Protein AF-A0A4P6ZI45-F1 (afdb_monomer)

Foldseek 3Di:
DDDPVNVVVVVPPPPPDPPPPPPPDDDPPPPPDPQLVVLLVVLVVCVVVVVLVSSLVSLVVSCVVPVQPPSSLVSNLVSQVVDPPSLLVNLVSLVSSCVVVVPDPVSLVSNLVSLVVCLQDVVVSVVVDPDPDRSLVVSLVSLVVVCVVPVPPVVSVVVNVVSVVCVVQVNRPDDPVPSPVVVVVVVVVVVCVVCVLPPPALVRLVVVLVVLVPDDDDPVSLVVNVVSLLSNLVRCVVVVVLVVSLVSLVCCCVPRNVPDPVSLVSNLVSCLVVVVLVVQLVSLVVVCVVPVALVSLLSNLVSQLSNCVVVLHQGDPVNVVSLVSLVVRDDDPVSVLSSLLSVLSNCLSVVVLVVNLVSLLVSLVVLQPPAELVSLLSSLLSVLSSCVSVVNNVVSQCSLVCLVPLVVQAPPPPSNSNSNSRNSVNHDPPDVVSSVVSNVSSVVD

Sequence (445 aa):
MITRKRFLLLGSLSIVSTLIPCFLFSNTTLQSNPETLTLLKNARKYRKQGKLKLAQTTYQEVLVIDPTEVRAYNGIRKILLSKKNKEYEVIQLYQQALIHLPNNLRIKRSLYNEYFKAALGNRKVLNKINISGRMLTYVKGKYEEIIETYPEKKNLQKQLEKLEKYIQLNVDNTNPHNNISLKLYRKEQRKKHKRRFDGLSAQKTTLMLTELEAKPVSDDRAQHIREMARVNIKALRSEKRYSEAFNASEIFLTTNNAIDPYFIKQFRDLAKQLNEYERLLTFEIKNHTSKTTFWSAISLFDAYFRKAEVQNQSPSSVMDILLQFMTEKADDPNQQFEIATRKIKIELLKNNLSQAKENIINQCGEMMGISASHYIDRMNIIVAKYYKKTGNNYDKNNVINIAVNPRSFIGNNDEIKNSLALMNMERSYENPIHIQNLQKKIASL

InterPro domains:
  IPR011990 Tetratricopeptide-like helical domain superfamily [G3DSA:1.25.40.10] (27-200)
  IPR011990 Tetratricopeptide-like helical domain superfamily [SSF48452] (40-191)

Organism: NCBI:txid2547600

Nearest PDB structures (foldseek):
  8j8p-assembly1_C  TM=3.130E-01  e=8.630E-04  Saccharomyces eubayanus
  8j8q-assembly1_C  TM=3.110E-01  e=3.877E-03  Saccharomyces eubayanus
  5a7d-assembly4_D  TM=2.412E-01  e=3.723E-03  Drosophila melanogaster
  8jau-assembly1_A  TM=3.023E-01  e=1.814E-02  Homo sapiens
  4jhr-assembly1_A  TM=1.573E-01  e=5.067E-01  Mus musculus

Radius of gyration: 36.33 Å; Cα contacts (8 Å, |Δi|>4): 410; chains: 1; bounding box: 111×76×82 Å

Secondary structure (DSSP, 8-state):
---HHHHTTSSSSSSSS------SSS-------HHHHHHHHHHHHHHHTT-HHHHHHHHHHHHHH-TT-HHHHHHHHHHHTTSTT-HHHHHHHHHHHHHH-TT-HHHHHHHHHHHHHHHHH-HHHHTTS---S-HHHHHHHHHHHHHHH-TT-HHHHHHHHHHHHHHHTTTTTS-TTT-HHHHHHHHHHHHHHHTTTTT--HHHHHHHHHHHHTSPP-HHHHHHHHHHHHHHHHHHHHTT-HHHHHHHHHHHHHHT-TT-HHHHHHHHHHHHHHT-HHHHHHHHHHHHHHH-SHHHHHHHHHHHHHHHHHHTPPPPHHHHHHHHHHHHT--SHHHHHHHHHHHHHHHHHTT-HHHHHHHHHHHHHHTTT---HHHHHHHHHHHHHHHHHTT-HHHHHHHHHHHH-GGGGTT-SSHHHHHHHHHHTT---S-THHHHHHHHHHHT-

Structure (mmCIF, N/CA/C/O backbone):
data_AF-A0A4P6ZI45-F1
#
_entry.id   AF-A0A4P6ZI45-F1
#
loop_
_atom_site.group_PDB
_atom_site.id
_atom_site.type_symbol
_atom_site.label_atom_id
_atom_site.label_alt_id
_atom_site.label_comp_id
_atom_site.label_asym_id
_atom_site.label_entity_id
_atom_site.label_seq_id
_atom_site.pdbx_PDB_ins_code
_atom_site.Cartn_x
_atom_site.Cartn_y
_atom_site.Cartn_z
_atom_site.occupancy
_atom_site.B_iso_or_equiv
_atom_site.auth_seq_id
_atom_site.auth_comp_id
_atom_site.auth_asym_id
_atom_site.auth_atom_id
_atom_site.pdbx_PDB_model_num
ATOM 1 N N . MET A 1 1 ? 68.240 -52.096 -22.845 1.00 47.66 1 MET A N 1
ATOM 2 C CA . MET A 1 1 ? 68.351 -51.303 -21.598 1.00 47.66 1 MET A CA 1
ATOM 3 C C . MET A 1 1 ? 69.220 -50.083 -21.852 1.00 47.66 1 MET A C 1
ATOM 5 O O . MET A 1 1 ? 70.429 -50.212 -21.987 1.00 47.66 1 MET A O 1
ATOM 9 N N . ILE A 1 2 ? 68.597 -48.914 -21.996 1.00 48.12 2 ILE A N 1
ATOM 10 C CA . ILE A 1 2 ? 69.289 -47.641 -22.232 1.00 48.12 2 ILE A CA 1
ATOM 11 C C . ILE A 1 2 ? 69.595 -47.018 -20.869 1.00 48.12 2 ILE A C 1
ATOM 13 O O . ILE A 1 2 ? 68.708 -46.861 -20.035 1.00 48.12 2 ILE A O 1
ATOM 17 N N . THR A 1 3 ? 70.866 -46.714 -20.617 1.00 63.59 3 THR A N 1
ATOM 18 C CA . THR A 1 3 ? 71.329 -46.165 -19.340 1.00 63.59 3 THR A CA 1
ATOM 19 C C . THR A 1 3 ? 70.899 -44.707 -19.172 1.00 63.59 3 THR A C 1
ATOM 21 O O . THR A 1 3 ? 70.827 -43.938 -20.132 1.00 63.59 3 THR A O 1
ATOM 24 N N . ARG A 1 4 ? 70.657 -44.301 -17.919 1.00 50.50 4 ARG A N 1
ATOM 25 C CA . ARG A 1 4 ? 70.137 -42.979 -17.511 1.00 50.50 4 ARG A CA 1
ATOM 26 C C . ARG A 1 4 ? 70.953 -41.784 -18.050 1.00 50.50 4 ARG A C 1
ATOM 28 O O . ARG A 1 4 ? 70.404 -40.702 -18.213 1.00 50.50 4 ARG A O 1
ATOM 35 N N . LYS A 1 5 ? 72.232 -41.989 -18.401 1.00 52.34 5 LYS A N 1
ATOM 36 C CA . LYS A 1 5 ? 73.098 -40.989 -19.059 1.00 52.34 5 LYS A CA 1
ATOM 37 C C . LYS A 1 5 ? 72.870 -40.847 -20.574 1.00 52.34 5 LYS A C 1
ATOM 39 O O . LYS A 1 5 ? 73.065 -39.757 -21.093 1.00 52.34 5 LYS A O 1
ATOM 44 N N . ARG A 1 6 ? 72.420 -41.891 -21.283 1.00 48.28 6 ARG A N 1
ATOM 45 C CA . ARG A 1 6 ? 72.058 -41.806 -22.716 1.00 48.28 6 ARG A CA 1
ATOM 46 C C . ARG A 1 6 ? 70.643 -41.261 -22.943 1.00 48.28 6 ARG A C 1
ATOM 48 O O . ARG A 1 6 ? 70.397 -40.663 -23.980 1.00 48.28 6 ARG A O 1
ATOM 55 N N . PHE A 1 7 ? 69.747 -41.384 -21.961 1.00 53.53 7 PHE A N 1
ATOM 56 C CA . PHE A 1 7 ? 68.408 -40.778 -22.013 1.00 53.53 7 PHE A CA 1
ATOM 57 C C . PHE A 1 7 ? 68.445 -39.241 -21.895 1.00 53.53 7 PHE A C 1
ATOM 59 O O . PHE A 1 7 ? 67.688 -38.552 -22.568 1.00 53.53 7 PHE A O 1
ATOM 66 N N . LEU A 1 8 ? 69.378 -38.687 -21.111 1.00 51.22 8 LEU A N 1
ATOM 67 C CA . LEU A 1 8 ? 69.520 -37.233 -20.932 1.00 51.22 8 LEU A CA 1
ATOM 68 C C . LEU A 1 8 ? 70.236 -36.515 -22.093 1.00 51.22 8 LEU A C 1
ATOM 70 O O . LEU A 1 8 ? 70.138 -35.299 -22.194 1.00 51.22 8 LEU A O 1
ATOM 74 N N . LEU A 1 9 ? 70.912 -37.250 -22.982 1.00 45.84 9 LEU A N 1
ATOM 75 C CA . LEU A 1 9 ? 71.602 -36.699 -24.162 1.00 45.84 9 LEU A CA 1
ATOM 76 C C . LEU A 1 9 ? 70.772 -36.784 -25.455 1.00 45.84 9 LEU A C 1
ATOM 78 O O . LEU A 1 9 ? 71.094 -36.113 -26.427 1.00 45.84 9 LEU A O 1
ATOM 82 N N . LEU A 1 10 ? 69.680 -37.558 -25.459 1.00 43.91 10 LEU A N 1
ATOM 83 C CA . LEU A 1 10 ? 68.714 -37.623 -26.568 1.00 43.91 10 LEU A CA 1
ATOM 84 C C . LEU A 1 10 ? 67.511 -36.679 -26.380 1.00 43.91 10 LEU A C 1
ATOM 86 O O . LEU A 1 10 ? 66.707 -36.532 -27.293 1.00 43.91 10 LEU A O 1
ATOM 90 N N . GLY A 1 11 ? 67.397 -36.014 -25.225 1.00 47.25 11 GLY A N 1
ATOM 91 C CA . GLY A 1 11 ? 66.344 -35.032 -24.935 1.00 47.25 11 GLY A CA 1
ATOM 92 C C . GLY A 1 11 ? 66.728 -33.566 -25.172 1.00 47.25 11 GLY A C 1
ATOM 93 O O . GLY A 1 11 ? 65.888 -32.692 -24.987 1.00 47.25 11 GLY A O 1
ATOM 94 N N . SER A 1 12 ? 67.975 -33.269 -25.554 1.00 47.34 12 SER A N 1
ATOM 95 C CA . SER A 1 12 ? 68.495 -31.893 -25.650 1.00 47.34 12 SER A CA 1
ATOM 96 C C . SER A 1 12 ? 68.857 -31.430 -27.069 1.00 47.34 12 SER A C 1
ATOM 98 O O . SER A 1 12 ? 69.369 -30.326 -27.229 1.00 47.34 12 SER A O 1
ATOM 100 N N . LEU A 1 13 ? 68.550 -32.216 -28.109 1.00 43.25 13 LEU A N 1
ATOM 101 C CA . LEU A 1 13 ? 68.896 -31.906 -29.510 1.00 43.25 13 LEU A CA 1
ATOM 102 C C . LEU A 1 13 ? 67.699 -31.865 -30.479 1.00 43.25 13 LEU A C 1
ATOM 104 O O . LEU A 1 13 ? 67.873 -31.956 -31.689 1.00 43.25 13 LEU A O 1
ATOM 108 N N . SER A 1 14 ? 66.485 -31.646 -29.970 1.00 40.28 14 SER A N 1
ATOM 109 C CA . SER A 1 14 ? 65.280 -31.400 -30.784 1.00 40.28 14 SER A CA 1
ATOM 110 C C . SER A 1 14 ? 64.622 -30.040 -30.506 1.00 40.28 14 SER A C 1
ATOM 112 O O . SER A 1 14 ? 63.415 -29.893 -30.673 1.00 40.28 14 SER A O 1
ATOM 114 N N . ILE A 1 15 ? 65.396 -29.037 -30.064 1.00 47.84 15 ILE A N 1
ATOM 115 C CA . ILE A 1 15 ? 64.886 -27.689 -29.712 1.00 47.84 15 ILE A CA 1
ATOM 116 C C . ILE A 1 15 ? 65.555 -26.558 -30.526 1.00 47.84 15 ILE A C 1
ATOM 118 O O . ILE A 1 15 ? 65.350 -25.381 -30.260 1.00 47.84 15 ILE A O 1
ATOM 122 N N . VAL A 1 16 ? 66.293 -26.858 -31.599 1.00 46.53 16 VAL A N 1
ATOM 123 C CA . VAL A 1 16 ? 66.856 -25.802 -32.464 1.00 46.53 16 VAL A CA 1
ATOM 124 C C . VAL A 1 16 ? 66.530 -26.087 -33.929 1.00 46.53 16 VAL A C 1
ATOM 126 O O . VAL A 1 16 ? 67.306 -26.738 -34.615 1.00 46.53 16 VAL A O 1
ATOM 129 N N . SER A 1 17 ? 65.350 -25.648 -34.392 1.00 43.84 17 SER A N 1
ATOM 130 C CA . SER A 1 17 ? 65.100 -25.231 -35.799 1.00 43.84 17 SER A CA 1
ATOM 131 C C . SER A 1 17 ? 63.644 -24.870 -36.144 1.00 43.84 17 SER A C 1
ATOM 133 O O . SER A 1 17 ? 63.377 -24.518 -37.287 1.00 43.84 17 SER A O 1
ATOM 135 N N . THR A 1 18 ? 62.699 -24.825 -35.202 1.00 44.00 18 THR A N 1
ATOM 136 C CA . THR A 1 18 ? 61.359 -24.249 -35.466 1.00 44.00 18 THR A CA 1
ATOM 137 C C . THR A 1 18 ? 61.009 -23.111 -34.511 1.00 44.00 18 THR A C 1
ATOM 139 O O . THR A 1 18 ? 59.904 -23.012 -33.992 1.00 44.00 18 THR A O 1
ATOM 142 N N . LEU A 1 19 ? 61.950 -22.181 -34.328 1.00 41.34 19 LEU A N 1
ATOM 143 C CA . LEU A 1 19 ? 61.643 -20.815 -33.895 1.00 41.34 19 LEU A CA 1
ATOM 144 C C . LEU A 1 19 ? 61.359 -19.946 -35.128 1.00 41.34 19 LEU A C 1
ATOM 146 O O . LEU A 1 19 ? 62.062 -18.982 -35.407 1.00 41.34 19 LEU A O 1
ATOM 150 N N . ILE A 1 20 ? 60.300 -20.286 -35.862 1.00 44.66 20 ILE A N 1
ATOM 151 C CA . ILE A 1 20 ? 59.492 -19.244 -36.493 1.00 44.66 20 ILE A CA 1
ATOM 152 C C . ILE A 1 20 ? 58.420 -18.940 -35.454 1.00 44.66 20 ILE A C 1
ATOM 154 O O . ILE A 1 20 ? 57.530 -19.773 -35.255 1.00 44.66 20 ILE A O 1
ATOM 158 N N . PRO A 1 21 ? 58.462 -17.798 -34.751 1.00 39.75 21 PRO A N 1
ATOM 159 C CA . PRO A 1 21 ? 57.284 -17.364 -34.038 1.00 39.75 21 PRO A CA 1
ATOM 160 C C . PRO A 1 21 ? 56.200 -17.100 -35.088 1.00 39.75 21 PRO A C 1
ATOM 162 O O . PRO A 1 21 ? 56.170 -16.056 -35.734 1.00 39.75 21 PRO A O 1
ATOM 165 N N . CYS A 1 22 ? 55.266 -18.041 -35.229 1.00 42.66 22 CYS A N 1
ATOM 166 C CA . CYS A 1 22 ? 53.909 -17.754 -35.680 1.00 42.66 22 CYS A CA 1
ATOM 167 C C . CYS A 1 22 ? 53.211 -16.893 -34.610 1.00 42.66 22 CYS A C 1
ATOM 169 O O . CYS A 1 22 ? 52.230 -17.297 -34.003 1.00 42.66 22 CYS A O 1
ATOM 171 N N . PHE A 1 23 ? 53.742 -15.693 -34.371 1.00 42.19 23 PHE A N 1
ATOM 172 C CA . PHE A 1 23 ? 53.093 -14.598 -33.653 1.00 42.19 23 PHE A CA 1
ATOM 173 C C . PHE A 1 23 ? 52.661 -13.511 -34.641 1.00 42.19 23 PHE A C 1
ATOM 175 O O . PHE A 1 23 ? 52.688 -12.327 -34.328 1.00 42.19 23 PHE A O 1
ATOM 182 N N . LEU A 1 24 ? 52.243 -13.905 -35.848 1.00 41.97 24 LEU A N 1
ATOM 183 C CA . LEU A 1 24 ? 51.603 -12.974 -36.777 1.00 41.97 24 LEU A CA 1
ATOM 184 C C . LEU A 1 24 ? 50.078 -12.967 -36.708 1.00 41.97 24 LEU A C 1
ATOM 186 O O . LEU A 1 24 ? 49.488 -12.065 -37.282 1.00 41.97 24 LEU A O 1
ATOM 190 N N . PHE A 1 25 ? 49.424 -13.845 -35.940 1.00 51.47 25 PHE A N 1
ATOM 191 C CA . PHE A 1 25 ? 47.989 -13.701 -35.667 1.00 51.47 25 PHE A CA 1
ATOM 192 C C . PHE A 1 25 ? 47.585 -14.294 -34.315 1.00 51.47 25 PHE A C 1
ATOM 194 O O . PHE A 1 25 ? 47.115 -15.422 -34.239 1.00 51.47 25 PHE A O 1
ATOM 201 N N . SER A 1 26 ? 47.686 -13.508 -33.242 1.00 38.00 26 SER A N 1
ATOM 202 C CA . SER A 1 26 ? 46.765 -13.647 -32.107 1.00 38.00 26 SER A CA 1
ATOM 203 C C . SER A 1 26 ? 46.829 -12.420 -31.205 1.00 38.00 26 SER A C 1
ATOM 205 O O . SER A 1 26 ? 47.885 -12.094 -30.672 1.00 38.00 26 SER A O 1
ATOM 207 N N . ASN A 1 27 ? 45.663 -11.809 -30.997 1.00 34.38 27 ASN A N 1
ATOM 208 C CA . ASN A 1 27 ? 45.383 -10.694 -30.093 1.00 34.38 27 ASN A CA 1
ATOM 209 C C . ASN A 1 27 ? 45.933 -9.334 -30.535 1.00 34.38 27 ASN A C 1
ATOM 211 O O . ASN A 1 27 ? 46.849 -8.785 -29.931 1.00 34.38 27 ASN A O 1
ATOM 215 N N . THR A 1 28 ? 45.230 -8.697 -31.478 1.00 31.67 28 THR A N 1
ATOM 216 C CA . THR A 1 28 ? 45.011 -7.249 -31.380 1.00 31.67 28 THR A CA 1
ATOM 217 C C . THR A 1 28 ? 44.342 -6.978 -30.033 1.00 31.67 28 THR A C 1
ATOM 219 O O . THR A 1 28 ? 43.116 -7.008 -29.896 1.00 31.67 28 THR A O 1
ATOM 222 N N . THR A 1 29 ? 45.145 -6.756 -28.999 1.00 37.34 29 THR A N 1
ATOM 223 C CA . THR A 1 29 ? 44.727 -5.944 -27.869 1.00 37.34 29 THR A CA 1
ATOM 224 C C . THR A 1 29 ? 44.238 -4.634 -28.479 1.00 37.34 29 THR A C 1
ATOM 226 O O . THR A 1 29 ? 45.013 -3.888 -29.067 1.00 37.34 29 THR A O 1
ATOM 229 N N . LEU A 1 30 ? 42.921 -4.395 -28.437 1.00 43.75 30 LEU A N 1
ATOM 230 C CA . LEU A 1 30 ? 42.318 -3.104 -28.770 1.00 43.75 30 LEU A CA 1
ATOM 231 C C . LEU A 1 30 ? 42.896 -2.080 -27.787 1.00 43.75 30 LEU A C 1
ATOM 233 O O . LEU A 1 30 ? 42.345 -1.818 -26.716 1.00 43.75 30 LEU A O 1
ATOM 237 N N . GLN A 1 31 ? 44.069 -1.558 -28.116 1.00 45.44 31 GLN A N 1
ATOM 238 C CA . GLN A 1 31 ? 44.707 -0.469 -27.417 1.00 45.44 31 GLN A CA 1
ATOM 239 C C . GLN A 1 31 ? 43.862 0.752 -27.764 1.00 45.44 31 GLN A C 1
ATOM 241 O O . GLN A 1 31 ? 44.001 1.338 -28.832 1.00 45.44 31 GLN A O 1
ATOM 246 N N . SER A 1 32 ? 42.876 1.060 -26.914 1.00 55.50 32 SER A N 1
ATOM 247 C CA . SER A 1 32 ? 42.022 2.224 -27.136 1.00 55.50 32 SER A CA 1
ATOM 248 C C . SER A 1 32 ? 42.929 3.437 -27.267 1.00 55.50 32 SER A C 1
ATOM 250 O O . SER A 1 32 ? 43.681 3.707 -26.325 1.00 55.50 32 SER A O 1
ATOM 252 N N . ASN A 1 33 ? 42.859 4.139 -28.400 1.00 68.69 33 ASN A N 1
ATOM 253 C CA . ASN A 1 33 ? 43.625 5.359 -28.616 1.00 68.69 33 ASN A CA 1
ATOM 254 C C . ASN A 1 33 ? 43.469 6.256 -27.358 1.00 68.69 33 ASN A C 1
ATOM 256 O O . ASN A 1 33 ? 42.330 6.505 -26.932 1.00 68.69 33 ASN A O 1
ATOM 260 N N . PRO A 1 34 ? 44.568 6.666 -26.687 1.00 74.69 34 PRO A N 1
ATOM 261 C CA . PRO A 1 34 ? 44.506 7.478 -25.466 1.00 74.69 34 PRO A CA 1
ATOM 262 C C . PRO A 1 34 ? 43.678 8.760 -25.654 1.00 74.69 34 PRO A C 1
ATOM 264 O O . PRO A 1 34 ? 43.012 9.221 -24.718 1.00 74.69 34 PRO A O 1
ATOM 267 N N . GLU A 1 35 ? 43.634 9.277 -26.881 1.00 84.75 35 GLU A N 1
ATOM 268 C CA . GLU A 1 35 ? 42.771 10.376 -27.301 1.00 84.75 35 GLU A CA 1
ATOM 269 C C . GLU A 1 35 ? 41.277 10.009 -27.213 1.00 84.75 35 GLU A C 1
ATOM 271 O O . GLU A 1 35 ? 40.511 10.681 -26.515 1.00 84.75 35 GLU A O 1
ATOM 276 N N . THR A 1 36 ? 40.865 8.873 -27.790 1.00 89.62 36 THR A N 1
ATOM 277 C CA . THR A 1 36 ? 39.488 8.345 -27.725 1.00 89.62 36 THR A CA 1
ATOM 278 C C . THR A 1 36 ? 39.003 8.168 -26.286 1.00 89.62 36 THR A C 1
ATOM 280 O O . THR A 1 36 ? 37.875 8.541 -25.940 1.00 89.62 36 THR A O 1
ATOM 283 N N . LEU A 1 37 ? 39.847 7.628 -25.400 1.00 92.62 37 LEU A N 1
ATOM 284 C CA . LEU A 1 37 ? 39.490 7.448 -23.990 1.00 92.62 37 LEU A CA 1
ATOM 285 C C . LEU A 1 37 ? 39.258 8.793 -23.283 1.00 92.62 37 LEU A C 1
ATOM 287 O O . LEU A 1 37 ? 38.339 8.915 -22.463 1.00 92.62 37 LEU A O 1
ATOM 291 N N . THR A 1 38 ? 40.081 9.791 -23.596 1.00 94.00 38 THR A N 1
ATOM 292 C CA . THR A 1 38 ? 39.983 11.143 -23.036 1.00 94.00 38 THR A CA 1
ATOM 293 C C . THR A 1 38 ? 38.712 11.841 -23.516 1.00 94.00 38 THR A C 1
ATOM 295 O O . THR A 1 38 ? 37.928 12.326 -22.692 1.00 94.00 38 THR A O 1
ATOM 298 N N . LEU A 1 39 ? 38.421 11.778 -24.817 1.00 95.94 39 LEU A N 1
ATOM 299 C CA . LEU A 1 39 ? 37.186 12.304 -25.403 1.00 95.94 39 LEU A CA 1
ATOM 300 C C . LEU A 1 39 ? 35.939 11.638 -24.804 1.00 95.94 39 LEU A C 1
ATOM 302 O O . LEU A 1 39 ? 34.999 12.325 -24.402 1.00 95.94 39 LEU A O 1
ATOM 306 N N . LEU A 1 40 ? 35.941 10.314 -24.611 1.00 96.38 40 LEU A N 1
ATOM 307 C CA . LEU A 1 40 ? 34.838 9.603 -23.949 1.00 96.38 40 LEU A CA 1
ATOM 308 C C . LEU A 1 40 ? 34.607 10.060 -22.501 1.00 96.38 40 LEU A C 1
ATOM 310 O O . LEU A 1 40 ? 33.455 10.152 -22.052 1.00 96.38 40 LEU A O 1
ATOM 314 N N . LYS A 1 41 ? 35.680 10.321 -21.740 1.00 96.06 41 LYS A N 1
ATOM 315 C CA . LYS A 1 41 ? 35.584 10.860 -20.372 1.00 96.06 41 LYS A CA 1
ATOM 316 C C . LYS A 1 41 ? 34.980 12.269 -20.393 1.00 96.06 41 LYS A C 1
ATOM 318 O O . LYS A 1 41 ? 34.044 12.526 -19.627 1.00 96.06 41 LYS A O 1
ATOM 323 N N . ASN A 1 42 ? 35.437 13.130 -21.301 1.00 96.38 42 ASN A N 1
ATOM 324 C CA . ASN A 1 42 ? 34.937 14.497 -21.470 1.00 96.38 42 ASN A CA 1
ATOM 325 C C . ASN A 1 42 ? 33.464 14.519 -21.893 1.00 96.38 42 ASN A C 1
ATOM 327 O O . ASN A 1 42 ? 32.636 15.119 -21.205 1.00 96.38 42 ASN A O 1
ATOM 331 N N . ALA A 1 43 ? 33.091 13.757 -22.923 1.00 97.06 43 ALA A N 1
ATOM 332 C CA . ALA A 1 43 ? 31.710 13.620 -23.379 1.00 97.06 43 ALA A CA 1
ATOM 333 C C . ALA A 1 43 ? 30.776 13.140 -22.252 1.00 97.06 43 ALA A C 1
ATOM 335 O O . ALA A 1 43 ? 29.658 13.637 -22.067 1.00 97.06 43 ALA A O 1
ATOM 336 N N . ARG A 1 44 ? 31.234 12.189 -21.425 1.00 96.94 44 ARG A N 1
ATOM 337 C CA . ARG A 1 44 ? 30.485 11.728 -20.246 1.00 96.94 44 ARG A CA 1
ATOM 338 C C . ARG A 1 44 ? 30.325 12.827 -19.198 1.00 96.94 44 ARG A C 1
ATOM 340 O O . ARG A 1 44 ? 29.236 12.920 -18.623 1.00 96.94 44 ARG A O 1
ATOM 347 N N . LYS A 1 45 ? 31.368 13.621 -18.944 1.00 97.31 45 LYS A N 1
ATOM 348 C CA . LYS A 1 45 ? 31.343 14.763 -18.020 1.00 97.31 45 LYS A CA 1
ATOM 349 C C . LYS A 1 45 ? 30.355 15.825 -18.503 1.00 97.31 45 LYS A C 1
ATOM 351 O O . LYS A 1 45 ? 29.446 16.167 -17.753 1.00 97.31 45 LYS A O 1
ATOM 356 N N . TYR A 1 46 ? 30.439 16.243 -19.766 1.00 97.75 46 TYR A N 1
ATOM 357 C CA . TYR A 1 46 ? 29.507 17.204 -20.365 1.00 97.75 46 TYR A CA 1
ATOM 358 C C . TYR A 1 46 ? 28.055 16.737 -20.281 1.00 97.75 46 TYR A C 1
ATOM 360 O O . TYR A 1 46 ? 27.185 17.500 -19.866 1.00 97.75 46 TYR A O 1
ATOM 368 N N . ARG A 1 47 ? 27.789 15.456 -20.566 1.00 96.62 47 ARG A N 1
ATOM 369 C CA . ARG A 1 47 ? 26.438 14.892 -20.433 1.00 96.62 47 ARG A CA 1
ATOM 370 C C . ARG A 1 47 ? 25.925 14.965 -18.992 1.00 96.62 47 ARG A C 1
ATOM 372 O O . ARG A 1 47 ? 24.760 15.284 -18.790 1.00 96.62 47 ARG A O 1
ATOM 379 N N . LYS A 1 48 ? 26.766 14.651 -17.996 1.00 94.44 48 LYS A N 1
ATOM 380 C CA . LYS A 1 48 ? 26.395 14.747 -16.569 1.00 94.44 48 LYS A CA 1
ATOM 381 C C . LYS A 1 48 ? 26.122 16.193 -16.135 1.00 94.44 48 LYS A C 1
ATOM 383 O O . LYS A 1 48 ? 25.280 16.395 -15.276 1.00 94.44 48 LYS A O 1
ATOM 388 N N . GLN A 1 49 ? 26.790 17.166 -16.751 1.00 95.50 49 GLN A N 1
ATOM 389 C CA . GLN A 1 49 ? 26.585 18.601 -16.520 1.00 95.50 49 GLN A CA 1
ATOM 390 C C . GLN A 1 49 ? 25.386 19.187 -17.291 1.00 95.50 49 GLN A C 1
ATOM 392 O O . GLN A 1 49 ? 25.187 20.394 -17.270 1.00 95.50 49 GLN A O 1
ATOM 397 N N . GLY A 1 50 ? 24.627 18.378 -18.041 1.00 94.44 50 GLY A N 1
ATOM 398 C CA . GLY A 1 50 ? 23.515 18.867 -18.866 1.00 94.44 50 GLY A CA 1
ATOM 399 C C . GLY A 1 50 ? 23.934 19.565 -20.168 1.00 94.44 50 GLY A C 1
ATOM 400 O O . GLY A 1 50 ? 23.074 19.967 -20.948 1.00 94.44 50 GLY A O 1
ATOM 401 N N . LYS A 1 51 ? 25.237 19.643 -20.478 1.00 97.00 51 LYS A N 1
ATOM 402 C CA . LYS A 1 51 ? 25.775 20.192 -21.738 1.00 97.00 51 LYS A CA 1
ATOM 403 C C . LYS A 1 51 ? 25.600 19.188 -22.884 1.00 97.00 51 LYS A C 1
ATOM 405 O O . LYS A 1 51 ? 26.566 18.660 -23.429 1.00 97.00 51 LYS A O 1
ATOM 410 N N . LEU A 1 52 ? 24.348 18.871 -23.222 1.00 96.44 52 LEU A N 1
ATOM 411 C CA . LEU A 1 52 ? 23.997 17.749 -24.099 1.00 96.44 52 LEU A CA 1
ATOM 412 C C . LEU A 1 52 ? 24.476 17.921 -25.547 1.00 96.44 52 LEU A C 1
ATOM 414 O O . LEU A 1 52 ? 24.887 16.935 -26.149 1.00 96.44 52 LEU A O 1
ATOM 418 N N . LYS A 1 53 ? 24.447 19.145 -26.096 1.00 96.12 53 LYS A N 1
ATOM 419 C CA . LYS A 1 53 ? 24.923 19.422 -27.465 1.00 96.12 53 LYS A CA 1
ATOM 420 C C . LYS A 1 53 ? 26.427 19.163 -27.580 1.00 96.12 53 LYS A C 1
ATOM 422 O O . LYS A 1 53 ? 26.834 18.389 -28.433 1.00 96.12 53 LYS A O 1
ATOM 427 N N . LEU A 1 54 ? 27.207 19.719 -26.649 1.00 97.06 54 LEU A N 1
ATOM 428 C CA . LEU A 1 54 ? 28.654 19.510 -26.572 1.00 97.06 54 LEU A CA 1
ATOM 429 C C . LEU A 1 54 ? 29.003 18.038 -26.311 1.00 97.06 54 LEU A C 1
ATOM 431 O O . LEU A 1 54 ? 29.886 17.478 -26.939 1.00 97.06 54 LEU A O 1
ATOM 435 N N . ALA A 1 55 ? 28.269 17.367 -25.421 1.00 97.75 55 ALA A N 1
ATOM 436 C CA . ALA A 1 55 ? 28.467 15.938 -25.200 1.00 97.75 55 ALA A CA 1
ATOM 437 C C . ALA A 1 55 ? 28.223 15.116 -26.473 1.00 97.75 55 ALA A C 1
ATOM 439 O O . ALA A 1 55 ? 28.948 14.159 -26.728 1.00 97.75 55 ALA A O 1
ATOM 440 N N . GLN A 1 56 ? 27.193 15.464 -27.249 1.00 97.50 56 GLN A N 1
ATOM 441 C CA . GLN A 1 56 ? 26.866 14.779 -28.494 1.00 97.50 56 GLN A CA 1
ATOM 442 C C . GLN A 1 56 ? 27.961 14.976 -29.544 1.00 97.50 56 GLN A C 1
ATOM 444 O O . GLN A 1 56 ? 28.375 13.978 -30.125 1.00 97.50 56 GLN A O 1
ATOM 449 N N . THR A 1 57 ? 28.461 16.203 -29.732 1.00 97.75 57 THR A N 1
ATOM 450 C CA . THR A 1 57 ? 29.558 16.479 -30.674 1.00 97.75 57 THR A CA 1
ATOM 451 C C . THR A 1 57 ? 30.830 15.741 -30.271 1.00 97.75 57 THR A C 1
ATOM 453 O O . THR A 1 57 ? 31.395 15.035 -31.094 1.00 97.75 57 THR A O 1
ATOM 456 N N . THR A 1 58 ? 31.203 15.745 -28.987 1.00 97.69 58 THR A N 1
ATOM 457 C CA . THR A 1 58 ? 32.382 14.996 -28.517 1.00 97.69 58 THR A CA 1
ATOM 458 C C . THR A 1 58 ? 32.221 13.477 -28.680 1.00 97.69 58 THR A C 1
ATOM 460 O O . THR A 1 58 ? 33.184 12.775 -28.965 1.00 97.69 58 THR A O 1
ATOM 463 N N . TYR A 1 59 ? 31.011 12.919 -28.529 1.00 97.94 59 TYR A N 1
ATOM 464 C CA . TYR A 1 59 ? 30.792 11.505 -28.873 1.00 97.94 59 TYR A CA 1
ATOM 465 C C . TYR A 1 59 ? 30.859 11.245 -30.385 1.00 97.94 59 TYR A C 1
ATOM 467 O O . TYR A 1 59 ? 31.231 10.144 -30.772 1.00 97.94 59 TYR A O 1
ATOM 475 N N . GLN A 1 60 ? 30.482 12.205 -31.232 1.00 97.06 60 GLN A N 1
ATOM 476 C CA . GLN A 1 60 ? 30.623 12.081 -32.686 1.00 97.06 60 GLN A CA 1
ATOM 477 C C . GLN A 1 60 ? 32.095 12.150 -33.106 1.00 97.06 60 GLN A C 1
ATOM 479 O O . GLN A 1 60 ? 32.503 11.329 -33.914 1.00 97.06 60 GLN A O 1
ATOM 484 N N . GLU A 1 61 ? 32.900 13.028 -32.498 1.00 96.44 61 GLU A N 1
ATOM 485 C CA . GLU A 1 61 ? 34.362 13.078 -32.682 1.00 96.44 61 GLU A CA 1
ATOM 486 C C . GLU A 1 61 ? 35.010 11.725 -32.367 1.00 96.44 61 GLU A C 1
ATOM 488 O O . GLU A 1 61 ? 35.807 11.218 -33.150 1.00 96.44 61 GLU A O 1
ATOM 493 N N . VAL A 1 62 ? 34.589 11.076 -31.274 1.00 96.50 62 VAL A N 1
ATOM 494 C CA . VAL A 1 62 ? 35.029 9.707 -30.964 1.00 96.50 62 VAL A CA 1
ATOM 495 C C . VAL A 1 62 ? 34.720 8.739 -32.106 1.00 96.50 62 VAL A C 1
ATOM 497 O O . VAL A 1 62 ? 35.567 7.916 -32.421 1.00 96.50 62 VAL A O 1
ATOM 500 N N . LEU A 1 63 ? 33.540 8.825 -32.725 1.00 95.06 63 LEU A N 1
ATOM 501 C CA . LEU A 1 63 ? 33.149 7.932 -33.822 1.00 95.06 63 LEU A CA 1
ATOM 502 C C . LEU A 1 63 ? 33.838 8.257 -35.153 1.00 95.06 63 LEU A C 1
ATOM 504 O O . LEU A 1 63 ? 33.892 7.387 -36.014 1.00 95.06 63 LEU A O 1
ATOM 508 N N . VAL A 1 64 ? 34.356 9.477 -35.325 1.00 94.62 64 VAL A N 1
ATOM 509 C CA . VAL A 1 64 ? 35.223 9.828 -36.462 1.00 94.62 64 VAL A CA 1
ATOM 510 C C . VAL A 1 64 ? 36.587 9.151 -36.312 1.00 94.62 64 VAL A C 1
ATOM 512 O O . VAL A 1 64 ? 37.112 8.627 -37.289 1.00 94.62 64 VAL A O 1
ATOM 515 N N . ILE A 1 65 ? 37.136 9.126 -35.092 1.00 92.88 65 ILE A N 1
ATOM 516 C CA . ILE A 1 65 ? 38.436 8.505 -34.787 1.00 92.88 65 ILE A CA 1
ATOM 517 C C . ILE A 1 65 ? 38.325 6.975 -34.736 1.00 92.88 65 ILE A C 1
ATOM 519 O O . ILE A 1 65 ? 39.163 6.265 -35.282 1.00 92.88 65 ILE A O 1
ATOM 523 N N . ASP A 1 66 ? 37.299 6.463 -34.059 1.00 92.62 66 ASP A N 1
ATOM 524 C CA . ASP A 1 66 ? 37.028 5.039 -33.889 1.00 92.62 66 ASP A CA 1
ATOM 525 C C . ASP A 1 66 ? 35.534 4.748 -34.131 1.00 92.62 66 ASP A C 1
ATOM 527 O O . ASP A 1 66 ? 34.716 4.780 -33.196 1.00 92.62 66 ASP A O 1
ATOM 531 N N . PRO A 1 67 ? 35.161 4.401 -35.378 1.00 92.19 67 PRO A N 1
ATOM 532 C CA . PRO A 1 67 ? 33.792 4.031 -35.738 1.00 92.19 67 PRO A CA 1
ATOM 533 C C . PRO A 1 67 ? 33.272 2.777 -35.016 1.00 92.19 67 PRO A C 1
ATOM 535 O O . PRO A 1 67 ? 32.082 2.471 -35.085 1.00 92.19 67 PRO A O 1
ATOM 538 N N . THR A 1 68 ? 34.131 2.027 -34.319 1.00 92.69 68 THR A N 1
ATOM 539 C CA . THR A 1 68 ? 33.766 0.793 -33.608 1.00 92.69 68 THR A CA 1
ATOM 540 C C . THR A 1 68 ? 33.505 1.013 -32.111 1.00 92.69 68 THR A C 1
ATOM 542 O O . THR A 1 68 ? 33.090 0.091 -31.397 1.00 92.69 68 THR A O 1
ATOM 545 N N . GLU A 1 69 ? 33.651 2.247 -31.613 1.00 93.75 69 GLU A N 1
ATOM 546 C CA . GLU A 1 69 ? 33.515 2.564 -30.191 1.00 93.75 69 GLU A CA 1
ATOM 547 C C . GLU A 1 69 ? 32.048 2.567 -29.712 1.00 93.75 69 GLU A C 1
ATOM 549 O O . GLU A 1 69 ? 31.329 3.573 -29.659 1.00 93.75 69 GLU A O 1
ATOM 554 N N . VAL A 1 70 ? 31.596 1.401 -29.251 1.00 93.69 70 VAL A N 1
ATOM 555 C CA . VAL A 1 70 ? 30.243 1.154 -28.722 1.00 93.69 70 VAL A CA 1
ATOM 556 C C . VAL A 1 70 ? 29.846 2.122 -27.595 1.00 93.69 70 VAL A C 1
ATOM 558 O O . VAL A 1 70 ? 28.655 2.413 -27.405 1.00 93.69 70 VAL A O 1
ATOM 561 N N . ARG A 1 71 ? 30.792 2.625 -26.791 1.00 94.38 71 ARG A N 1
ATOM 562 C CA . ARG A 1 71 ? 30.501 3.577 -25.705 1.00 94.38 71 ARG A CA 1
ATOM 563 C C . ARG A 1 71 ? 30.000 4.913 -26.249 1.00 94.38 71 ARG A C 1
ATOM 565 O O . ARG A 1 71 ? 29.106 5.484 -25.616 1.00 94.38 71 ARG A O 1
ATOM 572 N N . ALA A 1 72 ? 30.494 5.368 -27.400 1.00 95.81 72 ALA A N 1
ATOM 573 C CA . ALA A 1 72 ? 30.063 6.614 -28.023 1.00 95.81 72 ALA A CA 1
ATOM 574 C C . ALA A 1 72 ? 28.635 6.517 -28.570 1.00 95.81 72 ALA A C 1
ATOM 576 O O . ALA A 1 72 ? 27.787 7.328 -28.188 1.00 95.81 72 ALA A O 1
ATOM 577 N N . TYR A 1 73 ? 28.302 5.445 -29.298 1.00 96.81 73 TYR A N 1
ATOM 578 C CA . TYR A 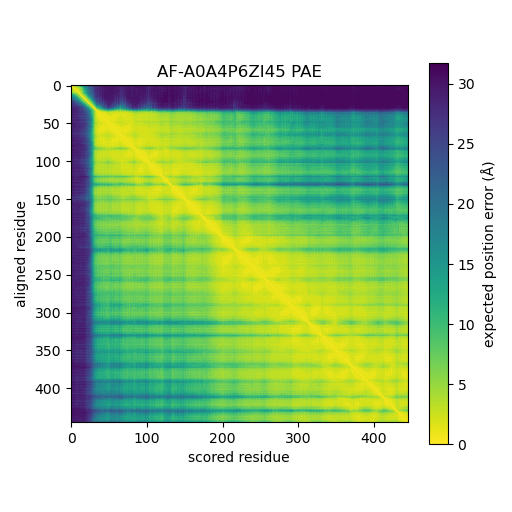1 73 ? 26.919 5.166 -29.714 1.00 96.81 73 TYR A CA 1
ATOM 579 C C . TYR A 1 73 ? 25.948 5.129 -28.524 1.00 96.81 73 TYR A C 1
ATOM 581 O O . TYR A 1 73 ? 24.871 5.725 -28.554 1.00 96.81 73 TYR A O 1
ATOM 589 N N . ASN A 1 74 ? 26.330 4.480 -27.417 1.00 94.31 74 ASN A N 1
ATOM 590 C CA . ASN A 1 74 ? 25.512 4.475 -26.199 1.00 94.31 74 ASN A CA 1
ATOM 591 C C . ASN A 1 74 ? 25.370 5.871 -25.567 1.00 94.31 74 ASN A C 1
ATOM 593 O O . ASN A 1 74 ? 24.333 6.165 -24.965 1.00 94.31 74 ASN A O 1
ATOM 597 N N . GLY A 1 75 ? 26.406 6.705 -25.660 1.00 95.81 75 GLY A N 1
ATOM 598 C CA . GLY A 1 75 ? 26.408 8.094 -25.212 1.00 95.81 75 GLY A CA 1
ATOM 599 C C . GLY A 1 75 ? 25.408 8.947 -25.989 1.00 95.81 75 GLY A C 1
ATOM 600 O O . GLY A 1 75 ? 24.515 9.534 -25.375 1.00 95.81 75 GLY A O 1
ATOM 601 N N . ILE A 1 76 ? 25.499 8.930 -27.322 1.00 97.56 76 ILE A N 1
ATOM 602 C CA . ILE A 1 76 ? 24.585 9.643 -28.230 1.00 97.56 76 ILE A CA 1
ATOM 603 C C . ILE A 1 76 ? 23.151 9.158 -28.018 1.00 97.56 76 ILE A C 1
ATOM 605 O O . ILE A 1 76 ? 22.250 9.964 -27.801 1.00 97.56 76 ILE A O 1
ATOM 609 N N . ARG A 1 77 ? 22.933 7.841 -27.946 1.00 96.19 77 ARG A N 1
ATOM 610 C CA . ARG A 1 77 ? 21.611 7.255 -27.684 1.00 96.19 77 ARG A CA 1
ATOM 611 C C . ARG A 1 77 ? 20.980 7.755 -26.380 1.00 96.19 77 ARG A C 1
ATOM 613 O O . ARG A 1 77 ? 19.785 8.028 -26.349 1.00 96.19 77 ARG A O 1
ATOM 620 N N . LYS A 1 78 ? 21.754 7.903 -25.297 1.00 95.19 78 LYS A N 1
ATOM 621 C CA . LYS A 1 78 ? 21.252 8.482 -24.032 1.00 95.19 78 LYS A CA 1
ATOM 622 C C . LYS A 1 78 ? 20.832 9.946 -24.184 1.00 95.19 78 LYS A C 1
ATOM 624 O O . LYS A 1 78 ? 19.883 10.354 -23.528 1.00 95.19 78 LYS A O 1
ATOM 629 N N . ILE A 1 79 ? 21.539 10.714 -25.011 1.00 96.69 79 ILE A N 1
ATOM 630 C CA . ILE A 1 79 ? 21.229 12.123 -25.290 1.00 96.69 79 ILE A CA 1
ATOM 631 C C . ILE A 1 79 ? 19.981 12.242 -26.173 1.00 96.69 79 ILE A C 1
ATOM 633 O O . ILE A 1 79 ? 19.141 13.107 -25.946 1.00 96.69 79 ILE A O 1
ATOM 637 N N . LEU A 1 80 ? 19.826 11.362 -27.162 1.00 96.00 80 LEU A N 1
ATOM 638 C CA . LEU A 1 80 ? 18.625 11.318 -27.993 1.00 96.00 80 LEU A CA 1
ATOM 639 C C . LEU A 1 80 ? 17.394 10.977 -27.148 1.00 96.00 80 LEU A C 1
ATOM 641 O O . LEU A 1 80 ? 16.414 11.709 -27.185 1.00 96.00 80 LEU A O 1
ATOM 645 N N . LEU A 1 81 ? 17.472 9.937 -26.311 1.00 92.06 81 LEU A N 1
A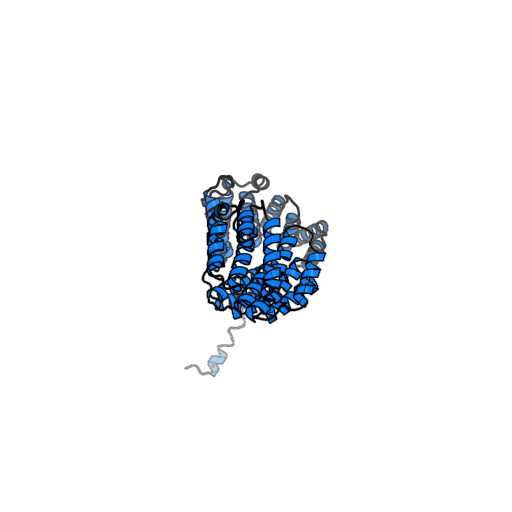TOM 646 C CA . LEU A 1 81 ? 16.353 9.512 -25.460 1.00 92.06 81 LEU A CA 1
ATOM 647 C C . LEU A 1 81 ? 16.029 10.464 -24.300 1.00 92.06 81 LEU A C 1
ATOM 649 O O . LEU A 1 81 ? 14.994 10.294 -23.662 1.00 92.06 81 LEU A O 1
ATOM 653 N N . SER A 1 82 ? 16.871 11.463 -24.009 1.00 92.44 82 SER A N 1
ATOM 654 C CA . SER A 1 82 ? 16.493 12.535 -23.079 1.00 92.44 82 SER A CA 1
ATOM 655 C C . SER A 1 82 ? 15.605 13.599 -23.734 1.00 92.44 82 SER A C 1
ATOM 657 O O . SER A 1 82 ? 15.095 14.476 -23.044 1.00 92.44 82 SER A O 1
ATOM 659 N N . LYS A 1 83 ? 15.430 13.551 -25.060 1.00 91.38 83 LYS A N 1
ATOM 660 C CA . LYS A 1 83 ? 14.553 14.434 -25.835 1.00 91.38 83 LYS A CA 1
ATOM 661 C C . LYS A 1 83 ? 13.311 13.654 -26.284 1.00 91.38 83 LYS A C 1
ATOM 663 O O . LYS A 1 83 ? 13.376 12.456 -26.548 1.00 91.38 83 LYS A O 1
ATOM 668 N N . LYS A 1 84 ? 12.168 14.336 -26.396 1.00 89.56 84 LYS A N 1
ATOM 669 C CA . LYS A 1 84 ? 10.913 13.724 -26.868 1.00 89.56 84 LYS A CA 1
ATOM 670 C C . LYS A 1 84 ? 10.996 13.378 -28.362 1.00 89.56 84 LYS A C 1
ATOM 672 O O . LYS A 1 84 ? 11.549 14.159 -29.133 1.00 89.56 84 LYS A O 1
ATOM 677 N N . ASN A 1 85 ? 10.373 12.268 -28.768 1.00 88.38 85 ASN A N 1
ATOM 678 C CA . ASN A 1 85 ? 10.162 11.867 -30.169 1.00 88.38 85 ASN A CA 1
ATOM 679 C C . ASN A 1 85 ? 11.447 11.599 -30.984 1.00 88.38 85 ASN A C 1
ATOM 681 O O . ASN A 1 85 ? 11.461 11.779 -32.203 1.00 88.38 85 ASN A O 1
ATOM 685 N N . LYS A 1 86 ? 12.542 11.203 -30.325 1.00 94.69 86 LYS A N 1
ATOM 686 C CA . LYS A 1 86 ? 13.848 10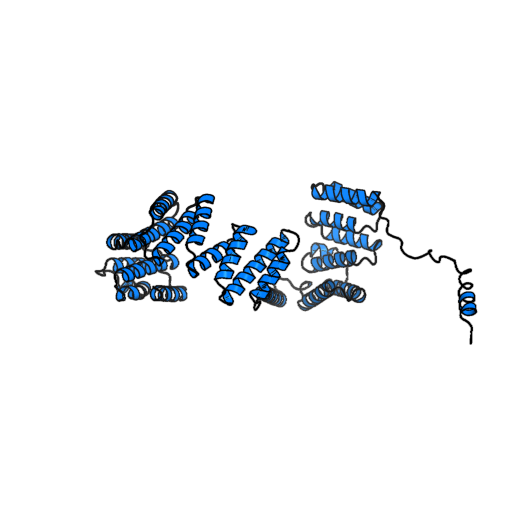.930 -30.956 1.00 94.69 86 LYS A CA 1
ATOM 687 C C . LYS A 1 86 ? 14.147 9.441 -31.144 1.00 94.69 86 LYS A C 1
ATOM 689 O O . LYS A 1 86 ? 15.274 9.064 -31.446 1.00 94.69 86 LYS A O 1
ATOM 694 N N . GLU A 1 87 ? 13.152 8.574 -30.990 1.00 93.25 87 GLU A N 1
ATOM 695 C CA . GLU A 1 87 ? 13.319 7.120 -31.064 1.00 93.25 87 GLU A CA 1
ATOM 696 C C . GLU A 1 87 ? 13.718 6.645 -32.472 1.00 93.25 87 GLU A C 1
ATOM 698 O O . GLU A 1 87 ? 14.502 5.708 -32.597 1.00 93.25 87 GLU A O 1
ATOM 703 N N . TYR A 1 88 ? 13.250 7.317 -33.532 1.00 95.56 88 TYR A N 1
ATOM 704 C CA . TYR A 1 88 ? 13.677 7.003 -34.902 1.00 95.56 88 TYR A CA 1
ATOM 705 C C . TYR A 1 88 ? 15.157 7.344 -35.146 1.00 95.56 88 TYR A C 1
ATOM 707 O O . TYR A 1 88 ? 15.878 6.545 -35.732 1.00 95.56 88 TYR A O 1
ATOM 715 N N . GLU A 1 89 ? 15.645 8.471 -34.619 1.00 96.19 89 GLU A N 1
ATOM 716 C CA . GLU A 1 89 ? 17.072 8.833 -34.702 1.00 96.19 89 GLU A CA 1
ATOM 717 C C . GLU A 1 89 ? 17.952 7.818 -33.960 1.00 96.19 89 GLU A C 1
ATOM 719 O O . GLU A 1 89 ? 19.066 7.527 -34.385 1.00 96.19 89 GLU A O 1
ATOM 724 N N . VAL A 1 90 ? 17.446 7.216 -32.877 1.00 96.69 90 VAL A N 1
ATOM 725 C CA . VAL A 1 90 ? 18.141 6.120 -32.184 1.00 96.69 90 VAL A CA 1
ATOM 726 C C . VAL A 1 90 ? 18.225 4.862 -33.052 1.00 96.69 90 VAL A C 1
ATOM 728 O O . VAL A 1 90 ? 19.255 4.189 -33.045 1.00 96.69 90 VAL A O 1
ATOM 731 N N . ILE A 1 91 ? 17.169 4.541 -33.802 1.00 96.50 91 ILE A N 1
ATOM 732 C CA . ILE A 1 91 ? 17.185 3.430 -34.762 1.00 96.50 91 ILE A CA 1
ATOM 733 C C . ILE A 1 91 ? 18.233 3.688 -35.848 1.00 96.50 91 ILE A C 1
ATOM 735 O O . ILE A 1 91 ? 19.070 2.819 -36.081 1.00 96.50 91 ILE A O 1
ATOM 739 N N . GLN A 1 92 ? 18.239 4.884 -36.444 1.00 96.50 92 GLN A N 1
ATOM 740 C CA . GLN A 1 92 ? 19.218 5.267 -37.468 1.00 96.50 92 GLN A CA 1
ATOM 741 C C . GLN A 1 92 ? 20.653 5.188 -36.933 1.00 96.50 92 GLN A C 1
ATOM 743 O O . GLN A 1 92 ? 21.521 4.615 -37.584 1.00 96.50 92 GLN A O 1
ATOM 748 N N . LEU A 1 93 ? 20.887 5.677 -35.711 1.00 97.00 93 LEU A N 1
ATOM 749 C CA . LEU A 1 93 ? 22.184 5.587 -35.040 1.00 97.00 93 LEU A CA 1
ATOM 750 C C . LEU A 1 93 ? 22.664 4.133 -34.901 1.00 97.00 93 LEU A C 1
ATOM 752 O O . LEU A 1 93 ? 23.841 3.847 -35.101 1.00 97.00 93 LEU A O 1
ATOM 756 N N . TYR A 1 94 ? 21.771 3.204 -34.547 1.00 97.00 94 TYR A N 1
ATOM 757 C CA . TYR A 1 94 ? 22.135 1.792 -34.427 1.00 97.00 94 TYR A CA 1
ATOM 758 C C . TYR A 1 94 ? 22.283 1.082 -35.771 1.00 97.00 94 TYR A C 1
ATOM 760 O O . TYR A 1 94 ? 23.140 0.210 -35.881 1.00 97.00 94 TYR A O 1
ATOM 768 N N . GLN A 1 95 ? 21.502 1.453 -36.785 1.00 95.31 95 GLN A N 1
ATOM 769 C CA . GLN A 1 95 ? 21.703 0.968 -38.152 1.00 95.31 95 GLN A CA 1
ATOM 770 C C . GLN A 1 95 ? 23.079 1.395 -38.678 1.00 95.31 95 GLN A C 1
ATOM 772 O O . GLN A 1 95 ? 23.821 0.548 -39.161 1.00 95.31 95 GLN A O 1
ATOM 777 N N . GLN A 1 96 ? 23.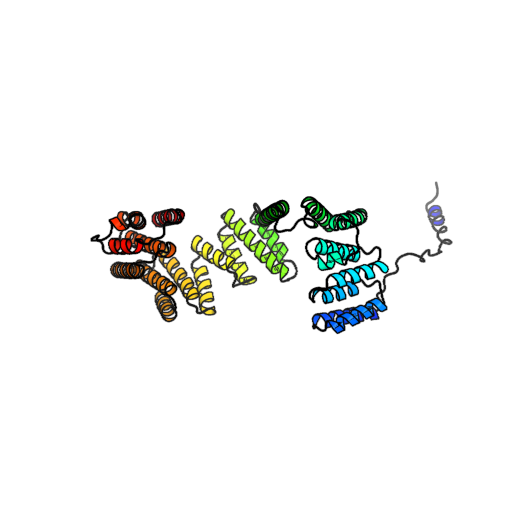460 2.663 -38.481 1.00 94.56 96 GLN A N 1
ATOM 778 C CA . GLN A 1 96 ? 24.800 3.168 -38.802 1.00 94.56 96 GLN A CA 1
ATOM 779 C C . GLN A 1 96 ? 25.892 2.410 -38.041 1.00 94.56 96 GLN A C 1
ATOM 781 O O . GLN A 1 96 ? 26.878 1.989 -38.634 1.00 94.56 96 GLN A O 1
ATOM 786 N N . ALA A 1 97 ? 25.699 2.169 -36.740 1.00 95.81 97 ALA A N 1
ATOM 787 C CA . ALA A 1 97 ? 26.654 1.401 -35.946 1.00 95.81 97 ALA A CA 1
ATOM 788 C C . ALA A 1 97 ? 26.876 -0.018 -36.497 1.00 95.81 97 ALA A C 1
ATOM 790 O O . ALA A 1 97 ? 28.002 -0.502 -36.484 1.00 95.81 97 ALA A O 1
ATOM 791 N N . LEU A 1 98 ? 25.831 -0.690 -36.997 1.00 95.56 98 LEU A N 1
ATOM 792 C CA . LEU A 1 98 ? 25.949 -2.045 -37.552 1.00 95.56 98 LEU A CA 1
ATOM 793 C C . LEU A 1 98 ? 26.720 -2.110 -38.876 1.00 95.56 98 LEU A C 1
ATOM 795 O O . LEU A 1 98 ? 27.194 -3.192 -39.206 1.00 95.56 98 LEU A O 1
ATOM 799 N N . ILE A 1 99 ? 26.896 -0.992 -39.589 1.00 95.56 99 ILE A N 1
ATOM 800 C CA . ILE A 1 99 ? 27.761 -0.935 -40.780 1.00 95.56 99 ILE A CA 1
ATOM 801 C C . ILE A 1 99 ? 29.219 -1.205 -40.378 1.00 95.56 99 ILE A C 1
ATOM 803 O O . ILE A 1 99 ? 29.909 -1.975 -41.036 1.00 95.56 99 ILE A O 1
ATOM 807 N N . HIS A 1 100 ? 29.666 -0.629 -39.258 1.00 93.62 100 HIS A N 1
ATOM 808 C CA . HIS A 1 100 ? 31.025 -0.815 -38.733 1.00 93.62 100 HIS A CA 1
ATOM 809 C C . HIS A 1 100 ? 31.147 -2.020 -37.786 1.00 93.62 100 HIS A C 1
ATOM 811 O O . HIS A 1 100 ? 32.227 -2.577 -37.611 1.00 93.62 100 HIS A O 1
ATOM 817 N N . LEU A 1 101 ? 30.043 -2.430 -37.154 1.00 94.50 101 LEU A N 1
ATOM 818 C CA . LEU A 1 101 ? 29.993 -3.471 -36.123 1.00 94.50 101 LEU A CA 1
ATOM 819 C C . LEU A 1 101 ? 28.951 -4.562 -36.454 1.00 94.50 101 LEU A C 1
ATOM 821 O O . LEU A 1 101 ? 28.038 -4.801 -35.649 1.00 94.50 101 LEU A O 1
ATOM 825 N N . PRO A 1 102 ? 29.071 -5.272 -37.592 1.00 91.94 102 PRO A N 1
ATOM 826 C CA . PRO A 1 102 ? 28.014 -6.149 -38.103 1.00 91.94 102 PRO A CA 1
ATOM 827 C C . PRO A 1 102 ? 27.689 -7.328 -37.185 1.00 91.94 102 PRO A C 1
ATOM 829 O O . PRO A 1 102 ? 26.572 -7.829 -37.230 1.00 91.94 102 PRO A O 1
ATOM 832 N N . ASN A 1 103 ? 28.611 -7.746 -36.309 1.00 90.31 103 ASN A N 1
ATOM 833 C CA . ASN A 1 103 ? 28.433 -8.873 -35.381 1.00 90.31 103 ASN A CA 1
ATOM 834 C C . ASN A 1 103 ? 28.336 -8.463 -33.905 1.00 90.31 103 ASN A C 1
ATOM 836 O O . ASN A 1 103 ? 28.310 -9.315 -33.018 1.00 90.31 103 ASN A O 1
ATOM 840 N N . ASN A 1 104 ? 28.238 -7.166 -33.598 1.00 93.94 104 ASN A N 1
ATOM 841 C CA . ASN A 1 104 ? 28.184 -6.731 -32.207 1.00 93.94 104 ASN A CA 1
ATOM 842 C C . ASN A 1 104 ? 26.814 -7.022 -31.568 1.00 93.94 104 ASN A C 1
ATOM 844 O O . ASN A 1 104 ? 25.829 -6.314 -31.800 1.00 93.94 104 ASN A O 1
ATOM 848 N N . LEU A 1 105 ? 26.774 -8.026 -30.685 1.00 93.38 105 LEU A N 1
ATOM 849 C CA . LEU A 1 105 ? 25.571 -8.454 -29.962 1.00 93.38 105 LEU A CA 1
ATOM 850 C C . LEU A 1 105 ? 24.847 -7.297 -29.260 1.00 93.38 105 LEU A C 1
ATOM 852 O O . LEU A 1 105 ? 23.617 -7.231 -29.255 1.00 93.38 105 LEU A O 1
ATOM 856 N N . ARG A 1 106 ? 25.592 -6.372 -28.642 1.00 92.19 106 ARG A N 1
ATOM 857 C CA . ARG A 1 106 ? 24.991 -5.272 -27.879 1.00 92.19 106 ARG A CA 1
ATOM 858 C C . ARG A 1 106 ? 24.248 -4.307 -28.797 1.00 92.19 106 ARG A C 1
ATOM 860 O O . ARG A 1 106 ? 23.152 -3.890 -28.426 1.00 92.19 106 ARG A O 1
ATOM 867 N N . ILE A 1 107 ? 24.820 -3.967 -29.951 1.00 94.94 107 ILE A N 1
ATOM 868 C CA . ILE A 1 107 ? 24.182 -3.087 -30.937 1.00 94.94 107 ILE A CA 1
ATOM 869 C C . ILE A 1 107 ? 22.981 -3.786 -31.581 1.00 94.94 107 ILE A C 1
ATOM 871 O O . ILE A 1 107 ? 21.891 -3.215 -31.538 1.00 94.94 107 ILE A O 1
ATOM 875 N N . LYS A 1 108 ? 23.127 -5.034 -32.061 1.00 95.56 108 LYS A N 1
ATOM 876 C CA . LYS A 1 108 ? 22.009 -5.820 -32.625 1.00 95.56 108 LYS A CA 1
ATOM 877 C C . LYS A 1 108 ? 20.826 -5.885 -31.658 1.00 95.56 108 LYS A C 1
ATOM 879 O O . LYS A 1 108 ? 19.716 -5.469 -31.981 1.00 95.56 108 LYS A O 1
ATOM 884 N N . ARG A 1 109 ? 21.083 -6.303 -30.413 1.00 94.62 109 ARG A N 1
ATOM 885 C CA . ARG A 1 109 ? 20.061 -6.388 -29.360 1.00 94.62 109 ARG A CA 1
ATOM 886 C C . ARG A 1 109 ? 19.415 -5.035 -29.067 1.00 94.62 109 ARG A C 1
ATOM 888 O O . ARG A 1 109 ? 18.227 -4.977 -28.765 1.00 94.62 109 ARG A O 1
ATOM 895 N N . SER A 1 110 ? 20.182 -3.948 -29.077 1.00 94.50 110 SER A N 1
ATOM 896 C CA . SER A 1 110 ? 19.626 -2.609 -28.869 1.00 94.50 110 SER A CA 1
ATOM 897 C C . SER A 1 110 ? 18.710 -2.193 -30.019 1.00 94.50 110 SER A C 1
ATOM 899 O O . SER A 1 110 ? 17.601 -1.745 -29.745 1.00 94.50 110 SER A O 1
ATOM 901 N N . LEU A 1 111 ? 19.120 -2.400 -31.274 1.00 96.00 111 LEU A N 1
ATOM 902 C CA . LEU A 1 111 ? 18.308 -2.096 -32.454 1.00 96.00 111 LEU A CA 1
ATOM 903 C C . LEU A 1 111 ? 16.983 -2.866 -32.440 1.00 96.00 111 LEU A C 1
ATOM 905 O O . LEU A 1 111 ? 15.915 -2.264 -32.530 1.00 96.00 111 LEU A O 1
ATOM 909 N N . TYR A 1 112 ? 17.039 -4.185 -32.250 1.00 95.81 112 TYR A N 1
ATOM 910 C CA . TYR A 1 112 ? 15.844 -5.032 -32.262 1.00 95.81 112 TYR A CA 1
ATOM 911 C C . TYR A 1 112 ? 14.905 -4.741 -31.085 1.00 95.81 112 TYR A C 1
ATOM 913 O O . TYR A 1 112 ? 13.689 -4.847 -31.221 1.00 95.81 112 TYR A O 1
ATOM 921 N N . ASN A 1 113 ? 15.436 -4.282 -29.948 1.00 94.31 113 ASN A N 1
ATOM 922 C CA . ASN A 1 113 ? 14.611 -3.760 -28.860 1.00 94.31 113 ASN A CA 1
ATOM 923 C C . ASN A 1 113 ? 13.889 -2.456 -29.230 1.00 94.31 113 ASN A C 1
ATOM 925 O O . ASN A 1 113 ? 12.759 -2.254 -28.786 1.00 94.31 113 ASN A O 1
ATOM 929 N N . GLU A 1 114 ? 14.510 -1.556 -29.997 1.00 94.44 114 GLU A N 1
ATOM 930 C CA . GLU A 1 114 ? 13.823 -0.344 -30.460 1.00 94.44 114 GLU A CA 1
ATOM 931 C C . GLU A 1 114 ? 12.750 -0.685 -31.513 1.00 94.44 114 GLU A C 1
ATOM 933 O O . GLU A 1 114 ? 11.644 -0.153 -31.430 1.00 94.44 114 GLU A O 1
ATOM 938 N N . TYR A 1 115 ? 12.997 -1.655 -32.404 1.00 95.69 115 TYR A N 1
ATOM 939 C CA . TYR A 1 115 ? 11.963 -2.205 -33.299 1.00 95.69 115 TYR A CA 1
ATOM 940 C C . TYR A 1 115 ? 10.798 -2.834 -32.531 1.00 95.69 115 TYR A C 1
ATOM 942 O O . TYR A 1 115 ? 9.636 -2.542 -32.813 1.00 95.69 115 TYR A O 1
ATOM 950 N N . PHE A 1 116 ? 11.098 -3.636 -31.506 1.00 95.06 116 PHE A N 1
ATOM 951 C CA . PHE A 1 116 ? 10.087 -4.208 -30.621 1.00 95.06 116 PHE A CA 1
ATOM 952 C C . PHE A 1 116 ? 9.214 -3.116 -29.997 1.00 95.06 116 PHE A C 1
ATOM 954 O O . PHE A 1 116 ? 7.993 -3.178 -30.086 1.00 95.06 116 PHE A O 1
ATOM 961 N N . LYS A 1 117 ? 9.812 -2.075 -29.404 1.00 92.44 117 LYS A N 1
ATOM 962 C CA . LYS A 1 117 ? 9.047 -0.959 -28.820 1.00 92.44 117 LYS A CA 1
ATOM 963 C C . LYS A 1 117 ? 8.223 -0.207 -29.861 1.00 92.44 117 LYS A C 1
ATOM 965 O O . LYS A 1 117 ? 7.098 0.184 -29.551 1.00 92.44 117 LYS A O 1
ATOM 970 N N . ALA A 1 118 ? 8.763 -0.006 -31.065 1.00 92.81 118 ALA A N 1
ATOM 971 C CA . ALA A 1 118 ? 8.037 0.638 -32.153 1.00 92.81 118 ALA A CA 1
ATOM 972 C C . ALA A 1 118 ? 6.761 -0.142 -32.497 1.00 92.81 118 ALA A C 1
ATOM 974 O O . ALA A 1 118 ? 5.682 0.451 -32.534 1.00 92.81 118 ALA A O 1
ATOM 975 N N . ALA A 1 119 ? 6.863 -1.471 -32.603 1.00 93.00 119 ALA A N 1
ATOM 976 C CA . ALA A 1 119 ? 5.731 -2.361 -32.858 1.00 93.00 119 ALA A CA 1
ATOM 977 C C . ALA A 1 119 ? 4.638 -2.301 -31.774 1.00 93.00 119 ALA A C 1
ATOM 979 O O . ALA A 1 119 ? 3.460 -2.439 -32.081 1.00 93.00 119 ALA A O 1
ATOM 980 N N . LEU A 1 120 ? 4.998 -2.073 -30.504 1.00 90.75 120 LEU A N 1
ATOM 981 C CA . LEU A 1 120 ? 4.031 -2.081 -29.397 1.00 90.75 120 LEU A CA 1
ATOM 982 C C . LEU A 1 120 ? 3.206 -0.797 -29.243 1.00 90.75 120 LEU A C 1
ATOM 984 O O . LEU A 1 120 ? 2.261 -0.791 -28.452 1.00 90.75 120 LEU A O 1
ATOM 988 N N . GLY A 1 121 ? 3.558 0.297 -29.921 1.00 85.19 121 GLY A N 1
ATOM 989 C CA . GLY A 1 121 ? 2.791 1.534 -29.755 1.00 85.19 121 GLY A CA 1
ATOM 990 C C . GLY A 1 121 ? 3.326 2.791 -30.427 1.00 85.19 121 GLY A C 1
ATOM 991 O O . GLY A 1 121 ? 2.592 3.775 -30.495 1.00 85.19 121 GLY A O 1
ATOM 992 N N . ASN A 1 122 ? 4.550 2.798 -30.962 1.00 88.50 122 ASN A N 1
ATOM 993 C CA . ASN A 1 122 ? 5.068 3.974 -31.664 1.00 88.50 122 ASN A CA 1
ATOM 994 C C . ASN A 1 122 ? 4.841 3.857 -33.177 1.00 88.50 122 ASN A C 1
ATOM 996 O O . ASN A 1 122 ? 5.782 3.666 -33.944 1.00 88.50 122 ASN A O 1
ATOM 1000 N N . ARG A 1 123 ? 3.578 4.003 -33.607 1.00 86.88 123 ARG A N 1
ATOM 1001 C CA . ARG A 1 123 ? 3.183 3.911 -35.027 1.00 86.88 123 ARG A CA 1
ATOM 1002 C C . ARG A 1 123 ? 3.934 4.899 -35.923 1.00 86.88 123 ARG A C 1
ATOM 1004 O O . ARG A 1 123 ? 4.308 4.552 -37.033 1.00 86.88 123 ARG A O 1
ATOM 1011 N N . LYS A 1 124 ? 4.210 6.113 -35.429 1.00 90.12 124 LYS A N 1
ATOM 1012 C CA . LYS A 1 124 ? 4.959 7.133 -36.185 1.00 90.12 124 LYS A CA 1
ATOM 1013 C C . LYS A 1 124 ? 6.374 6.671 -36.518 1.00 90.12 124 LYS A C 1
ATOM 1015 O O . LYS A 1 124 ? 6.849 6.916 -37.619 1.00 90.12 124 LYS A O 1
ATOM 1020 N N . VAL A 1 125 ? 7.045 6.029 -35.564 1.00 92.00 125 VAL A N 1
ATOM 1021 C CA . VAL A 1 125 ? 8.373 5.448 -35.785 1.00 92.00 125 VAL A CA 1
ATOM 1022 C C . VAL A 1 125 ? 8.264 4.193 -36.635 1.00 92.00 125 VAL A C 1
ATOM 1024 O O . VAL A 1 125 ? 9.035 4.053 -37.573 1.00 92.00 125 VAL A O 1
ATOM 1027 N N . LEU A 1 126 ? 7.281 3.333 -36.357 1.00 91.12 126 LEU A N 1
ATOM 1028 C CA . LEU A 1 126 ? 7.046 2.099 -37.102 1.00 91.12 126 LEU A CA 1
ATOM 1029 C C . LEU A 1 126 ? 6.880 2.354 -38.605 1.00 91.12 126 LEU A C 1
ATOM 1031 O O . LEU A 1 126 ? 7.550 1.704 -39.393 1.00 91.12 126 LEU A O 1
ATOM 1035 N N . ASN A 1 127 ? 6.086 3.358 -38.987 1.00 90.50 127 ASN A N 1
ATOM 1036 C CA . ASN A 1 127 ? 5.852 3.726 -40.387 1.00 90.50 127 ASN A CA 1
ATOM 1037 C C . ASN A 1 127 ? 7.112 4.222 -41.114 1.00 90.50 127 ASN A C 1
ATOM 1039 O O . ASN A 1 127 ? 7.143 4.229 -42.338 1.00 90.50 127 ASN A O 1
ATOM 1043 N N . LYS A 1 128 ? 8.139 4.670 -40.381 1.00 93.38 128 LYS A N 1
ATOM 1044 C CA . LYS A 1 128 ? 9.427 5.072 -40.964 1.00 93.38 128 LYS A CA 1
ATOM 1045 C C . LYS A 1 128 ? 10.397 3.899 -41.119 1.00 93.38 128 LYS A C 1
ATOM 1047 O O . LYS A 1 128 ? 11.419 4.045 -41.781 1.00 93.38 128 LYS A O 1
ATOM 1052 N N . ILE A 1 129 ? 10.130 2.762 -40.476 1.00 91.44 129 ILE A N 1
ATOM 1053 C CA . ILE A 1 129 ? 10.980 1.576 -40.565 1.00 91.44 129 ILE A CA 1
ATOM 1054 C C . ILE A 1 129 ? 10.574 0.795 -41.818 1.00 91.44 129 ILE A C 1
ATOM 1056 O O . ILE A 1 129 ? 9.466 0.273 -41.892 1.00 91.44 129 ILE A O 1
ATOM 1060 N N . ASN A 1 130 ? 11.483 0.687 -42.788 1.00 86.62 130 ASN A N 1
ATOM 1061 C CA . ASN A 1 130 ? 11.247 -0.050 -44.028 1.00 86.62 130 ASN A CA 1
ATOM 1062 C C . ASN A 1 130 ? 11.490 -1.560 -43.838 1.00 86.62 130 ASN A C 1
ATOM 1064 O O . ASN A 1 130 ? 12.542 -2.078 -44.205 1.00 86.62 130 ASN A O 1
ATOM 1068 N N . ILE A 1 131 ? 10.552 -2.253 -43.189 1.00 88.06 131 ILE A N 1
ATOM 1069 C CA . ILE A 1 131 ? 10.571 -3.713 -43.023 1.00 88.06 131 ILE A CA 1
ATOM 1070 C C . ILE A 1 131 ? 9.241 -4.265 -43.525 1.00 88.06 131 ILE A C 1
ATOM 1072 O O . ILE A 1 131 ? 8.178 -3.814 -43.098 1.00 88.06 131 ILE A O 1
ATOM 1076 N N . SER A 1 132 ? 9.305 -5.250 -44.418 1.00 84.00 132 SER A N 1
ATOM 1077 C CA . SER A 1 132 ? 8.129 -5.939 -44.936 1.00 84.00 132 SER A CA 1
ATOM 1078 C C . SER A 1 132 ? 7.562 -6.930 -43.913 1.00 84.00 132 SER A C 1
ATOM 1080 O O . SER A 1 132 ? 8.286 -7.594 -43.168 1.00 84.00 132 SER A O 1
ATOM 1082 N N . GLY A 1 133 ? 6.234 -7.041 -43.883 1.00 87.94 133 GLY A N 1
ATOM 1083 C CA . GLY A 1 133 ? 5.522 -7.985 -43.025 1.00 87.94 133 GLY A CA 1
ATOM 1084 C C . GLY A 1 133 ? 5.349 -7.527 -41.573 1.00 87.94 133 GLY A C 1
ATOM 1085 O O . GLY A 1 133 ? 5.403 -6.345 -41.234 1.00 87.94 133 GLY A O 1
ATOM 1086 N N . ARG A 1 134 ? 5.063 -8.491 -40.694 1.00 91.56 134 ARG A N 1
ATOM 1087 C CA . ARG A 1 134 ? 4.747 -8.229 -39.286 1.00 91.56 134 ARG A CA 1
ATOM 1088 C C . ARG A 1 134 ? 6.021 -7.964 -38.483 1.00 91.56 134 ARG A C 1
ATOM 1090 O O . ARG A 1 134 ? 6.842 -8.862 -38.300 1.00 91.56 134 ARG A O 1
ATOM 1097 N N . MET A 1 135 ? 6.139 -6.759 -37.924 1.00 93.12 135 MET A N 1
ATOM 1098 C CA . MET A 1 135 ? 7.340 -6.315 -37.204 1.00 93.12 135 MET A CA 1
ATOM 1099 C C . MET A 1 135 ? 7.737 -7.242 -36.049 1.00 93.12 135 MET A C 1
ATOM 1101 O O . MET A 1 135 ? 8.917 -7.541 -35.888 1.00 93.12 135 MET A O 1
ATOM 1105 N N . LEU A 1 136 ? 6.784 -7.730 -35.243 1.00 95.31 136 LEU A N 1
ATOM 1106 C CA . LEU A 1 136 ? 7.132 -8.645 -34.152 1.00 95.31 136 LEU A CA 1
ATOM 1107 C C . LEU A 1 136 ? 7.688 -9.980 -34.660 1.00 95.31 136 LEU A C 1
ATOM 1109 O O . LEU A 1 136 ? 8.609 -10.503 -34.039 1.00 95.31 136 LEU A O 1
ATOM 1113 N N . THR A 1 137 ? 7.192 -10.497 -35.789 1.00 95.31 137 THR A N 1
ATOM 1114 C CA . THR A 1 137 ? 7.724 -11.717 -36.420 1.00 95.31 137 THR A CA 1
ATOM 1115 C C . THR A 1 137 ? 9.142 -11.494 -36.938 1.00 95.31 137 THR A C 1
ATOM 1117 O O . THR A 1 137 ? 10.014 -12.318 -36.685 1.00 95.31 137 THR A O 1
ATOM 1120 N N . TYR A 1 138 ? 9.402 -10.348 -37.576 1.00 95.62 138 TYR A N 1
ATOM 1121 C CA . TYR A 1 138 ? 10.757 -9.975 -37.991 1.00 95.62 138 TYR A CA 1
ATOM 1122 C C . TYR A 1 138 ? 11.713 -9.912 -36.791 1.00 95.62 138 TYR A C 1
ATOM 1124 O O . TYR A 1 138 ? 12.788 -10.509 -36.803 1.00 95.62 138 TYR A O 1
ATOM 1132 N N . VAL A 1 139 ? 11.309 -9.219 -35.721 1.00 96.69 139 VAL A N 1
ATOM 1133 C CA . VAL A 1 139 ? 12.122 -9.109 -34.504 1.00 96.69 139 VAL A CA 1
ATOM 1134 C C . VAL A 1 139 ? 12.346 -10.483 -33.871 1.00 96.69 139 VAL A C 1
ATOM 1136 O O . VAL A 1 139 ? 13.459 -10.746 -33.426 1.00 96.69 139 VAL A O 1
ATOM 1139 N N . LYS A 1 140 ? 11.336 -11.363 -33.856 1.00 97.25 140 LYS A N 1
ATOM 1140 C CA . LYS A 1 140 ? 11.469 -12.743 -33.371 1.00 97.25 140 LYS A CA 1
ATOM 1141 C C . LYS A 1 140 ? 12.592 -13.479 -34.110 1.00 97.25 140 LYS A C 1
ATOM 1143 O O . LYS A 1 140 ? 13.529 -13.904 -33.439 1.00 97.25 140 LYS A O 1
ATOM 1148 N N . GLY A 1 141 ? 12.560 -13.516 -35.445 1.00 96.62 141 GLY A N 1
ATOM 1149 C CA . GLY A 1 141 ? 13.598 -14.179 -36.249 1.00 96.62 141 GLY A CA 1
ATOM 1150 C C . GLY A 1 141 ? 15.003 -13.650 -35.955 1.00 96.62 141 GLY A C 1
ATOM 1151 O O . GLY A 1 141 ? 15.948 -14.409 -35.767 1.00 96.62 141 GLY A O 1
ATOM 1152 N N . LYS A 1 142 ? 15.139 -12.332 -35.766 1.00 96.19 142 LYS A N 1
ATOM 1153 C CA . LYS A 1 142 ? 16.422 -11.725 -35.381 1.00 96.19 142 LYS A CA 1
ATOM 1154 C C . LYS A 1 142 ? 16.906 -12.089 -33.980 1.00 96.19 142 LYS A C 1
ATOM 1156 O O . LYS A 1 142 ? 18.113 -12.101 -33.739 1.00 96.19 142 LYS A O 1
ATOM 1161 N N . TYR A 1 143 ? 16.004 -12.369 -33.044 1.00 96.44 143 TYR A N 1
ATOM 1162 C CA . TYR A 1 143 ? 16.383 -12.902 -31.736 1.00 96.44 143 TYR A CA 1
ATOM 1163 C C . TYR A 1 143 ? 16.716 -14.397 -31.788 1.00 96.44 143 TYR A C 1
ATOM 1165 O O . TYR A 1 143 ? 17.594 -14.808 -31.035 1.00 96.44 143 TYR A O 1
ATOM 1173 N N . GLU A 1 144 ? 16.080 -15.175 -32.667 1.00 96.62 144 GLU A N 1
ATOM 1174 C CA . GLU A 1 144 ? 16.413 -16.588 -32.912 1.00 96.62 144 GLU A CA 1
ATOM 1175 C C . GLU A 1 144 ? 17.843 -16.720 -33.461 1.00 96.62 144 GLU A C 1
ATOM 1177 O O . GLU A 1 144 ? 18.661 -17.378 -32.823 1.00 96.62 144 GLU A O 1
ATOM 1182 N N . GLU A 1 145 ? 18.200 -15.954 -34.502 1.00 95.31 145 GLU A N 1
ATOM 1183 C CA . GLU A 1 145 ? 19.575 -15.880 -35.047 1.00 95.31 145 GLU A CA 1
ATOM 1184 C C . GLU A 1 145 ? 20.617 -15.545 -33.954 1.00 95.31 145 GLU A C 1
ATOM 1186 O O . GLU A 1 145 ? 21.707 -16.117 -33.869 1.00 95.31 145 GLU A O 1
ATOM 1191 N N . ILE A 1 146 ? 20.285 -14.593 -33.070 1.00 94.56 146 ILE A N 1
ATOM 1192 C CA . ILE A 1 146 ? 21.151 -14.224 -31.945 1.00 94.56 146 ILE A CA 1
ATOM 1193 C C . ILE A 1 146 ? 21.293 -15.383 -30.946 1.00 94.56 146 ILE A C 1
ATOM 1195 O O . ILE A 1 146 ? 22.374 -15.573 -30.392 1.00 94.56 146 ILE A O 1
ATOM 1199 N N . ILE A 1 147 ? 20.215 -16.107 -30.651 1.00 94.94 147 ILE A N 1
ATOM 1200 C CA . ILE A 1 147 ? 20.216 -17.183 -29.653 1.00 94.94 147 ILE A CA 1
ATOM 1201 C C . ILE A 1 147 ? 20.979 -18.404 -30.160 1.00 94.94 147 ILE A C 1
ATOM 1203 O O . ILE A 1 147 ? 21.684 -19.011 -29.361 1.00 94.94 147 ILE A O 1
ATOM 1207 N N . GLU A 1 148 ? 20.921 -18.711 -31.455 1.00 94.69 148 GLU A N 1
ATOM 1208 C CA . GLU A 1 148 ? 21.763 -19.747 -32.072 1.00 94.69 148 GLU A CA 1
ATOM 1209 C C . GLU A 1 148 ? 23.254 -19.467 -31.847 1.00 94.69 148 GLU A C 1
ATOM 1211 O O . GLU A 1 148 ? 24.025 -20.371 -31.535 1.00 94.69 148 GLU A O 1
ATOM 1216 N N . THR A 1 149 ? 23.650 -18.192 -31.917 1.00 93.38 149 THR A N 1
ATOM 1217 C CA . THR A 1 149 ? 25.039 -17.770 -31.672 1.00 93.38 149 THR A CA 1
ATOM 1218 C C . THR A 1 149 ? 25.389 -17.704 -30.175 1.00 93.38 149 THR A C 1
ATOM 1220 O O . THR A 1 149 ? 26.546 -17.882 -29.800 1.00 93.38 149 THR A O 1
ATOM 1223 N N . TYR A 1 150 ? 24.410 -17.416 -29.306 1.00 91.81 150 TYR A N 1
ATOM 1224 C CA . TYR A 1 150 ? 24.604 -17.178 -27.865 1.00 91.81 150 TYR A CA 1
ATOM 1225 C C . TYR A 1 150 ? 23.585 -17.937 -26.986 1.00 91.81 150 TYR A C 1
ATOM 1227 O O . TYR A 1 150 ? 22.805 -17.306 -26.247 1.00 91.81 150 TYR A O 1
ATOM 1235 N N . PRO A 1 151 ? 23.568 -19.282 -27.027 1.00 91.38 151 PRO A N 1
ATOM 1236 C CA . PRO A 1 151 ? 22.539 -20.093 -26.377 1.00 91.38 151 PRO A CA 1
ATOM 1237 C C . PRO A 1 151 ? 22.603 -20.045 -24.844 1.00 91.38 151 PRO A C 1
ATOM 1239 O O . PRO A 1 151 ? 21.624 -20.336 -24.164 1.00 91.38 151 PRO A O 1
ATOM 1242 N N . GLU A 1 152 ? 23.710 -19.609 -24.249 1.00 94.38 152 GLU A N 1
ATOM 1243 C CA . GLU A 1 152 ? 23.873 -19.541 -22.796 1.00 94.38 152 GLU A CA 1
ATOM 1244 C C . GLU A 1 152 ? 23.231 -18.285 -22.165 1.00 94.38 152 GLU A C 1
ATOM 1246 O O . GLU A 1 152 ? 23.043 -18.191 -20.944 1.00 94.38 152 GLU A O 1
ATOM 1251 N N . LYS A 1 153 ? 22.878 -17.276 -22.974 1.00 92.81 153 LYS A N 1
ATOM 1252 C CA . LYS A 1 153 ? 22.457 -15.951 -22.489 1.00 92.81 153 LYS A CA 1
ATOM 1253 C C . LYS A 1 153 ? 20.983 -15.881 -22.070 1.00 92.81 153 LYS A C 1
ATOM 1255 O O . LYS A 1 153 ? 20.220 -15.189 -22.735 1.00 92.81 153 LYS A O 1
ATOM 1260 N N . LYS A 1 154 ? 20.623 -16.399 -20.882 1.00 94.19 154 LYS A N 1
ATOM 1261 C CA . LYS A 1 154 ? 19.245 -16.436 -20.291 1.00 94.19 154 LYS A CA 1
ATOM 1262 C C . LYS A 1 154 ? 18.326 -15.227 -20.557 1.00 94.19 154 LYS A C 1
ATOM 1264 O O . LYS A 1 154 ? 17.109 -15.363 -20.649 1.00 94.19 154 LYS A O 1
ATOM 1269 N N . ASN A 1 155 ? 18.878 -14.015 -20.619 1.00 92.81 155 ASN A N 1
ATOM 1270 C CA . ASN A 1 155 ? 18.105 -12.797 -20.888 1.00 92.81 155 ASN A CA 1
ATOM 1271 C C . ASN A 1 155 ? 17.565 -12.721 -22.328 1.00 92.81 155 ASN A C 1
ATOM 1273 O O . ASN A 1 155 ? 16.536 -12.088 -22.550 1.00 92.81 155 ASN A O 1
ATOM 1277 N N . LEU A 1 156 ? 18.263 -13.324 -23.291 1.00 94.12 156 LEU A N 1
ATOM 1278 C CA . LEU A 1 156 ? 17.856 -13.403 -24.691 1.00 94.12 156 LEU A CA 1
ATOM 1279 C C . LEU A 1 156 ? 16.719 -14.411 -24.848 1.00 94.12 156 LEU A C 1
ATOM 1281 O O . LEU A 1 156 ? 15.706 -14.040 -25.431 1.00 94.12 156 LEU A O 1
ATOM 1285 N N . GLN A 1 157 ? 16.808 -15.594 -24.222 1.00 94.56 157 GLN A N 1
ATOM 1286 C CA . GLN A 1 157 ? 15.696 -16.558 -24.219 1.00 94.56 157 GLN A CA 1
ATOM 1287 C C . GLN A 1 157 ? 14.427 -15.946 -23.620 1.00 94.56 157 GLN A C 1
ATOM 1289 O O . GLN A 1 157 ? 13.382 -15.964 -24.256 1.00 94.56 157 GLN A O 1
ATOM 1294 N N . LYS A 1 158 ? 14.523 -15.271 -22.465 1.00 94.88 158 LYS A N 1
ATOM 1295 C CA . LYS A 1 158 ? 13.369 -14.570 -21.866 1.00 94.88 158 LYS A CA 1
ATOM 1296 C C . LYS A 1 158 ? 12.758 -13.506 -22.781 1.00 94.88 158 LYS A C 1
ATOM 1298 O O . LYS A 1 158 ? 11.554 -13.255 -22.734 1.00 94.88 158 LYS A O 1
ATOM 1303 N N . GLN A 1 159 ? 13.585 -12.820 -23.571 1.00 95.50 159 GLN A N 1
ATOM 1304 C CA . GLN A 1 159 ? 13.100 -11.827 -24.526 1.00 95.50 159 GLN A CA 1
ATOM 1305 C C . GLN A 1 159 ? 12.408 -12.499 -25.720 1.00 95.50 159 GLN A C 1
ATOM 1307 O O . GLN A 1 159 ? 11.383 -11.983 -26.165 1.00 95.50 159 GLN A O 1
ATOM 1312 N N . LEU A 1 160 ? 12.919 -13.641 -26.189 1.00 96.31 160 LEU A N 1
ATOM 1313 C CA . LEU A 1 160 ? 12.284 -14.454 -27.225 1.00 96.31 160 LEU A CA 1
ATOM 1314 C C . LEU A 1 160 ? 10.934 -15.010 -26.749 1.00 96.31 160 LEU A C 1
ATOM 1316 O O . LEU A 1 160 ? 9.924 -14.741 -27.389 1.00 96.31 160 LEU A O 1
ATOM 1320 N N . GLU A 1 161 ? 10.872 -15.639 -25.574 1.00 96.00 161 GLU A N 1
ATOM 1321 C CA . GLU A 1 161 ? 9.618 -16.120 -24.964 1.00 96.00 161 GLU A CA 1
ATOM 1322 C C . GLU A 1 161 ? 8.568 -14.998 -24.868 1.00 96.00 161 GLU A C 1
ATOM 1324 O O . GLU A 1 161 ? 7.379 -15.175 -25.151 1.00 96.00 161 GLU A O 1
ATOM 1329 N N . LYS A 1 162 ? 9.007 -13.789 -24.488 1.00 95.81 162 LYS A N 1
ATOM 1330 C CA . LYS A 1 162 ? 8.138 -12.610 -24.437 1.00 95.81 162 LYS A CA 1
ATOM 1331 C C . LYS A 1 162 ? 7.643 -12.201 -25.825 1.00 95.81 162 LYS A C 1
ATOM 1333 O O . LYS A 1 162 ? 6.468 -11.853 -25.950 1.00 95.81 162 LYS A O 1
ATOM 1338 N N . LEU A 1 163 ? 8.512 -12.202 -26.837 1.00 96.62 163 LEU A N 1
ATOM 1339 C CA . LEU A 1 163 ? 8.148 -11.913 -28.227 1.00 96.62 163 LEU A CA 1
ATOM 1340 C C . LEU A 1 163 ? 7.105 -12.910 -28.727 1.00 96.62 163 LEU A C 1
ATOM 1342 O O . LEU A 1 163 ? 6.051 -12.486 -29.189 1.00 96.62 163 LEU A O 1
ATOM 1346 N N . GLU A 1 164 ? 7.341 -14.206 -28.547 1.00 96.88 164 GLU A N 1
ATOM 1347 C CA . GLU A 1 164 ? 6.412 -15.272 -28.931 1.00 96.88 164 GLU A CA 1
ATOM 1348 C C . GLU A 1 164 ? 5.053 -15.105 -28.267 1.00 96.88 164 GLU A C 1
ATOM 1350 O O . GLU A 1 164 ? 4.015 -15.135 -28.933 1.00 96.88 164 GLU A O 1
ATOM 1355 N N . LYS A 1 165 ? 5.046 -14.818 -26.960 1.00 97.00 165 LYS A N 1
ATOM 1356 C CA . LYS A 1 165 ? 3.795 -14.578 -26.250 1.00 97.00 165 LYS A CA 1
ATOM 1357 C C . LYS A 1 165 ? 3.058 -13.358 -26.793 1.00 97.00 165 LYS A C 1
ATOM 1359 O O . LYS A 1 165 ? 1.837 -13.375 -26.908 1.00 97.00 165 LYS A O 1
ATOM 1364 N N . TYR A 1 166 ? 3.772 -12.289 -27.131 1.00 96.19 166 TYR A N 1
ATOM 1365 C CA . TYR A 1 166 ? 3.166 -11.065 -27.658 1.00 96.19 166 TYR A CA 1
ATOM 1366 C C . TYR A 1 166 ? 2.669 -11.242 -29.098 1.00 96.19 166 TYR A C 1
ATOM 1368 O O . TYR A 1 166 ? 1.645 -10.661 -29.464 1.00 96.19 166 TYR A O 1
ATOM 1376 N N . ILE A 1 167 ? 3.340 -12.083 -29.885 1.00 96.00 167 ILE A N 1
ATOM 1377 C CA . ILE A 1 167 ? 2.898 -12.491 -31.219 1.00 96.00 167 ILE A CA 1
ATOM 1378 C C . ILE A 1 167 ? 1.592 -13.281 -31.112 1.00 96.00 167 ILE A C 1
ATOM 1380 O O . ILE A 1 167 ? 0.616 -12.903 -31.761 1.00 96.00 167 ILE A O 1
ATOM 1384 N N . GLN A 1 168 ? 1.542 -14.296 -30.238 1.00 96.38 168 GLN A N 1
ATOM 1385 C CA . GLN A 1 168 ? 0.345 -15.105 -29.970 1.00 96.38 168 GLN A CA 1
ATOM 1386 C C . GLN A 1 168 ? -0.841 -14.242 -29.518 1.00 96.38 168 GLN A C 1
ATOM 1388 O O . GLN A 1 168 ? -1.982 -14.477 -29.902 1.00 96.38 168 GLN A O 1
ATOM 1393 N N . LEU A 1 169 ? -0.575 -13.225 -28.696 1.00 96.12 169 LEU A N 1
ATOM 1394 C CA . LEU A 1 169 ? -1.591 -12.308 -28.180 1.00 96.12 169 LEU A CA 1
ATOM 1395 C C . LEU A 1 169 ? -1.943 -11.173 -29.158 1.00 96.12 169 LEU A C 1
ATOM 1397 O O . LEU A 1 169 ? -2.709 -10.291 -28.780 1.00 96.12 169 LEU A O 1
ATOM 1401 N N . ASN A 1 170 ? -1.390 -11.152 -30.376 1.00 93.94 170 ASN A N 1
ATOM 1402 C CA . ASN A 1 170 ? -1.638 -10.127 -31.399 1.00 93.94 170 ASN A CA 1
ATOM 1403 C C . ASN A 1 170 ? -1.453 -8.680 -30.906 1.00 93.94 170 ASN A C 1
ATOM 1405 O O . ASN A 1 170 ? -2.243 -7.797 -31.241 1.00 93.94 170 ASN A O 1
ATOM 1409 N N . VAL A 1 171 ? -0.425 -8.430 -30.088 1.00 93.50 171 VAL A N 1
ATOM 1410 C CA . VAL A 1 171 ? -0.235 -7.139 -29.396 1.00 93.50 171 VAL A CA 1
ATOM 1411 C C . VAL A 1 171 ? 0.023 -5.964 -30.348 1.00 93.50 171 VAL A C 1
ATOM 1413 O O . VAL A 1 171 ? -0.371 -4.844 -30.044 1.00 93.50 171 VAL A O 1
ATOM 1416 N N . ASP A 1 172 ? 0.685 -6.213 -31.472 1.00 89.88 172 ASP A N 1
ATOM 1417 C CA . ASP A 1 172 ? 1.030 -5.237 -32.515 1.00 89.88 172 ASP A CA 1
ATOM 1418 C C . ASP A 1 172 ? -0.104 -4.995 -33.526 1.00 89.88 172 ASP A C 1
ATOM 1420 O O . ASP A 1 172 ? -0.263 -3.878 -34.014 1.00 89.88 172 ASP A O 1
ATOM 1424 N N . ASN A 1 173 ? -0.922 -6.014 -33.804 1.00 88.50 173 ASN A N 1
ATOM 1425 C CA . ASN A 1 173 ? -1.980 -5.938 -34.819 1.00 88.50 173 ASN A CA 1
ATOM 1426 C C . ASN A 1 173 ? -3.341 -5.497 -34.264 1.00 88.50 173 ASN A C 1
ATOM 1428 O O . ASN A 1 173 ? -4.170 -4.967 -34.999 1.00 88.50 173 ASN A O 1
ATOM 1432 N N . THR A 1 174 ? -3.600 -5.714 -32.973 1.00 89.50 174 THR A N 1
ATOM 1433 C CA . THR A 1 174 ? -4.888 -5.372 -32.351 1.00 89.50 174 THR A CA 1
ATOM 1434 C C . THR A 1 174 ? -4.768 -4.132 -31.476 1.00 89.50 174 THR A C 1
ATOM 1436 O O . THR A 1 174 ? -3.769 -3.922 -30.789 1.00 89.50 174 THR A O 1
ATOM 1439 N N . ASN A 1 175 ? -5.811 -3.299 -31.461 1.00 88.31 175 ASN A N 1
ATOM 1440 C CA . ASN A 1 175 ? -5.849 -2.149 -30.562 1.00 88.31 175 ASN A CA 1
ATOM 1441 C C . ASN A 1 175 ? -5.770 -2.629 -29.091 1.00 88.31 175 ASN A C 1
ATOM 1443 O O . ASN A 1 175 ? -6.597 -3.456 -28.690 1.00 88.31 175 ASN A O 1
ATOM 1447 N N . PRO A 1 176 ? -4.848 -2.101 -28.257 1.00 87.62 176 PRO A N 1
ATOM 1448 C CA . PRO A 1 176 ? -4.717 -2.498 -26.853 1.00 87.62 176 PRO A CA 1
ATOM 1449 C C . PRO A 1 176 ? -6.009 -2.377 -26.030 1.00 87.62 176 PRO A C 1
ATOM 1451 O O . PRO A 1 176 ? -6.202 -3.137 -25.078 1.00 87.62 176 PRO A O 1
ATOM 1454 N N . HIS A 1 177 ? -6.905 -1.449 -26.386 1.00 87.69 177 HIS A N 1
ATOM 1455 C CA . HIS A 1 177 ? -8.201 -1.287 -25.724 1.00 87.69 177 HIS A CA 1
ATOM 1456 C C . HIS A 1 177 ? -9.173 -2.431 -26.030 1.00 87.69 177 HIS A C 1
ATOM 1458 O O . HIS A 1 177 ? -9.985 -2.757 -25.167 1.00 87.69 177 HIS A O 1
ATOM 1464 N N . ASN A 1 178 ? -9.039 -3.097 -27.176 1.00 93.06 178 ASN A N 1
ATOM 1465 C CA . ASN A 1 178 ? -9.938 -4.172 -27.608 1.00 93.06 178 ASN A CA 1
ATOM 1466 C C . ASN A 1 178 ? -9.311 -5.567 -27.435 1.00 93.06 178 ASN A C 1
ATOM 1468 O O . ASN A 1 178 ? -10.002 -6.576 -27.509 1.00 93.06 178 ASN A O 1
ATOM 1472 N N . ASN A 1 179 ? -8.008 -5.645 -27.149 1.00 95.25 179 ASN A N 1
ATOM 1473 C CA . ASN A 1 179 ? -7.296 -6.908 -26.979 1.00 95.25 179 ASN A CA 1
ATOM 1474 C C . ASN A 1 179 ? -7.559 -7.547 -25.598 1.00 95.25 179 ASN A C 1
ATOM 1476 O O . ASN A 1 179 ? -6.824 -7.326 -24.627 1.00 95.25 179 ASN A O 1
ATOM 1480 N N . ILE A 1 180 ? -8.622 -8.352 -25.508 1.00 94.94 180 ILE A N 1
ATOM 1481 C CA . ILE A 1 180 ? -9.030 -9.064 -24.284 1.00 94.94 180 ILE A CA 1
ATOM 1482 C C . ILE A 1 180 ? -7.929 -10.025 -23.811 1.00 94.94 180 ILE A C 1
ATOM 1484 O O . ILE A 1 180 ? -7.576 -10.017 -22.629 1.00 94.94 180 ILE A O 1
ATOM 1488 N N . SER A 1 181 ? -7.325 -10.790 -24.722 1.00 95.31 181 SER A N 1
ATOM 1489 C CA . SER A 1 181 ? -6.277 -11.771 -24.409 1.00 95.31 181 SER A CA 1
ATOM 1490 C C . SER A 1 181 ? -5.060 -11.125 -23.737 1.00 95.31 181 SER A C 1
ATOM 1492 O O . SER A 1 181 ? -4.573 -11.610 -22.713 1.00 95.31 181 SER A O 1
ATOM 1494 N N . LEU A 1 182 ? -4.604 -9.974 -24.241 1.00 94.81 182 LEU A N 1
ATOM 1495 C CA . LEU A 1 182 ? -3.518 -9.200 -23.638 1.00 94.81 182 LEU A CA 1
ATOM 1496 C C . LEU A 1 182 ? -3.895 -8.661 -22.255 1.00 94.81 182 LEU A C 1
ATOM 1498 O O . LEU A 1 182 ? -3.068 -8.687 -21.338 1.00 94.81 182 LEU A O 1
ATOM 1502 N N . LYS A 1 183 ? -5.128 -8.166 -22.084 1.00 95.75 183 LYS A N 1
ATOM 1503 C CA . LYS A 1 183 ? -5.613 -7.679 -20.783 1.00 95.75 183 LYS A CA 1
ATOM 1504 C C . LYS A 1 183 ? -5.635 -8.802 -19.745 1.00 95.75 183 LYS A C 1
ATOM 1506 O O . LYS A 1 183 ? -5.146 -8.597 -18.631 1.00 95.75 183 LYS A O 1
ATOM 1511 N N . LEU A 1 184 ? -6.143 -9.983 -20.107 1.00 95.75 184 LEU A N 1
ATOM 1512 C CA . LEU A 1 184 ? -6.165 -11.165 -19.240 1.00 95.75 184 LEU A CA 1
ATOM 1513 C C . LEU A 1 184 ? -4.750 -11.603 -18.862 1.00 95.75 184 LEU A C 1
ATOM 1515 O O . LEU A 1 184 ? -4.448 -11.721 -17.673 1.00 95.75 184 LEU A O 1
ATOM 1519 N N . TYR A 1 185 ? -3.857 -11.720 -19.847 1.00 95.25 185 TYR A N 1
ATOM 1520 C CA . TYR A 1 185 ? -2.453 -12.047 -19.615 1.00 95.25 185 TYR A CA 1
ATOM 1521 C C . TYR A 1 185 ? -1.782 -11.051 -18.656 1.00 95.25 185 TYR A C 1
ATOM 1523 O O . TYR A 1 185 ? -1.180 -11.448 -17.661 1.00 95.25 185 TYR A O 1
ATOM 1531 N N . ARG A 1 186 ? -1.931 -9.737 -18.877 1.00 94.31 186 ARG A N 1
ATOM 1532 C CA . ARG A 1 186 ? -1.369 -8.704 -17.984 1.00 94.31 186 ARG A CA 1
ATOM 1533 C C . ARG A 1 186 ? -1.941 -8.785 -16.568 1.00 94.31 186 ARG A C 1
ATOM 1535 O O . ARG A 1 186 ? -1.197 -8.622 -15.598 1.00 94.31 186 ARG A O 1
ATOM 1542 N N . LYS A 1 187 ? -3.246 -9.048 -16.429 1.00 96.19 187 LYS A N 1
ATOM 1543 C CA . LYS A 1 187 ? -3.904 -9.245 -15.128 1.00 96.19 187 LYS A CA 1
ATOM 1544 C C . LYS A 1 187 ? -3.311 -10.451 -14.397 1.00 96.19 187 LYS A C 1
ATOM 1546 O O . LYS A 1 187 ? -3.019 -10.350 -13.206 1.00 96.19 187 LYS A O 1
ATOM 1551 N N . GLU A 1 188 ? -3.094 -11.557 -15.099 1.00 96.25 188 GLU A N 1
ATOM 1552 C CA . GLU A 1 188 ? -2.478 -12.766 -14.555 1.00 96.25 188 GLU A CA 1
ATOM 1553 C C . GLU A 1 188 ? -1.018 -12.533 -14.142 1.00 96.25 188 GLU A C 1
ATOM 1555 O O . GLU A 1 188 ? -0.649 -12.842 -13.010 1.00 96.25 188 GLU A O 1
ATOM 1560 N N . GLN A 1 189 ? -0.207 -11.892 -14.988 1.00 94.50 189 GLN A N 1
ATOM 1561 C CA . GLN A 1 189 ? 1.183 -11.557 -14.658 1.00 94.50 189 GLN A CA 1
ATOM 1562 C C . GLN A 1 189 ? 1.275 -10.630 -13.443 1.00 94.50 189 GLN A C 1
ATOM 1564 O O . GLN A 1 189 ? 2.117 -10.825 -12.568 1.00 94.50 189 GLN A O 1
ATOM 1569 N N . ARG A 1 190 ? 0.355 -9.663 -13.316 1.00 95.38 190 ARG A N 1
ATOM 1570 C CA . ARG A 1 190 ? 0.267 -8.816 -12.119 1.00 95.38 190 ARG A CA 1
ATOM 1571 C C . ARG A 1 190 ? -0.071 -9.632 -10.869 1.00 95.38 190 ARG A C 1
ATOM 1573 O O . ARG A 1 190 ? 0.483 -9.351 -9.808 1.00 95.38 190 ARG A O 1
ATOM 1580 N N . LYS A 1 191 ? -0.957 -10.631 -10.971 1.00 95.69 191 LYS A N 1
ATOM 1581 C CA . LYS A 1 191 ? -1.258 -11.551 -9.860 1.00 95.69 191 LYS A CA 1
ATOM 1582 C C . LYS A 1 191 ? -0.029 -12.386 -9.492 1.00 95.69 191 LYS A C 1
ATOM 1584 O O . LYS A 1 191 ? 0.339 -12.395 -8.323 1.00 95.69 191 LYS A O 1
ATOM 1589 N N . LYS A 1 192 ? 0.637 -13.001 -10.474 1.00 95.06 192 LYS A N 1
ATOM 1590 C CA . LYS A 1 192 ? 1.877 -13.774 -10.281 1.00 95.06 192 LYS A CA 1
ATOM 1591 C C . LYS A 1 192 ? 2.957 -12.937 -9.596 1.00 95.06 192 LYS A C 1
ATOM 1593 O O . LYS A 1 192 ? 3.496 -13.350 -8.580 1.00 95.06 192 LYS A O 1
ATOM 1598 N N . HIS A 1 193 ? 3.194 -11.716 -10.071 1.00 93.06 193 HIS A N 1
ATOM 1599 C CA . HIS A 1 193 ? 4.170 -10.809 -9.467 1.00 93.06 193 HIS A CA 1
ATOM 1600 C C . HIS A 1 193 ? 3.822 -10.426 -8.018 1.00 93.06 193 HIS A C 1
ATOM 1602 O O . HIS A 1 193 ? 4.703 -10.411 -7.160 1.00 93.06 193 HIS A O 1
ATOM 1608 N N . LYS A 1 194 ? 2.546 -10.150 -7.714 1.00 91.56 194 LYS A N 1
ATOM 1609 C CA . LYS A 1 194 ? 2.105 -9.870 -6.335 1.00 91.56 194 LYS A CA 1
ATOM 1610 C C . LYS A 1 194 ? 2.294 -11.068 -5.398 1.00 91.56 194 LYS A C 1
ATOM 1612 O O . LYS A 1 194 ? 2.554 -10.858 -4.221 1.00 91.56 194 LYS A O 1
ATOM 1617 N N . ARG A 1 195 ? 2.163 -12.287 -5.925 1.00 92.56 195 ARG A N 1
ATOM 1618 C CA . ARG A 1 195 ? 2.261 -13.555 -5.186 1.00 92.56 195 ARG A CA 1
ATOM 1619 C C . ARG A 1 195 ? 3.645 -14.205 -5.239 1.00 92.56 195 ARG A C 1
ATOM 1621 O O . ARG A 1 195 ? 3.827 -15.300 -4.729 1.00 92.56 195 ARG A O 1
ATOM 1628 N N . ARG A 1 196 ? 4.643 -13.555 -5.845 1.00 94.75 196 ARG A N 1
ATOM 1629 C CA . ARG A 1 196 ? 5.965 -14.164 -6.101 1.00 94.75 196 ARG A CA 1
ATOM 1630 C C . ARG A 1 196 ? 6.769 -14.514 -4.847 1.00 94.75 196 ARG A C 1
ATOM 1632 O O . ARG A 1 196 ? 7.771 -15.208 -4.948 1.00 94.75 196 ARG A O 1
ATOM 1639 N N . PHE A 1 197 ? 6.350 -13.992 -3.701 1.00 95.19 197 PHE A N 1
ATOM 1640 C CA . PHE A 1 197 ? 6.947 -14.251 -2.396 1.00 95.19 197 PHE A CA 1
ATOM 1641 C C . PHE A 1 197 ? 5.997 -15.006 -1.457 1.00 95.19 197 PHE A C 1
ATOM 1643 O O . PHE A 1 197 ? 6.295 -15.151 -0.273 1.00 95.19 197 PHE A O 1
ATOM 1650 N N . ASP A 1 198 ? 4.838 -15.450 -1.951 1.00 92.06 198 ASP A N 1
ATOM 1651 C CA . ASP A 1 198 ? 3.917 -16.236 -1.138 1.00 92.06 198 ASP A CA 1
ATOM 1652 C C . ASP A 1 198 ? 4.574 -17.577 -0.773 1.00 92.06 198 ASP A C 1
ATOM 1654 O O . ASP A 1 198 ? 5.231 -18.209 -1.600 1.00 92.06 198 ASP A O 1
ATOM 1658 N N . GLY A 1 199 ? 4.420 -17.987 0.487 1.00 91.44 199 GLY A N 1
ATOM 1659 C CA . GLY A 1 199 ? 4.995 -19.229 1.010 1.00 91.44 199 GLY A CA 1
ATOM 1660 C C . GLY A 1 199 ? 6.478 -19.161 1.386 1.00 91.44 199 GLY A C 1
ATOM 1661 O O . GLY A 1 199 ? 7.028 -20.169 1.818 1.00 91.44 199 GLY A O 1
ATOM 1662 N N . LEU A 1 200 ? 7.148 -18.009 1.255 1.00 96.56 200 LEU A N 1
ATOM 1663 C CA . LEU A 1 200 ? 8.501 -17.862 1.796 1.00 96.56 200 LEU A CA 1
ATOM 1664 C C . LEU A 1 200 ? 8.475 -17.812 3.329 1.00 96.56 200 LEU A C 1
ATOM 1666 O O . LEU A 1 200 ? 7.707 -17.045 3.908 1.00 96.56 200 LEU A O 1
ATOM 1670 N N . SER A 1 201 ? 9.360 -18.586 3.963 1.00 97.75 201 SER A N 1
ATOM 1671 C CA . SER A 1 201 ? 9.537 -18.573 5.417 1.00 97.75 201 SER A CA 1
ATOM 1672 C C . SER A 1 201 ? 10.244 -17.307 5.902 1.00 97.75 201 SER A C 1
ATOM 1674 O O . SER A 1 201 ? 10.973 -16.637 5.157 1.00 97.75 201 SER A O 1
ATOM 1676 N N . ALA A 1 202 ? 10.085 -16.994 7.184 1.00 97.44 202 ALA A N 1
ATOM 1677 C CA . ALA A 1 202 ? 10.782 -15.893 7.829 1.00 97.44 202 ALA A CA 1
ATOM 1678 C C . ALA A 1 202 ? 12.304 -16.055 7.720 1.00 97.44 202 ALA A C 1
ATOM 1680 O O . ALA A 1 202 ? 12.985 -15.117 7.322 1.00 97.44 202 ALA A O 1
ATOM 1681 N N . GLN A 1 203 ? 12.837 -17.262 7.943 1.00 97.50 203 GLN A N 1
ATOM 1682 C CA . GLN A 1 203 ? 14.274 -17.533 7.801 1.00 97.50 203 GLN A CA 1
ATOM 1683 C C . GLN A 1 203 ? 14.786 -17.192 6.394 1.00 97.50 203 GLN A C 1
ATOM 1685 O O . GLN A 1 203 ? 15.793 -16.499 6.242 1.00 97.50 203 GLN A O 1
ATOM 1690 N N . LYS A 1 204 ? 14.072 -17.637 5.353 1.00 97.81 204 LYS A N 1
ATOM 1691 C CA . LYS A 1 204 ? 14.471 -17.393 3.964 1.00 97.81 204 LYS A CA 1
ATOM 1692 C C . LYS A 1 204 ? 14.381 -15.915 3.599 1.00 97.81 204 LYS A C 1
ATOM 1694 O O . LYS A 1 204 ? 15.267 -15.395 2.931 1.00 97.81 204 LYS A O 1
ATOM 1699 N N . THR A 1 205 ? 13.327 -15.233 4.037 1.00 97.81 205 THR A N 1
ATOM 1700 C CA . THR A 1 205 ? 13.158 -13.797 3.767 1.00 97.81 205 THR A CA 1
ATOM 1701 C C . THR A 1 205 ? 14.186 -12.941 4.505 1.00 97.81 205 THR A C 1
ATOM 1703 O O . THR A 1 205 ? 14.656 -11.969 3.923 1.00 97.81 205 THR A O 1
ATOM 1706 N N . THR A 1 206 ? 14.594 -13.323 5.721 1.00 97.44 206 THR A N 1
ATOM 1707 C CA . THR A 1 206 ? 15.692 -12.668 6.449 1.00 97.44 206 THR A CA 1
ATOM 1708 C C . THR A 1 206 ? 17.004 -12.810 5.684 1.00 97.44 206 THR A C 1
ATOM 1710 O O . THR A 1 206 ? 17.650 -11.807 5.405 1.00 97.44 206 THR A O 1
ATOM 1713 N N . LEU A 1 207 ? 17.355 -14.025 5.247 1.00 97.81 207 LEU A N 1
ATOM 1714 C CA . LEU A 1 207 ? 18.574 -14.259 4.467 1.00 97.81 207 LEU A CA 1
ATOM 1715 C C . LEU A 1 207 ? 18.582 -13.456 3.157 1.00 97.81 207 LEU A C 1
ATOM 1717 O O . LEU A 1 207 ? 19.561 -12.782 2.846 1.00 97.81 207 LEU A O 1
ATOM 1721 N N . MET A 1 208 ? 17.463 -13.446 2.425 1.00 97.56 208 MET A N 1
ATOM 1722 C CA . MET A 1 208 ? 17.325 -12.639 1.207 1.00 97.56 208 MET A CA 1
ATOM 1723 C C . MET A 1 208 ? 17.461 -11.133 1.472 1.00 97.56 208 MET A C 1
ATOM 1725 O O . MET A 1 208 ? 17.984 -10.414 0.621 1.00 97.56 208 MET A O 1
ATOM 1729 N N . LEU A 1 209 ? 16.972 -10.641 2.613 1.00 97.00 209 LEU A N 1
ATOM 1730 C CA . LEU A 1 209 ? 17.114 -9.239 3.001 1.00 97.00 209 LEU A CA 1
ATOM 1731 C C . LEU A 1 209 ? 18.581 -8.899 3.287 1.00 97.00 209 LEU A C 1
ATOM 1733 O O . LEU A 1 209 ? 19.097 -7.949 2.702 1.00 97.00 209 LEU A O 1
ATOM 1737 N N . THR A 1 210 ? 19.275 -9.726 4.071 1.00 96.31 210 THR A N 1
ATOM 1738 C CA . THR A 1 210 ? 20.703 -9.553 4.376 1.00 96.31 210 THR A CA 1
ATOM 1739 C C . THR A 1 210 ? 21.563 -9.568 3.108 1.00 96.31 210 THR A C 1
ATOM 1741 O O . THR A 1 210 ? 22.418 -8.705 2.918 1.00 96.31 210 THR A O 1
ATOM 1744 N N . GLU A 1 211 ? 21.298 -10.487 2.174 1.00 96.50 211 GLU A N 1
ATOM 1745 C CA . GLU A 1 211 ? 21.981 -10.520 0.872 1.00 96.50 211 GLU A CA 1
ATOM 1746 C C . GLU A 1 211 ? 21.728 -9.264 0.020 1.00 96.50 211 GLU A C 1
ATOM 1748 O O . GLU A 1 211 ? 22.564 -8.882 -0.806 1.00 96.50 211 GLU A O 1
ATOM 1753 N N . LEU A 1 212 ? 20.552 -8.641 0.148 1.00 95.00 212 LEU A N 1
ATOM 1754 C CA . LEU A 1 212 ? 20.231 -7.400 -0.556 1.00 95.00 212 LEU A CA 1
ATOM 1755 C C . LEU A 1 212 ? 20.941 -6.197 0.065 1.00 95.00 212 LEU A C 1
ATOM 1757 O O . LEU A 1 212 ? 21.407 -5.338 -0.686 1.00 95.00 212 LEU A O 1
ATOM 1761 N N . GLU A 1 213 ? 21.033 -6.150 1.391 1.00 93.88 213 GLU A N 1
ATOM 1762 C CA . GLU A 1 213 ? 21.694 -5.085 2.153 1.00 93.88 213 GLU A CA 1
ATOM 1763 C C . GLU A 1 213 ? 23.219 -5.116 2.007 1.00 93.88 213 GLU A C 1
ATOM 1765 O O . GLU A 1 213 ? 23.845 -4.062 1.953 1.00 93.88 213 GLU A O 1
ATOM 1770 N N . ALA A 1 214 ? 23.815 -6.298 1.824 1.00 95.62 214 ALA A N 1
ATOM 1771 C CA . ALA A 1 214 ? 25.251 -6.450 1.576 1.00 95.62 214 ALA A CA 1
ATOM 1772 C C . ALA A 1 214 ? 25.719 -5.887 0.215 1.00 95.62 214 ALA A C 1
ATOM 1774 O O . ALA A 1 214 ? 26.917 -5.744 -0.037 1.00 95.62 214 ALA A O 1
ATOM 1775 N N . LYS A 1 215 ? 24.795 -5.592 -0.707 1.00 94.44 215 LYS A N 1
ATOM 1776 C CA . LYS A 1 215 ? 25.127 -5.065 -2.040 1.00 94.44 215 LYS A CA 1
ATOM 1777 C C . LYS A 1 215 ? 25.343 -3.547 -1.990 1.00 94.44 215 LYS A C 1
ATOM 1779 O O . LYS A 1 215 ? 24.725 -2.873 -1.174 1.00 94.44 215 LYS A O 1
ATOM 1784 N N . PRO A 1 216 ? 26.107 -2.962 -2.939 1.00 93.75 216 PRO A N 1
ATOM 1785 C CA . PRO A 1 216 ? 26.375 -1.522 -2.959 1.00 93.75 216 PRO A CA 1
ATOM 1786 C C . PRO A 1 216 ? 25.099 -0.678 -2.896 1.00 93.75 216 PRO A C 1
ATOM 1788 O O . PRO A 1 216 ? 24.095 -1.043 -3.511 1.00 93.75 216 PRO A O 1
ATOM 1791 N N . VAL A 1 217 ? 25.132 0.462 -2.218 1.00 90.94 217 VAL A N 1
ATOM 1792 C CA . VAL A 1 217 ? 23.951 1.321 -2.059 1.00 90.94 217 VAL A CA 1
ATOM 1793 C C . VAL A 1 217 ? 23.526 1.926 -3.406 1.00 90.94 217 VAL A C 1
ATOM 1795 O O . VAL A 1 217 ? 24.354 2.418 -4.172 1.00 90.94 217 VAL A O 1
ATOM 1798 N N . SER A 1 218 ? 22.227 1.871 -3.716 1.00 91.88 218 SER A N 1
ATOM 1799 C CA . SER A 1 218 ? 21.610 2.587 -4.842 1.00 91.88 218 SER A CA 1
ATOM 1800 C C . SER A 1 218 ? 20.109 2.783 -4.614 1.00 91.88 218 SER A C 1
ATOM 1802 O O . SER A 1 218 ? 19.485 1.969 -3.933 1.00 91.88 218 SER A O 1
ATOM 1804 N N . ASP A 1 219 ? 19.497 3.784 -5.249 1.00 88.31 219 ASP A N 1
ATOM 1805 C CA . ASP A 1 219 ? 18.058 4.070 -5.092 1.00 88.31 219 ASP A CA 1
ATOM 1806 C C . ASP A 1 219 ? 17.173 2.874 -5.482 1.00 88.31 219 ASP A C 1
ATOM 1808 O O . ASP A 1 219 ? 16.269 2.481 -4.743 1.00 88.31 219 ASP A O 1
ATOM 1812 N N . ASP A 1 220 ? 17.504 2.204 -6.591 1.00 88.62 220 ASP A N 1
ATOM 1813 C CA . ASP A 1 220 ? 16.829 0.966 -7.009 1.00 88.62 220 ASP A CA 1
ATOM 1814 C C . ASP A 1 220 ? 16.961 -0.150 -5.955 1.00 88.62 220 ASP A C 1
ATOM 1816 O O . ASP A 1 220 ? 16.065 -0.977 -5.782 1.00 88.62 220 ASP A O 1
ATOM 1820 N N . ARG A 1 221 ? 18.088 -0.196 -5.229 1.00 93.94 221 ARG A N 1
ATOM 1821 C CA . ARG A 1 221 ? 18.331 -1.183 -4.169 1.00 93.94 221 ARG A CA 1
ATOM 1822 C C . ARG A 1 221 ? 17.478 -0.869 -2.950 1.00 93.94 221 ARG A C 1
ATOM 1824 O O . ARG A 1 221 ? 16.883 -1.790 -2.405 1.00 93.94 221 ARG A O 1
ATOM 1831 N N . ALA A 1 222 ? 17.367 0.404 -2.571 1.00 93.38 222 ALA A N 1
ATOM 1832 C CA . ALA A 1 222 ? 16.538 0.833 -1.449 1.00 93.38 222 ALA A CA 1
ATOM 1833 C C . ALA A 1 222 ? 15.072 0.403 -1.631 1.00 93.38 222 ALA A C 1
ATOM 1835 O O . ALA A 1 222 ? 14.444 -0.074 -0.686 1.00 93.38 222 ALA A O 1
ATOM 1836 N N . GLN A 1 223 ? 14.542 0.468 -2.859 1.00 94.56 223 GLN A N 1
ATOM 1837 C CA . GLN A 1 223 ? 13.196 -0.033 -3.165 1.00 94.56 223 GLN A CA 1
ATOM 1838 C C . GLN A 1 223 ? 13.072 -1.554 -2.981 1.00 94.56 223 GLN A C 1
ATOM 1840 O O . GLN A 1 223 ? 12.091 -2.020 -2.397 1.00 94.56 223 GLN A O 1
ATOM 1845 N N . HIS A 1 224 ? 14.063 -2.328 -3.436 1.00 95.06 224 HIS A N 1
ATOM 1846 C CA . HIS A 1 224 ? 14.077 -3.783 -3.253 1.00 95.06 224 HIS A CA 1
ATOM 1847 C C . HIS A 1 224 ? 14.236 -4.192 -1.783 1.00 95.06 224 HIS A C 1
ATOM 1849 O O . HIS A 1 224 ? 13.547 -5.107 -1.340 1.00 95.06 224 HIS A O 1
ATOM 1855 N N . ILE A 1 225 ? 15.090 -3.498 -1.023 1.00 96.56 225 ILE A N 1
ATOM 1856 C CA . ILE A 1 225 ? 15.267 -3.700 0.424 1.00 96.56 225 ILE A CA 1
ATOM 1857 C C . ILE A 1 225 ? 13.945 -3.431 1.138 1.00 96.56 225 ILE A C 1
ATOM 1859 O O . ILE A 1 225 ? 13.457 -4.284 1.873 1.00 96.56 225 ILE A O 1
ATOM 1863 N N . ARG A 1 226 ? 13.296 -2.298 0.841 1.00 96.75 226 ARG A N 1
ATOM 1864 C CA . ARG A 1 226 ? 11.976 -1.974 1.387 1.00 96.75 226 ARG A CA 1
ATOM 1865 C C . ARG A 1 226 ? 10.958 -3.070 1.095 1.00 96.75 226 ARG A C 1
ATOM 1867 O O . ARG A 1 226 ? 10.214 -3.468 1.983 1.00 96.75 226 ARG A O 1
ATOM 1874 N N . GLU A 1 227 ? 10.873 -3.542 -0.145 1.00 96.12 227 GLU A N 1
ATOM 1875 C CA . GLU A 1 227 ? 9.925 -4.597 -0.496 1.00 96.12 227 GLU A CA 1
ATOM 1876 C C . GLU A 1 227 ? 10.224 -5.907 0.239 1.00 96.12 227 GLU A C 1
ATOM 1878 O O . GLU A 1 227 ? 9.305 -6.500 0.805 1.00 96.12 227 GLU A O 1
ATOM 1883 N N . MET A 1 228 ? 11.489 -6.327 0.279 1.00 97.25 228 MET A N 1
ATOM 1884 C CA . MET A 1 228 ? 11.885 -7.556 0.961 1.00 97.25 228 MET A CA 1
ATOM 1885 C C . MET A 1 228 ? 11.664 -7.465 2.475 1.00 97.25 228 MET A C 1
ATOM 1887 O O . MET A 1 228 ? 11.126 -8.399 3.058 1.00 97.25 228 MET A O 1
ATOM 1891 N N . ALA A 1 229 ? 11.944 -6.324 3.106 1.00 98.00 229 ALA A N 1
ATOM 1892 C CA . ALA A 1 229 ? 11.652 -6.095 4.520 1.00 98.00 229 ALA A CA 1
ATOM 1893 C C . ALA A 1 229 ? 10.140 -6.172 4.816 1.00 98.00 229 ALA A C 1
ATOM 1895 O O . ALA A 1 229 ? 9.717 -6.759 5.812 1.00 98.00 229 ALA A O 1
ATOM 1896 N N . ARG A 1 230 ? 9.282 -5.676 3.910 1.00 97.62 230 ARG A N 1
ATOM 1897 C CA . ARG A 1 230 ? 7.820 -5.843 4.039 1.00 97.62 230 ARG A CA 1
ATOM 1898 C C . ARG A 1 230 ? 7.397 -7.308 3.956 1.00 97.62 230 ARG A C 1
ATOM 1900 O O . ARG A 1 230 ? 6.513 -7.727 4.705 1.00 97.62 230 ARG A O 1
ATOM 1907 N N . VAL A 1 231 ? 7.995 -8.061 3.034 1.00 97.50 231 VAL A N 1
ATOM 1908 C CA . VAL A 1 231 ? 7.762 -9.503 2.864 1.00 97.50 231 VAL A CA 1
ATOM 1909 C C . VAL A 1 231 ? 8.221 -10.263 4.109 1.00 97.50 231 VAL A C 1
ATOM 1911 O O . VAL A 1 231 ? 7.469 -11.096 4.608 1.00 97.50 231 VAL A O 1
ATOM 1914 N N . ASN A 1 232 ? 9.388 -9.921 4.653 1.00 98.25 232 ASN A N 1
ATOM 1915 C CA . ASN A 1 232 ? 9.934 -10.513 5.868 1.00 98.25 232 ASN A CA 1
ATOM 1916 C C . ASN A 1 232 ? 9.021 -10.294 7.081 1.00 98.25 232 ASN A C 1
ATOM 1918 O O . ASN A 1 232 ? 8.632 -11.267 7.722 1.00 98.25 232 ASN A O 1
ATOM 1922 N N . ILE A 1 233 ? 8.557 -9.062 7.326 1.00 98.00 233 ILE A N 1
ATOM 1923 C CA . ILE A 1 233 ? 7.582 -8.795 8.399 1.00 98.00 233 ILE A CA 1
ATOM 1924 C C . ILE A 1 233 ? 6.309 -9.628 8.210 1.00 98.00 233 ILE A C 1
ATOM 1926 O O . ILE A 1 233 ? 5.778 -10.179 9.174 1.00 98.00 233 ILE A O 1
ATOM 1930 N N . LYS A 1 234 ? 5.800 -9.746 6.975 1.00 97.00 234 LYS A N 1
ATOM 1931 C CA . LYS A 1 234 ? 4.609 -10.563 6.698 1.00 97.00 234 LYS A CA 1
ATOM 1932 C C . LYS A 1 234 ? 4.856 -12.041 7.030 1.00 97.00 234 LYS A C 1
ATOM 1934 O O . LYS A 1 234 ? 3.987 -12.654 7.648 1.00 97.00 234 LYS A O 1
ATOM 1939 N N . ALA A 1 235 ? 6.015 -12.584 6.655 1.00 97.88 235 ALA A N 1
ATOM 1940 C CA . ALA A 1 235 ? 6.398 -13.963 6.948 1.00 97.88 235 ALA A CA 1
ATOM 1941 C C . ALA A 1 235 ? 6.534 -14.203 8.462 1.00 97.88 235 ALA A C 1
ATOM 1943 O O . ALA A 1 235 ? 5.869 -15.090 8.998 1.00 97.88 235 ALA A O 1
ATOM 1944 N N . LEU A 1 236 ? 7.271 -13.340 9.172 1.00 98.25 236 LEU A N 1
ATOM 1945 C CA . LEU A 1 236 ? 7.429 -13.394 10.632 1.00 98.25 236 LEU A CA 1
ATOM 1946 C C . LEU A 1 236 ? 6.075 -13.399 11.352 1.00 98.25 236 LEU A C 1
ATOM 1948 O O . LEU A 1 236 ? 5.818 -14.240 12.210 1.00 98.25 236 LEU A O 1
ATOM 1952 N N . ARG A 1 237 ? 5.158 -12.509 10.954 1.00 97.56 237 ARG A N 1
ATOM 1953 C CA . ARG A 1 237 ? 3.802 -12.468 11.521 1.00 97.56 237 ARG A CA 1
ATOM 1954 C C . ARG A 1 237 ? 2.996 -13.730 11.217 1.00 97.56 237 ARG A C 1
ATOM 1956 O O . ARG A 1 237 ? 2.255 -14.178 12.086 1.00 97.56 237 ARG A O 1
ATOM 1963 N N . SER A 1 238 ? 3.113 -14.292 10.011 1.00 96.19 238 SER A N 1
ATOM 1964 C CA . SER A 1 238 ? 2.403 -15.529 9.652 1.00 96.19 238 SER A CA 1
ATOM 1965 C C . SER A 1 238 ? 2.884 -16.741 10.453 1.00 96.19 238 SER A C 1
ATOM 1967 O O . SER A 1 238 ? 2.078 -17.595 10.805 1.00 96.19 238 SER A O 1
ATOM 1969 N N . GLU A 1 239 ? 4.162 -16.753 10.831 1.00 97.62 239 GLU A N 1
ATOM 1970 C CA . GLU A 1 239 ? 4.774 -17.758 11.707 1.00 97.62 239 GLU A CA 1
ATOM 1971 C C . GLU A 1 239 ? 4.590 -17.441 13.203 1.00 97.62 239 GLU A C 1
ATOM 1973 O O . GLU A 1 239 ? 5.170 -18.108 14.052 1.00 97.62 239 GLU A O 1
ATOM 1978 N N . LYS A 1 240 ? 3.792 -16.419 13.551 1.00 97.88 240 LYS A N 1
ATOM 1979 C CA . LYS A 1 240 ? 3.565 -15.941 14.930 1.00 97.88 240 LYS A CA 1
ATOM 1980 C C . LYS A 1 240 ? 4.836 -15.459 15.660 1.00 97.88 240 LYS A C 1
ATOM 1982 O O . LYS A 1 240 ? 4.819 -15.291 16.877 1.00 97.88 240 LYS A O 1
ATOM 1987 N N . ARG A 1 241 ? 5.911 -15.143 14.931 1.00 98.19 241 ARG A N 1
ATOM 1988 C CA . ARG A 1 241 ? 7.174 -14.572 15.441 1.00 98.19 241 ARG A CA 1
ATOM 1989 C C . ARG A 1 241 ? 7.052 -13.054 15.618 1.00 98.19 241 ARG A C 1
ATOM 1991 O O . ARG A 1 241 ? 7.710 -12.262 14.942 1.00 98.19 241 ARG A O 1
ATOM 1998 N N . TYR A 1 242 ? 6.131 -12.632 16.483 1.00 98.38 242 TYR A N 1
ATOM 1999 C CA . TYR A 1 242 ? 5.731 -11.226 16.601 1.00 98.38 242 TYR A CA 1
ATOM 2000 C C . TYR A 1 242 ? 6.835 -10.318 17.156 1.00 98.38 242 TYR A C 1
ATOM 2002 O O . TYR A 1 242 ? 7.001 -9.215 16.638 1.00 98.38 242 TYR A O 1
ATOM 2010 N N . SER A 1 243 ? 7.613 -10.771 18.143 1.00 98.25 243 SER A N 1
ATOM 2011 C CA . SER A 1 243 ? 8.716 -9.984 18.723 1.00 98.25 243 SER A CA 1
ATOM 2012 C C . SER A 1 243 ? 9.814 -9.698 17.700 1.00 98.25 243 SER A C 1
ATOM 2014 O O . SER A 1 243 ? 10.318 -8.583 17.603 1.00 98.25 243 SER A O 1
ATOM 2016 N N . GLU A 1 244 ? 10.127 -10.676 16.854 1.00 98.31 244 GLU A N 1
ATOM 2017 C CA . GLU A 1 244 ? 11.084 -10.501 15.762 1.00 98.31 244 GLU A CA 1
ATOM 2018 C C . GLU A 1 244 ? 10.548 -9.569 14.676 1.00 98.31 244 GLU A C 1
ATOM 2020 O O . GLU A 1 244 ? 11.275 -8.703 14.198 1.00 98.31 244 GLU A O 1
ATOM 2025 N N . ALA A 1 245 ? 9.261 -9.682 14.324 1.00 98.50 245 ALA A N 1
ATOM 2026 C CA . ALA A 1 245 ? 8.622 -8.733 13.414 1.00 98.50 245 ALA A CA 1
ATOM 2027 C C . ALA A 1 245 ? 8.668 -7.299 13.964 1.00 98.50 245 ALA A C 1
ATOM 2029 O O . ALA A 1 245 ? 8.826 -6.348 13.196 1.00 98.50 245 ALA A O 1
ATOM 2030 N N . PHE A 1 246 ? 8.526 -7.146 15.284 1.00 98.56 246 PHE A N 1
ATOM 2031 C CA . PHE A 1 246 ? 8.564 -5.849 15.947 1.00 98.56 246 PHE A CA 1
ATOM 2032 C C . PHE A 1 246 ? 9.963 -5.243 15.854 1.00 98.56 246 PHE A C 1
ATOM 2034 O O . PHE A 1 246 ? 10.113 -4.138 15.331 1.00 98.56 246 PHE A O 1
ATOM 2041 N N . ASN A 1 247 ? 10.986 -6.014 16.222 1.00 98.25 247 ASN A N 1
ATOM 2042 C CA . ASN A 1 247 ? 12.383 -5.601 16.109 1.00 98.25 247 ASN A CA 1
ATOM 2043 C C . ASN A 1 247 ? 12.770 -5.291 14.656 1.00 98.25 247 ASN A C 1
ATOM 2045 O O . ASN A 1 247 ? 13.364 -4.253 14.394 1.00 98.25 247 ASN A O 1
ATOM 2049 N N . ALA A 1 248 ? 12.359 -6.116 13.689 1.00 98.06 248 ALA A N 1
ATOM 2050 C CA . ALA A 1 248 ? 12.605 -5.853 12.271 1.00 98.06 248 ALA A CA 1
ATOM 2051 C C . ALA A 1 248 ? 11.953 -4.539 11.801 1.00 98.06 248 ALA A C 1
ATOM 2053 O O . ALA A 1 248 ? 12.538 -3.798 11.010 1.00 98.06 248 ALA A O 1
ATOM 2054 N N . SER A 1 249 ? 10.749 -4.222 12.298 1.00 98.12 249 SER A N 1
ATOM 2055 C CA . SER A 1 249 ? 10.088 -2.953 11.983 1.00 98.12 249 SER A CA 1
ATOM 2056 C C . SER A 1 249 ? 10.814 -1.745 12.578 1.00 98.12 249 SER A C 1
ATOM 2058 O O . SER A 1 249 ? 10.947 -0.731 11.897 1.00 98.12 249 SER A O 1
ATOM 2060 N N . GLU A 1 250 ? 11.326 -1.863 13.804 1.00 97.56 250 GLU A N 1
ATOM 2061 C CA . GLU A 1 250 ? 12.100 -0.813 14.469 1.00 97.56 250 GLU A CA 1
ATOM 2062 C C . GLU A 1 250 ? 13.457 -0.590 13.796 1.00 97.56 250 GLU A C 1
ATOM 2064 O O . GLU A 1 250 ? 13.822 0.551 13.509 1.00 97.56 250 GLU A O 1
ATOM 2069 N N . ILE A 1 251 ? 14.169 -1.672 13.466 1.00 96.88 251 ILE A N 1
ATOM 2070 C CA . ILE A 1 251 ? 15.435 -1.614 12.728 1.00 96.88 251 ILE A CA 1
ATOM 2071 C C . ILE A 1 251 ? 15.211 -0.864 11.418 1.00 96.88 251 ILE A C 1
ATOM 2073 O O . ILE A 1 251 ? 15.842 0.160 11.196 1.00 96.88 251 ILE A O 1
ATOM 2077 N N . PHE A 1 252 ? 14.225 -1.257 10.607 1.00 97.56 252 PHE A N 1
ATOM 2078 C CA . PHE A 1 252 ? 13.965 -0.577 9.336 1.00 97.56 252 PHE A CA 1
ATOM 2079 C C . PHE A 1 252 ? 13.689 0.931 9.498 1.00 97.56 252 PHE A C 1
ATOM 2081 O O . PHE A 1 252 ? 14.154 1.747 8.694 1.00 97.56 252 PHE A O 1
ATOM 2088 N N . LEU A 1 253 ? 12.933 1.322 10.531 1.00 96.94 253 LEU A N 1
ATOM 2089 C CA . LEU A 1 253 ? 12.636 2.731 10.813 1.00 96.94 253 LEU A CA 1
ATOM 2090 C C . LEU A 1 253 ? 13.871 3.507 11.287 1.00 96.94 253 LEU A C 1
ATOM 2092 O O . LEU A 1 253 ? 13.977 4.701 11.021 1.00 96.94 253 LEU A O 1
ATOM 2096 N N . THR A 1 254 ? 14.807 2.859 11.970 1.00 95.00 254 THR A N 1
ATOM 2097 C CA . THR A 1 254 ? 16.023 3.513 12.469 1.00 95.00 254 THR A CA 1
ATOM 2098 C C . THR A 1 254 ? 17.137 3.566 11.423 1.00 95.00 254 THR A C 1
ATOM 2100 O O . THR A 1 254 ? 17.821 4.583 11.338 1.00 95.00 254 THR A O 1
ATOM 2103 N N . THR A 1 255 ? 17.295 2.532 10.592 1.00 93.31 255 THR A N 1
ATOM 2104 C CA . THR A 1 255 ? 18.420 2.403 9.650 1.00 93.31 255 THR A CA 1
ATOM 2105 C C . THR A 1 255 ? 18.097 2.822 8.220 1.00 93.31 255 THR A C 1
ATOM 2107 O O . THR A 1 255 ? 18.977 3.321 7.523 1.00 93.31 255 THR A O 1
ATOM 2110 N N . ASN A 1 256 ? 16.860 2.622 7.747 1.00 93.00 256 ASN A N 1
ATOM 2111 C CA . ASN A 1 256 ? 16.520 2.806 6.331 1.00 93.00 256 ASN A CA 1
ATOM 2112 C C . ASN A 1 256 ? 15.632 4.024 6.091 1.00 93.00 256 ASN A C 1
ATOM 2114 O O . ASN A 1 256 ? 15.958 4.869 5.258 1.00 93.00 256 ASN A O 1
ATOM 2118 N N . ASN A 1 257 ? 14.471 4.086 6.748 1.00 93.56 257 ASN A N 1
ATOM 2119 C CA . ASN A 1 257 ? 13.509 5.161 6.520 1.00 93.56 257 ASN A CA 1
ATOM 2120 C C . ASN A 1 257 ? 12.583 5.376 7.725 1.00 93.56 257 ASN A C 1
ATOM 2122 O O . ASN A 1 257 ? 11.568 4.693 7.868 1.00 93.56 257 ASN A O 1
ATOM 2126 N N . ALA A 1 258 ? 12.884 6.403 8.520 1.00 92.75 258 ALA A N 1
ATOM 2127 C CA . ALA A 1 258 ? 12.132 6.771 9.722 1.00 92.75 258 ALA A CA 1
ATOM 2128 C C . ALA A 1 258 ? 10.686 7.220 9.471 1.00 92.75 258 ALA A C 1
ATOM 2130 O O . ALA A 1 258 ? 9.875 7.215 10.395 1.00 92.75 258 ALA A O 1
ATOM 2131 N N . ILE A 1 259 ? 10.344 7.607 8.239 1.00 93.31 259 ILE A N 1
ATOM 2132 C CA . ILE A 1 259 ? 9.013 8.119 7.890 1.00 93.31 259 ILE A CA 1
ATOM 2133 C C . ILE A 1 259 ? 8.183 7.123 7.074 1.00 93.31 259 ILE A C 1
ATOM 2135 O O . ILE A 1 259 ? 7.144 7.497 6.530 1.00 93.31 259 ILE A O 1
ATOM 2139 N N . ASP A 1 260 ? 8.607 5.858 6.966 1.00 96.69 260 ASP A N 1
ATOM 2140 C CA . ASP A 1 260 ? 7.896 4.884 6.143 1.00 96.69 260 ASP A CA 1
ATOM 2141 C C . ASP A 1 260 ? 6.514 4.510 6.718 1.00 96.69 260 ASP A C 1
ATOM 2143 O O . ASP A 1 260 ? 6.438 3.852 7.762 1.00 96.69 260 ASP A O 1
ATOM 2147 N N . PRO A 1 261 ? 5.397 4.810 6.022 1.00 96.00 261 PRO A N 1
ATOM 2148 C CA . PRO A 1 261 ? 4.061 4.613 6.586 1.00 96.00 261 PRO A CA 1
ATOM 2149 C C . PRO A 1 261 ? 3.728 3.153 6.906 1.00 96.00 261 PRO A C 1
ATOM 2151 O O . PRO A 1 261 ? 2.984 2.875 7.847 1.00 96.00 261 PRO A O 1
ATOM 2154 N N . TYR A 1 262 ? 4.256 2.203 6.124 1.00 97.44 262 TYR A N 1
ATOM 2155 C CA . TYR A 1 262 ? 3.980 0.788 6.360 1.00 97.44 262 TYR A CA 1
ATOM 2156 C C . TYR A 1 262 ? 4.669 0.315 7.637 1.00 97.44 262 TYR A C 1
ATOM 2158 O O . TYR A 1 262 ? 4.028 -0.336 8.460 1.00 97.44 262 TYR A O 1
ATOM 2166 N N . PHE A 1 263 ? 5.950 0.648 7.806 1.00 98.25 263 PHE A N 1
ATOM 2167 C CA . PHE A 1 263 ? 6.729 0.187 8.953 1.00 98.25 263 PHE A CA 1
ATOM 2168 C C . PHE A 1 263 ? 6.318 0.903 10.236 1.00 98.25 263 PHE A C 1
ATOM 2170 O O . PHE A 1 263 ? 6.182 0.230 11.249 1.00 98.25 263 PHE A O 1
ATOM 2177 N N . ILE A 1 264 ? 5.968 2.196 10.182 1.00 97.19 264 ILE A N 1
ATOM 2178 C CA . ILE A 1 264 ? 5.362 2.909 11.322 1.00 97.19 264 ILE A CA 1
ATOM 2179 C C . ILE A 1 264 ? 4.091 2.191 11.780 1.00 97.19 264 ILE A C 1
ATOM 2181 O O . ILE A 1 264 ? 3.897 1.941 12.969 1.00 97.19 264 ILE A O 1
ATOM 2185 N N . LYS A 1 265 ? 3.218 1.818 10.835 1.00 97.50 265 LYS A N 1
ATOM 2186 C CA . LYS A 1 265 ? 2.002 1.075 11.165 1.00 97.50 265 LYS A CA 1
ATOM 2187 C C . LYS A 1 265 ? 2.327 -0.283 11.796 1.00 97.50 265 LYS A C 1
ATOM 2189 O O . LYS A 1 265 ? 1.729 -0.626 12.810 1.00 97.50 265 LYS A O 1
ATOM 2194 N N . GLN A 1 266 ? 3.253 -1.050 11.211 1.00 98.19 266 GLN A N 1
ATOM 2195 C CA . GLN A 1 266 ? 3.641 -2.357 11.755 1.00 98.19 266 GLN A CA 1
ATOM 2196 C C . GLN A 1 266 ? 4.236 -2.239 13.158 1.00 98.19 266 GLN A C 1
ATOM 2198 O O . GLN A 1 266 ? 3.822 -2.997 14.030 1.00 98.19 266 GLN A O 1
ATOM 2203 N N . PHE A 1 267 ? 5.120 -1.267 13.381 1.00 98.31 267 PHE A N 1
ATOM 2204 C CA . PHE A 1 267 ? 5.717 -0.976 14.680 1.00 98.31 267 PHE A CA 1
ATOM 2205 C C . PHE A 1 267 ? 4.635 -0.692 15.725 1.00 98.31 267 PHE A C 1
ATOM 2207 O O . PHE A 1 267 ? 4.557 -1.383 16.735 1.00 98.31 267 PHE A O 1
ATOM 2214 N N . ARG A 1 268 ? 3.718 0.243 15.440 1.00 97.75 268 ARG A N 1
ATOM 2215 C CA . ARG A 1 268 ? 2.603 0.584 16.340 1.00 97.75 268 ARG A CA 1
ATOM 2216 C C . ARG A 1 268 ? 1.715 -0.619 16.643 1.00 97.75 268 ARG A C 1
ATOM 2218 O O . ARG A 1 268 ? 1.347 -0.843 17.793 1.00 97.75 268 ARG A O 1
ATOM 2225 N N . ASP A 1 269 ? 1.325 -1.372 15.616 1.00 96.75 269 ASP A N 1
ATOM 2226 C CA . ASP A 1 269 ? 0.430 -2.521 15.769 1.00 96.75 269 ASP A CA 1
ATOM 2227 C C . ASP A 1 269 ? 1.081 -3.653 16.571 1.00 96.75 269 ASP A C 1
ATOM 2229 O O . ASP A 1 269 ? 0.424 -4.228 17.437 1.00 96.75 269 ASP A O 1
ATOM 2233 N N . LEU A 1 270 ? 2.361 -3.943 16.326 1.00 98.19 270 LEU A N 1
ATOM 2234 C CA . LEU A 1 270 ? 3.109 -4.966 17.058 1.00 98.19 270 LEU A CA 1
ATOM 2235 C C . LEU A 1 270 ? 3.411 -4.540 18.492 1.00 98.19 270 LEU A C 1
ATOM 2237 O O . LEU A 1 270 ? 3.234 -5.357 19.389 1.00 98.19 270 LEU A O 1
ATOM 2241 N N . ALA A 1 271 ? 3.757 -3.272 18.725 1.00 97.88 271 ALA A N 1
ATOM 2242 C CA . ALA A 1 271 ? 3.986 -2.764 20.072 1.00 97.88 271 ALA A CA 1
ATOM 2243 C C . ALA A 1 271 ? 2.743 -2.941 20.956 1.00 97.88 271 ALA A C 1
ATOM 2245 O O . ALA A 1 271 ? 2.825 -3.484 22.052 1.00 97.88 271 ALA A O 1
ATOM 2246 N N . LYS A 1 272 ? 1.559 -2.575 20.438 1.00 95.06 272 LYS A N 1
ATOM 2247 C CA . LYS A 1 272 ? 0.283 -2.794 21.140 1.00 95.06 272 LYS A CA 1
ATOM 2248 C C . LYS A 1 272 ? -0.019 -4.277 21.359 1.00 95.06 272 LYS A C 1
ATOM 2250 O O . LYS A 1 272 ? -0.578 -4.615 22.391 1.00 95.06 272 LYS A O 1
ATOM 2255 N N . GLN A 1 273 ? 0.293 -5.135 20.386 1.00 94.88 273 GLN A N 1
ATOM 2256 C CA . GLN A 1 273 ? 0.027 -6.575 20.461 1.00 94.88 273 GLN A CA 1
ATOM 2257 C C . GLN A 1 273 ? 0.927 -7.283 21.488 1.00 94.88 273 GLN A C 1
ATOM 2259 O O . GLN A 1 273 ? 0.496 -8.255 22.099 1.00 94.88 273 GLN A O 1
ATOM 2264 N N . LEU A 1 274 ? 2.163 -6.810 21.652 1.00 96.50 274 LEU A N 1
ATOM 2265 C CA . LEU A 1 274 ? 3.167 -7.367 22.562 1.00 96.50 274 LEU A CA 1
ATOM 2266 C C . LEU A 1 274 ? 3.204 -6.667 23.928 1.00 96.50 274 LEU A C 1
ATOM 2268 O O . LEU A 1 274 ? 4.018 -7.032 24.766 1.00 96.50 274 LEU A O 1
ATOM 2272 N N . ASN A 1 275 ? 2.336 -5.675 24.154 1.00 95.25 275 ASN A N 1
ATOM 2273 C CA . ASN A 1 275 ? 2.344 -4.806 25.337 1.00 95.25 275 ASN A CA 1
ATOM 2274 C C . ASN A 1 275 ? 3.666 -4.031 25.540 1.00 95.25 275 ASN A C 1
ATOM 2276 O O . ASN A 1 275 ? 4.005 -3.637 26.653 1.00 95.25 275 ASN A O 1
ATOM 2280 N N . GLU A 1 276 ? 4.391 -3.752 24.456 1.00 97.12 276 GLU A N 1
ATOM 2281 C CA . GLU A 1 276 ? 5.663 -3.011 24.427 1.00 97.12 276 GLU A CA 1
ATOM 2282 C C . GLU A 1 276 ? 5.418 -1.491 24.451 1.00 97.12 276 GLU A C 1
ATOM 2284 O O . GLU A 1 276 ? 5.808 -0.738 23.550 1.00 97.12 276 GLU A O 1
ATOM 2289 N N . TYR A 1 277 ? 4.688 -1.025 25.468 1.00 95.75 277 TYR A N 1
ATOM 2290 C CA . TYR A 1 277 ? 4.204 0.355 25.534 1.00 95.75 277 TYR A CA 1
ATOM 2291 C C . TYR A 1 277 ? 5.306 1.381 25.798 1.00 95.75 277 TYR A C 1
ATOM 2293 O O . TYR A 1 277 ? 5.183 2.507 25.325 1.00 95.75 277 TYR A O 1
ATOM 2301 N N . GLU A 1 278 ? 6.393 1.014 26.483 1.00 95.50 278 GLU A N 1
ATOM 2302 C CA . GLU A 1 278 ? 7.520 1.936 26.690 1.00 95.50 278 GLU A CA 1
ATOM 2303 C C . GLU A 1 278 ? 8.206 2.275 25.366 1.00 95.50 278 GLU A C 1
ATOM 2305 O O . GLU A 1 278 ? 8.373 3.447 25.036 1.00 95.50 278 GLU A O 1
ATOM 2310 N N . ARG A 1 279 ? 8.503 1.261 24.543 1.00 96.94 279 ARG A N 1
ATOM 2311 C CA . ARG A 1 279 ? 9.080 1.461 23.204 1.00 96.94 279 ARG A CA 1
ATOM 2312 C C . ARG A 1 279 ? 8.143 2.267 22.307 1.00 96.94 279 ARG A C 1
ATOM 2314 O O . ARG A 1 279 ? 8.596 3.150 21.577 1.00 96.94 279 ARG A O 1
ATOM 2321 N N . LEU A 1 280 ? 6.833 2.012 22.389 1.00 97.81 280 LEU A N 1
ATOM 2322 C CA . LEU A 1 280 ? 5.832 2.808 21.677 1.00 97.81 280 LEU A CA 1
ATOM 2323 C C . LEU A 1 280 ? 5.838 4.275 22.124 1.00 97.81 280 LEU A C 1
ATOM 2325 O O . LEU A 1 280 ? 5.797 5.162 21.274 1.00 97.81 280 LEU A O 1
ATOM 2329 N N . LEU A 1 281 ? 5.906 4.537 23.430 1.00 97.38 281 LEU A N 1
ATOM 2330 C CA . LEU A 1 281 ? 5.957 5.894 23.965 1.00 97.38 281 LEU A CA 1
ATOM 2331 C C . LEU A 1 281 ? 7.226 6.618 23.531 1.00 97.38 281 LEU A C 1
ATOM 2333 O O . LEU A 1 281 ? 7.125 7.721 23.006 1.00 97.38 281 LEU A O 1
ATOM 2337 N N . THR A 1 282 ? 8.402 6.001 23.662 1.00 97.12 282 THR A N 1
ATOM 2338 C CA . THR A 1 282 ? 9.660 6.600 23.191 1.00 97.12 282 THR A CA 1
ATOM 2339 C C . THR A 1 282 ? 9.575 6.976 21.710 1.00 97.12 282 THR A C 1
ATOM 2341 O O . THR A 1 282 ? 9.971 8.077 21.317 1.00 97.12 282 THR A O 1
ATOM 2344 N N . PHE A 1 283 ? 9.005 6.091 20.889 1.00 97.12 283 PHE A N 1
ATOM 2345 C CA . PHE A 1 283 ? 8.789 6.347 19.470 1.00 97.12 283 PHE A CA 1
ATOM 2346 C C . PHE A 1 283 ? 7.833 7.527 19.222 1.00 97.12 283 PHE A C 1
ATOM 2348 O O . PHE A 1 283 ? 8.149 8.421 18.432 1.00 97.12 283 PHE A O 1
ATOM 2355 N N . GLU A 1 284 ? 6.678 7.566 19.893 1.00 97.56 284 GLU A N 1
ATOM 2356 C CA . GLU A 1 284 ? 5.685 8.626 19.683 1.00 97.56 284 GLU A CA 1
ATOM 2357 C C . GLU A 1 284 ? 6.098 9.975 20.271 1.00 97.56 284 GLU A C 1
ATOM 2359 O O . GLU A 1 284 ? 5.779 11.001 19.675 1.00 97.56 284 GLU A O 1
ATOM 2364 N N . ILE A 1 285 ? 6.856 9.996 21.371 1.00 97.56 285 ILE A N 1
ATOM 2365 C CA . ILE A 1 285 ? 7.451 11.220 21.920 1.00 97.56 285 ILE A CA 1
ATOM 2366 C C . ILE A 1 285 ? 8.362 11.833 20.861 1.00 97.56 285 ILE A C 1
ATOM 2368 O O . ILE A 1 285 ? 8.148 12.972 20.457 1.00 97.56 285 ILE A O 1
ATOM 2372 N N . LYS A 1 286 ? 9.301 11.053 20.308 1.00 95.81 286 LYS A N 1
ATOM 2373 C CA . LYS A 1 286 ? 10.196 11.523 19.241 1.00 95.81 286 LYS A CA 1
ATOM 2374 C C . LYS A 1 286 ? 9.420 12.008 18.010 1.00 95.81 286 LYS A C 1
ATOM 2376 O O . LYS A 1 286 ? 9.741 13.053 17.442 1.00 95.81 286 LYS A O 1
ATOM 2381 N N . ASN A 1 287 ? 8.391 11.268 17.598 1.00 94.81 287 ASN A N 1
ATOM 2382 C CA . ASN A 1 287 ? 7.530 11.639 16.473 1.00 94.81 287 ASN A CA 1
ATOM 2383 C C . ASN A 1 287 ? 6.768 12.951 16.740 1.00 94.81 287 ASN A C 1
ATOM 2385 O O . ASN A 1 287 ? 6.668 13.792 15.845 1.00 94.81 287 ASN A O 1
ATOM 2389 N N . HIS A 1 288 ? 6.248 13.151 17.952 1.00 96.75 288 HIS A N 1
ATOM 2390 C CA . HIS A 1 288 ? 5.541 14.371 18.322 1.00 96.75 288 HIS A CA 1
ATOM 2391 C C . HIS A 1 288 ? 6.485 15.565 18.465 1.00 96.75 288 HIS A C 1
ATOM 2393 O O . HIS A 1 288 ? 6.197 16.593 17.861 1.00 96.75 288 HIS A O 1
ATOM 2399 N N . THR A 1 289 ? 7.639 15.410 19.119 1.00 96.25 289 THR A N 1
ATOM 2400 C CA . THR A 1 289 ? 8.681 16.447 19.203 1.00 96.25 289 THR A CA 1
ATOM 2401 C C . THR A 1 289 ? 9.139 16.906 17.820 1.00 96.25 289 THR A C 1
ATOM 2403 O O . THR A 1 289 ? 9.344 18.094 17.605 1.00 96.25 289 THR A O 1
ATOM 2406 N N . SER A 1 290 ? 9.261 15.989 16.856 1.00 94.19 290 SER A N 1
ATOM 2407 C CA . SER A 1 290 ? 9.686 16.343 15.499 1.00 94.19 290 SER A CA 1
ATOM 2408 C C . SER A 1 290 ? 8.597 17.016 14.663 1.00 94.19 290 SER A C 1
ATOM 2410 O O . SER A 1 290 ? 8.930 17.831 13.807 1.00 94.19 290 SER A O 1
ATOM 2412 N N . LYS A 1 291 ? 7.328 16.622 14.821 1.00 94.50 291 LYS A N 1
ATOM 2413 C CA . LYS A 1 291 ? 6.244 17.060 13.923 1.00 94.50 291 LYS A CA 1
ATOM 2414 C C . LYS A 1 291 ? 5.368 18.163 14.496 1.00 94.50 291 LYS A C 1
ATOM 2416 O O . LYS A 1 291 ? 4.821 18.926 13.714 1.00 94.50 291 LYS A O 1
ATOM 2421 N N . THR A 1 292 ? 5.144 18.156 15.812 1.00 96.12 292 THR A N 1
ATOM 2422 C CA . THR A 1 292 ? 4.298 19.127 16.535 1.00 96.12 292 THR A CA 1
ATOM 2423 C C . THR A 1 292 ? 2.951 19.405 15.843 1.00 96.12 292 THR A C 1
ATOM 2425 O O . THR A 1 292 ? 2.464 20.533 15.744 1.00 96.12 292 THR A O 1
ATOM 2428 N N . THR A 1 293 ? 2.316 18.327 15.367 1.00 96.38 293 THR A N 1
ATOM 2429 C CA . THR A 1 293 ? 1.020 18.347 14.668 1.00 96.38 293 THR A CA 1
ATOM 2430 C C . THR A 1 293 ? -0.093 17.761 15.529 1.00 96.38 293 THR A C 1
ATOM 2432 O O . THR A 1 293 ? 0.168 16.946 16.415 1.00 96.38 293 THR A O 1
ATOM 2435 N N . PHE A 1 294 ? -1.342 18.078 15.180 1.00 97.44 294 PHE A N 1
ATOM 2436 C CA . PHE A 1 294 ? -2.538 17.449 15.744 1.00 97.44 294 PHE A CA 1
ATOM 2437 C C . PHE A 1 294 ? -2.466 15.906 15.709 1.00 97.44 294 PHE A C 1
ATOM 2439 O O . PHE A 1 294 ? -2.626 15.233 16.724 1.00 97.44 294 PHE A O 1
ATOM 2446 N N . TRP A 1 295 ? -2.107 15.317 14.562 1.00 96.19 295 TRP A N 1
ATOM 2447 C CA . TRP A 1 295 ? -2.049 13.857 14.396 1.00 96.19 295 TRP A CA 1
ATOM 2448 C C . TRP A 1 295 ? -0.905 13.179 15.160 1.00 96.19 295 TRP A C 1
ATOM 2450 O O . TRP A 1 295 ? -1.037 12.022 15.582 1.00 96.19 295 TRP A O 1
ATOM 2460 N N . SER A 1 296 ? 0.228 13.867 15.346 1.00 96.38 296 SER A N 1
ATOM 2461 C CA . SER A 1 296 ? 1.298 13.345 16.200 1.00 96.38 296 SER A CA 1
ATOM 2462 C C . SER A 1 296 ? 0.916 13.416 17.681 1.00 96.38 296 SER A C 1
ATOM 2464 O O . SER A 1 296 ? 1.213 12.467 18.401 1.00 96.38 296 SER A O 1
ATOM 2466 N N . ALA A 1 297 ? 0.180 14.451 18.108 1.00 98.00 297 ALA A N 1
ATOM 2467 C CA . ALA A 1 297 ? -0.384 14.528 19.458 1.00 98.00 297 ALA A CA 1
ATOM 2468 C C . ALA A 1 297 ? -1.404 13.410 19.716 1.00 98.00 297 ALA A C 1
ATOM 2470 O O . ALA A 1 297 ? -1.306 12.728 20.731 1.00 98.00 297 ALA A O 1
ATOM 2471 N N . ILE A 1 298 ? -2.303 13.132 18.759 1.00 97.50 298 ILE A N 1
ATOM 2472 C CA . ILE A 1 298 ? -3.227 11.986 18.833 1.00 97.50 298 ILE A CA 1
ATOM 2473 C C . ILE A 1 298 ? -2.473 10.672 19.024 1.00 97.50 298 ILE A C 1
ATOM 2475 O O . ILE A 1 298 ? -2.851 9.857 19.863 1.00 97.50 298 ILE A O 1
ATOM 2479 N N . SER A 1 299 ? -1.420 10.450 18.232 1.00 96.50 299 SER A N 1
ATOM 2480 C CA . SER A 1 299 ? -0.666 9.194 18.279 1.00 96.50 299 SER A CA 1
ATOM 2481 C C . SER A 1 299 ? -0.001 9.000 19.647 1.00 96.50 299 SER A C 1
ATOM 2483 O O . SER A 1 299 ? -0.061 7.905 20.205 1.00 96.50 299 SER A O 1
ATOM 2485 N N . LEU A 1 300 ? 0.577 10.070 20.203 1.00 98.06 300 LEU A N 1
ATOM 2486 C CA . LEU A 1 300 ? 1.192 10.065 21.528 1.00 98.06 300 LEU A CA 1
ATOM 2487 C C . LEU A 1 300 ? 0.155 9.896 22.648 1.00 98.06 300 LEU A C 1
ATOM 2489 O O . LEU A 1 300 ? 0.350 9.082 23.549 1.00 98.06 300 LEU A O 1
ATOM 2493 N N . PHE A 1 301 ? -0.976 10.597 22.557 1.00 98.25 301 PHE A N 1
ATOM 2494 C CA . PHE A 1 301 ? -2.096 10.441 23.481 1.00 98.25 301 PHE A CA 1
ATOM 2495 C C . PHE A 1 301 ? -2.578 8.991 23.520 1.00 98.25 301 PHE A C 1
ATOM 2497 O O . PHE A 1 301 ? -2.709 8.405 24.592 1.00 98.25 301 PHE A O 1
ATOM 2504 N N . ASP A 1 302 ? -2.829 8.392 22.351 1.00 96.88 302 ASP A N 1
ATOM 2505 C CA . ASP A 1 302 ? -3.341 7.027 22.259 1.00 96.88 302 ASP A CA 1
ATOM 2506 C C . ASP A 1 302 ? -2.316 6.009 22.801 1.00 96.88 302 ASP A C 1
ATOM 2508 O O . ASP A 1 302 ? -2.718 4.982 23.350 1.00 96.88 302 ASP A O 1
ATOM 2512 N N . ALA A 1 303 ? -1.009 6.290 22.718 1.00 97.25 303 ALA A N 1
ATOM 2513 C CA . ALA A 1 303 ? 0.030 5.471 23.344 1.00 97.25 303 ALA A CA 1
ATOM 2514 C C . ALA A 1 303 ? -0.027 5.531 24.883 1.00 97.25 303 ALA A C 1
ATOM 2516 O O . ALA A 1 303 ? -0.073 4.477 25.524 1.00 97.25 303 ALA A O 1
ATOM 2517 N N . TYR A 1 304 ? -0.107 6.731 25.475 1.00 97.44 304 TYR A N 1
ATOM 2518 C CA . TYR A 1 304 ? -0.285 6.896 26.926 1.00 97.44 304 TYR A CA 1
ATOM 2519 C C . TYR A 1 304 ? -1.587 6.263 27.416 1.00 97.44 304 TYR A C 1
ATOM 2521 O O . TYR A 1 304 ? -1.581 5.506 28.386 1.00 97.44 304 TYR A O 1
ATOM 2529 N N . PHE A 1 305 ? -2.688 6.513 26.702 1.00 96.44 305 PHE A N 1
ATOM 2530 C CA . PHE A 1 305 ? -3.998 5.955 27.017 1.00 96.44 305 PHE A CA 1
ATOM 2531 C C . PHE A 1 305 ? -3.955 4.426 27.075 1.00 96.44 305 PHE A C 1
ATOM 2533 O O . PHE A 1 305 ? -4.459 3.831 28.021 1.00 96.44 305 PHE A O 1
ATOM 2540 N N . ARG A 1 306 ? -3.345 3.770 26.077 1.00 93.88 306 ARG A N 1
ATOM 2541 C CA . ARG A 1 306 ? -3.280 2.301 26.038 1.00 93.88 306 ARG A CA 1
ATOM 2542 C C . ARG A 1 306 ? -2.411 1.718 27.142 1.00 93.88 306 ARG A C 1
ATOM 2544 O O . ARG A 1 306 ? -2.802 0.704 27.711 1.00 93.88 306 ARG A O 1
ATOM 2551 N N . LYS A 1 307 ? -1.287 2.360 27.468 1.00 95.31 307 LYS A N 1
ATOM 2552 C CA . LYS A 1 307 ? -0.453 1.960 28.608 1.00 95.31 307 LYS A CA 1
ATOM 2553 C C . LYS A 1 307 ? -1.254 2.010 29.912 1.00 95.31 307 LYS A C 1
ATOM 2555 O O . LYS A 1 307 ? -1.302 1.014 30.627 1.00 95.31 307 LYS A O 1
ATOM 2560 N N . ALA A 1 308 ? -1.936 3.129 30.166 1.00 95.12 308 ALA A N 1
ATOM 2561 C CA . ALA A 1 308 ? -2.758 3.314 31.359 1.00 95.12 308 ALA A CA 1
ATOM 2562 C C . ALA A 1 308 ? -3.931 2.317 31.424 1.00 95.12 308 ALA A C 1
ATOM 2564 O O . ALA A 1 308 ? -4.159 1.711 32.468 1.00 95.12 308 ALA A O 1
ATOM 2565 N N . GLU A 1 309 ? -4.629 2.089 30.302 1.00 92.44 309 GLU A N 1
ATOM 2566 C CA . GLU A 1 309 ? -5.753 1.142 30.206 1.00 92.44 309 GLU A CA 1
ATOM 2567 C C . GLU A 1 309 ? -5.320 -0.293 30.547 1.00 92.44 309 GLU A C 1
ATOM 2569 O O . GLU A 1 309 ? -6.024 -0.980 31.279 1.00 92.44 309 GLU A O 1
ATOM 2574 N N . VAL A 1 310 ? -4.159 -0.746 30.058 1.00 91.44 310 VAL A N 1
ATOM 2575 C CA . VAL A 1 310 ? -3.665 -2.112 30.319 1.00 91.44 310 VAL A CA 1
ATOM 2576 C C . VAL A 1 310 ? -3.091 -2.266 31.725 1.00 91.44 310 VAL A C 1
ATOM 2578 O O . VAL A 1 310 ? -3.258 -3.316 32.340 1.00 91.44 310 VAL A O 1
ATOM 2581 N N . GLN A 1 311 ? -2.437 -1.230 32.250 1.00 92.50 311 GLN A N 1
ATOM 2582 C CA . GLN A 1 311 ? -1.856 -1.247 33.595 1.00 92.50 311 GLN A CA 1
ATOM 2583 C C . GLN A 1 311 ? -2.877 -0.914 34.698 1.00 92.50 311 GLN A C 1
ATOM 2585 O O . GLN A 1 311 ? -2.509 -0.914 35.869 1.00 92.50 311 GLN A O 1
ATOM 2590 N N . ASN A 1 312 ? -4.143 -0.642 34.347 1.00 90.56 312 ASN A N 1
ATOM 2591 C CA . ASN A 1 312 ? -5.184 -0.149 35.258 1.00 90.56 312 ASN A CA 1
ATOM 2592 C C . ASN A 1 312 ? -4.733 1.077 36.074 1.00 90.56 312 ASN A C 1
ATOM 2594 O O . ASN A 1 312 ? -5.007 1.183 37.267 1.00 90.56 312 ASN A O 1
ATOM 2598 N N . GLN A 1 313 ? -4.023 1.998 35.424 1.00 92.25 313 GLN A N 1
ATOM 2599 C CA . GLN A 1 313 ? -3.507 3.214 36.046 1.00 92.25 313 GLN A CA 1
ATOM 2600 C C . GLN A 1 313 ? -4.380 4.424 35.714 1.00 92.25 313 GLN A C 1
ATOM 2602 O O . GLN A 1 313 ? -5.008 4.495 34.653 1.00 92.25 313 GLN A O 1
ATOM 2607 N N . SER A 1 314 ? -4.366 5.407 36.611 1.00 90.88 314 SER A N 1
ATOM 2608 C CA . SER A 1 314 ? -4.919 6.734 36.343 1.00 90.88 314 SER A CA 1
ATOM 2609 C C . SER A 1 314 ? -4.214 7.392 35.148 1.00 90.88 314 SER A C 1
ATOM 2611 O O . SER A 1 314 ? -3.026 7.141 34.917 1.00 90.88 314 SER A O 1
ATOM 2613 N N . PRO A 1 315 ? -4.909 8.245 34.374 1.00 91.94 315 PRO A N 1
ATOM 2614 C CA . PRO A 1 315 ? -4.291 8.929 33.244 1.00 91.94 315 PRO A CA 1
ATOM 2615 C C . PRO A 1 315 ? -3.175 9.870 33.711 1.00 91.94 315 PRO A C 1
ATOM 2617 O O . PRO A 1 315 ? -3.290 10.539 34.735 1.00 91.94 315 PRO A O 1
ATOM 2620 N N . SER A 1 316 ? -2.094 9.932 32.934 1.00 92.06 316 SER A N 1
ATOM 2621 C CA . SER A 1 316 ? -0.988 10.863 33.173 1.00 92.06 316 SER A CA 1
ATOM 2622 C C . SER A 1 316 ? -1.416 12.303 32.878 1.00 92.06 316 SER A C 1
ATOM 2624 O O . SER A 1 316 ? -2.142 12.536 31.912 1.00 92.06 316 SER A O 1
ATOM 2626 N N . SER A 1 317 ? -0.878 13.275 33.621 1.00 93.88 317 SER A N 1
ATOM 2627 C CA . SER A 1 317 ? -1.061 14.712 33.353 1.00 93.88 317 SER A CA 1
ATOM 2628 C C . SER A 1 317 ? -0.643 15.123 31.935 1.00 93.88 317 SER A C 1
ATOM 2630 O O . SER A 1 317 ? -1.201 16.058 31.366 1.00 93.88 317 SER A O 1
ATOM 2632 N N . VAL A 1 318 ? 0.281 14.381 31.311 1.00 95.75 318 VAL A N 1
ATOM 2633 C CA . VAL A 1 318 ? 0.680 14.586 29.909 1.00 95.75 318 VAL A CA 1
ATOM 2634 C C . VAL A 1 318 ? -0.509 14.435 28.957 1.00 95.75 318 VAL A C 1
ATOM 2636 O O 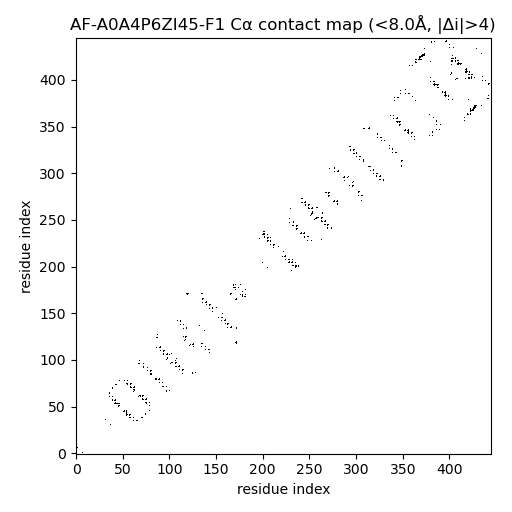. VAL A 1 318 ? -0.574 15.123 27.942 1.00 95.75 318 VAL A O 1
ATOM 2639 N N . MET A 1 319 ? -1.476 13.569 29.270 1.00 97.31 319 MET A N 1
ATOM 2640 C CA . MET A 1 319 ? -2.657 13.376 28.426 1.00 97.31 319 MET A CA 1
ATOM 2641 C C . MET A 1 319 ? -3.563 14.610 28.414 1.00 97.31 319 MET A C 1
ATOM 2643 O O . MET A 1 319 ? -4.087 14.944 27.353 1.00 97.31 319 MET A O 1
ATOM 2647 N N . ASP A 1 320 ? -3.703 15.300 29.549 1.00 95.50 320 ASP A N 1
ATOM 2648 C CA . ASP A 1 320 ? -4.472 16.545 29.644 1.00 95.50 320 ASP A CA 1
ATOM 2649 C C . ASP A 1 320 ? -3.759 17.681 28.880 1.00 95.50 320 ASP A C 1
ATOM 2651 O O . ASP A 1 320 ? -4.394 18.402 28.111 1.00 95.50 320 ASP A O 1
ATOM 2655 N N . ILE A 1 321 ? -2.422 17.768 28.973 1.00 97.12 321 ILE A N 1
ATOM 2656 C CA . ILE A 1 321 ? -1.608 18.716 28.184 1.00 97.12 321 ILE A CA 1
ATOM 2657 C C . ILE A 1 321 ? -1.779 18.468 26.678 1.00 97.12 321 ILE A C 1
ATOM 2659 O O . ILE A 1 321 ? -1.981 19.402 25.903 1.00 97.12 321 ILE A O 1
ATOM 2663 N N . LEU A 1 322 ? -1.729 17.204 26.246 1.00 98.19 322 LEU A N 1
ATOM 2664 C CA . LEU A 1 322 ? -1.932 16.845 24.841 1.00 98.19 322 LEU A CA 1
ATOM 2665 C C . LEU A 1 322 ? -3.351 17.165 24.372 1.00 98.19 322 LEU A C 1
ATOM 2667 O O . LEU A 1 322 ? -3.535 17.568 23.226 1.00 98.19 322 LEU A O 1
ATOM 2671 N N . LEU A 1 323 ? -4.352 16.987 25.233 1.00 97.44 323 LEU A N 1
ATOM 2672 C CA . LEU A 1 323 ? -5.736 17.327 24.927 1.00 97.44 323 LEU A CA 1
ATOM 2673 C C . LEU A 1 323 ? -5.914 18.838 24.727 1.00 97.44 323 LEU A C 1
ATOM 2675 O O . LEU A 1 323 ? -6.564 19.246 23.762 1.00 97.44 323 LEU A O 1
ATOM 2679 N N . GLN A 1 324 ? -5.302 19.650 25.589 1.00 97.50 324 GLN A N 1
ATOM 2680 C CA . GLN A 1 324 ? -5.286 21.105 25.448 1.00 97.50 324 GLN A CA 1
ATOM 2681 C C . GLN A 1 324 ? -4.613 21.515 24.133 1.00 97.50 324 GLN A C 1
ATOM 2683 O O . GLN A 1 324 ? -5.221 22.201 23.315 1.00 97.50 324 GLN A O 1
ATOM 2688 N N . PHE A 1 325 ? -3.419 20.981 23.864 1.00 98.06 325 PHE A N 1
ATOM 2689 C CA . PHE A 1 325 ? -2.698 21.212 22.612 1.00 98.06 325 PHE A CA 1
ATOM 2690 C C . PHE A 1 325 ? -3.521 20.832 21.370 1.00 98.06 325 PHE A C 1
ATOM 2692 O O . PHE A 1 325 ? -3.529 21.553 20.374 1.00 98.06 325 PHE A O 1
ATOM 2699 N N . MET A 1 326 ? -4.211 19.685 21.401 1.00 98.00 326 MET A N 1
ATOM 2700 C CA . MET A 1 326 ? -5.080 19.257 20.301 1.00 98.00 326 MET A CA 1
ATOM 2701 C C . MET A 1 326 ? -6.255 20.217 20.112 1.00 98.00 326 MET A C 1
ATOM 2703 O O . MET A 1 326 ? -6.589 20.514 18.971 1.00 98.00 326 MET A O 1
ATOM 2707 N N . THR A 1 327 ? -6.846 20.712 21.202 1.00 97.12 327 THR A N 1
ATOM 2708 C CA . THR A 1 327 ? -7.969 21.663 21.170 1.00 97.12 327 THR A CA 1
ATOM 2709 C C . THR A 1 327 ? -7.558 22.992 20.538 1.00 97.12 327 THR A C 1
ATOM 2711 O O . THR A 1 327 ? -8.283 23.511 19.698 1.00 97.12 327 THR A O 1
ATOM 2714 N N . GLU A 1 328 ? -6.370 23.502 20.868 1.00 96.88 328 GLU A N 1
ATOM 2715 C CA . GLU A 1 328 ? -5.824 24.746 20.303 1.00 96.88 328 GLU A CA 1
ATOM 2716 C C . GLU A 1 328 ? -5.469 24.641 18.812 1.00 96.88 328 GLU A C 1
ATOM 2718 O O . GLU A 1 328 ? -5.466 25.645 18.107 1.00 96.88 328 GLU A O 1
ATOM 2723 N N . LYS A 1 329 ? -5.155 23.434 18.326 1.00 95.50 329 LYS A N 1
ATOM 2724 C CA . LYS A 1 329 ? -4.794 23.171 16.922 1.00 95.50 329 LYS A CA 1
ATOM 2725 C C . LYS A 1 329 ? -5.935 22.634 16.059 1.00 95.50 329 LYS A C 1
ATOM 2727 O O . LYS A 1 329 ? -5.684 22.300 14.903 1.00 95.50 329 LYS A O 1
ATOM 2732 N N . ALA A 1 330 ? -7.122 22.434 16.620 1.00 95.56 330 ALA A N 1
ATOM 2733 C CA . ALA A 1 330 ? -8.196 21.778 15.898 1.00 95.56 330 ALA A CA 1
ATOM 2734 C C . ALA A 1 330 ? -8.883 22.725 14.912 1.00 95.56 330 ALA A C 1
ATOM 2736 O O . ALA A 1 330 ? -9.521 23.688 15.324 1.00 95.56 330 ALA A O 1
ATOM 2737 N N . ASP A 1 331 ? -8.827 22.380 13.625 1.00 94.12 331 ASP A N 1
ATOM 2738 C CA . ASP A 1 331 ? -9.299 23.261 12.544 1.00 94.12 331 ASP A CA 1
ATOM 2739 C C . ASP A 1 331 ? -10.566 22.753 11.830 1.00 94.12 331 ASP A C 1
ATOM 2741 O O . ASP A 1 331 ? -11.162 23.473 11.030 1.00 94.12 331 ASP A O 1
ATOM 2745 N N . ASP A 1 332 ? -10.987 21.505 12.072 1.00 94.31 332 ASP A N 1
ATOM 2746 C CA . ASP A 1 332 ? -12.114 20.894 11.357 1.00 94.31 332 ASP A CA 1
ATOM 2747 C C . ASP A 1 332 ? -12.991 19.980 12.241 1.00 94.31 332 ASP A C 1
ATOM 2749 O O . ASP A 1 332 ? -12.530 19.485 13.277 1.00 94.31 332 ASP A O 1
ATOM 2753 N N . PRO A 1 333 ? -14.252 19.706 11.843 1.00 92.69 333 PRO A N 1
ATOM 2754 C CA . PRO A 1 333 ? -15.178 18.893 12.637 1.00 92.69 333 PRO A CA 1
ATOM 2755 C C . PRO A 1 333 ? -14.689 17.469 12.939 1.00 92.69 333 PRO A C 1
ATOM 2757 O O . PRO A 1 333 ? -15.020 16.912 13.986 1.00 92.69 333 PRO A O 1
ATOM 2760 N N . ASN A 1 334 ? -13.871 16.862 12.069 1.00 93.38 334 ASN A N 1
ATOM 2761 C CA . ASN A 1 334 ? -13.323 15.533 12.348 1.00 93.38 334 ASN A CA 1
ATOM 2762 C C . ASN A 1 334 ? -12.301 15.595 13.482 1.00 93.38 334 ASN A C 1
ATOM 2764 O O . ASN A 1 334 ? -12.259 14.693 14.316 1.00 93.38 334 ASN A O 1
ATOM 2768 N N . GLN A 1 335 ? -11.489 16.654 13.533 1.00 96.44 335 GLN A N 1
ATOM 2769 C CA . GLN A 1 335 ? -10.542 16.876 14.626 1.00 96.44 335 GLN A CA 1
ATOM 2770 C C . GLN A 1 335 ? -11.274 17.112 15.952 1.00 96.44 335 GLN A C 1
ATOM 2772 O O . GLN A 1 335 ? -10.891 16.523 16.965 1.00 96.44 335 GLN A O 1
ATOM 2777 N N . GLN A 1 336 ? -12.380 17.862 15.934 1.00 95.75 336 GLN A N 1
ATOM 2778 C CA . GLN A 1 336 ? -13.233 18.044 17.115 1.00 95.75 336 GLN A CA 1
ATOM 2779 C C . GLN A 1 336 ? -13.797 16.710 17.627 1.00 95.75 336 GLN A C 1
ATOM 2781 O O . GLN A 1 336 ? -13.676 16.399 18.814 1.00 95.75 336 GLN A O 1
ATOM 2786 N N . PHE A 1 337 ? -14.278 15.845 16.728 1.00 96.50 337 PHE A N 1
ATOM 2787 C CA . PHE A 1 337 ? -14.706 14.491 17.089 1.00 96.50 337 PHE A CA 1
ATOM 2788 C C . PHE A 1 337 ? -13.566 13.645 17.696 1.00 96.50 337 PHE A C 1
ATOM 2790 O O . PHE A 1 337 ? -13.756 12.898 18.666 1.00 96.50 337 PHE A O 1
ATOM 2797 N N . GLU A 1 338 ? -12.342 13.742 17.164 1.00 97.62 338 GLU A N 1
ATOM 2798 C CA . GLU A 1 338 ? -11.194 13.050 17.756 1.00 97.62 338 GLU A CA 1
ATOM 2799 C C . GLU A 1 338 ? -10.896 13.545 19.185 1.00 97.62 338 GLU A C 1
ATOM 2801 O O . GLU A 1 338 ? -10.578 12.723 20.052 1.00 97.62 338 GLU A O 1
ATOM 2806 N N . ILE A 1 339 ? -11.031 14.845 19.459 1.00 97.81 339 ILE A N 1
ATOM 2807 C CA . ILE A 1 339 ? -10.842 15.419 20.800 1.00 97.81 339 ILE A CA 1
ATOM 2808 C C . ILE A 1 339 ? -11.928 14.930 21.756 1.00 97.81 339 ILE A C 1
ATOM 2810 O O . ILE A 1 339 ? -11.622 14.394 22.823 1.00 97.81 339 ILE A O 1
ATOM 2814 N N . ALA A 1 340 ? -13.195 15.071 21.381 1.00 97.50 340 ALA A N 1
ATOM 2815 C CA . ALA A 1 340 ? -14.323 14.727 22.238 1.00 97.50 340 ALA A CA 1
ATOM 2816 C C . ALA A 1 340 ? -14.351 13.232 22.594 1.00 97.50 340 ALA A C 1
ATOM 2818 O O . ALA A 1 340 ? -14.487 12.862 23.764 1.00 97.50 340 ALA A O 1
ATOM 2819 N N . THR A 1 341 ? -14.061 12.348 21.633 1.00 97.75 341 THR A N 1
ATOM 2820 C CA . THR A 1 341 ? -13.920 10.912 21.930 1.00 97.75 341 THR A CA 1
ATOM 2821 C C . THR A 1 341 ? -12.759 10.598 22.883 1.00 97.75 341 THR A C 1
ATOM 2823 O O . THR A 1 341 ? -12.795 9.581 23.580 1.00 97.75 341 THR A O 1
ATOM 2826 N N . ARG A 1 342 ? -11.725 11.446 22.951 1.00 97.75 342 ARG A N 1
ATOM 2827 C CA . ARG A 1 342 ? -10.593 11.315 23.887 1.00 97.75 342 ARG A CA 1
ATOM 2828 C C . ARG A 1 342 ? -10.884 11.906 25.264 1.00 97.75 342 ARG A C 1
ATOM 2830 O O . ARG A 1 342 ? -10.465 11.297 26.246 1.00 97.75 342 ARG A O 1
ATOM 2837 N N . LYS A 1 343 ? -11.685 12.974 25.346 1.00 97.50 343 LYS A N 1
ATOM 2838 C CA . LYS A 1 343 ? -12.264 13.476 26.606 1.00 97.50 343 LYS A CA 1
ATOM 2839 C C . LYS A 1 343 ? -13.054 12.377 27.314 1.00 97.50 343 LYS A C 1
ATOM 2841 O O . LYS A 1 343 ? -12.746 12.038 28.450 1.00 97.50 343 LYS A O 1
ATOM 2846 N N . ILE A 1 344 ? -13.980 11.723 26.606 1.00 97.81 344 ILE A N 1
ATOM 2847 C CA . ILE A 1 344 ? -14.773 10.615 27.173 1.00 97.81 344 ILE A CA 1
ATOM 2848 C C . ILE A 1 344 ? -13.865 9.485 27.676 1.00 97.81 344 ILE A C 1
ATOM 2850 O O . ILE A 1 344 ? -14.041 8.970 28.777 1.00 97.81 344 ILE A O 1
ATOM 2854 N N . LYS A 1 345 ? -12.864 9.102 26.878 1.00 96.19 345 LYS A N 1
ATOM 2855 C CA . LYS A 1 345 ? -11.890 8.067 27.245 1.00 96.19 345 LYS A CA 1
ATOM 2856 C C . LYS A 1 345 ? -11.114 8.404 28.525 1.00 96.19 345 LYS A C 1
ATOM 2858 O O . LYS A 1 345 ? -10.904 7.502 29.332 1.00 96.19 345 LYS A O 1
ATOM 2863 N N . ILE A 1 346 ? -10.692 9.657 28.709 1.00 95.94 346 ILE A N 1
ATOM 2864 C CA . ILE A 1 346 ? -10.029 10.104 29.943 1.00 95.94 346 ILE A CA 1
ATOM 2865 C C . ILE A 1 346 ? -10.962 9.945 31.140 1.00 95.94 346 ILE A C 1
ATOM 2867 O O . ILE A 1 346 ? -10.556 9.335 32.125 1.00 95.94 346 ILE A O 1
ATOM 2871 N N . GLU A 1 347 ? -12.206 10.415 31.048 1.00 96.56 347 GLU A N 1
ATOM 2872 C CA . GLU A 1 347 ? -13.158 10.317 32.163 1.00 96.56 347 GLU A CA 1
ATOM 2873 C C . GLU A 1 347 ? -13.449 8.857 32.541 1.00 96.56 347 GLU A C 1
ATOM 2875 O O . GLU A 1 347 ? -13.487 8.505 33.721 1.00 96.56 347 GLU A O 1
ATOM 2880 N N . LEU A 1 348 ? -13.537 7.967 31.546 1.00 95.25 348 LEU A N 1
ATOM 2881 C CA . LEU A 1 348 ? -13.655 6.524 31.773 1.00 95.25 348 LEU A CA 1
ATOM 2882 C C . LEU A 1 348 ? -12.425 5.918 32.475 1.00 95.25 348 LEU A C 1
ATOM 2884 O O . LEU A 1 348 ? -12.586 5.008 33.291 1.00 95.25 348 LEU A O 1
ATOM 2888 N N . LEU A 1 349 ? -11.208 6.396 32.180 1.00 94.19 349 LEU A N 1
ATOM 2889 C CA . LEU A 1 349 ? -9.992 5.979 32.894 1.00 94.19 349 LEU A CA 1
ATOM 2890 C C . LEU A 1 349 ? -9.946 6.530 34.323 1.00 94.19 349 LEU A C 1
ATOM 2892 O O . LEU A 1 349 ? -9.592 5.787 35.232 1.00 94.19 349 LEU A O 1
ATOM 2896 N N . LYS A 1 350 ? -10.356 7.790 34.530 1.00 93.81 350 LYS A N 1
ATOM 2897 C CA . LYS A 1 350 ? -10.477 8.430 35.856 1.00 93.81 350 LYS A CA 1
ATOM 2898 C C . LYS A 1 350 ? -11.584 7.811 36.721 1.00 93.81 350 LYS A C 1
ATOM 2900 O O . LYS A 1 350 ? -11.692 8.146 37.893 1.00 93.81 350 LYS A O 1
ATOM 2905 N N . ASN A 1 351 ? -12.408 6.925 36.153 1.00 93.56 351 ASN A N 1
ATOM 2906 C CA . ASN A 1 351 ? -13.628 6.399 36.767 1.00 93.56 351 ASN A CA 1
ATOM 2907 C C . ASN A 1 351 ? -14.662 7.495 37.111 1.00 93.56 351 ASN A C 1
ATOM 2909 O O . ASN A 1 351 ? -15.522 7.300 37.967 1.00 93.56 351 ASN A O 1
ATOM 2913 N N . ASN A 1 352 ? -14.607 8.637 36.418 1.00 95.88 352 ASN A N 1
ATOM 2914 C CA . ASN A 1 352 ? -15.554 9.739 36.559 1.00 95.88 352 ASN A CA 1
ATOM 2915 C C . ASN A 1 352 ? -16.772 9.501 35.652 1.00 95.88 352 ASN A C 1
ATOM 2917 O O . ASN A 1 352 ? -16.913 10.068 34.566 1.00 95.88 352 ASN A O 1
ATOM 2921 N N . LEU A 1 353 ? -17.639 8.584 36.081 1.00 96.06 353 LEU A N 1
ATOM 2922 C CA . LEU A 1 353 ? -18.750 8.085 35.265 1.00 96.06 353 LEU A CA 1
ATOM 2923 C C . LEU A 1 353 ? -19.822 9.151 34.992 1.00 96.06 353 LEU A C 1
ATOM 2925 O O . LEU A 1 353 ? -20.483 9.081 33.957 1.00 96.06 353 LEU A O 1
ATOM 2929 N N . SER A 1 354 ? -19.970 10.143 35.875 1.00 96.75 354 SER A N 1
ATOM 2930 C CA . SER A 1 354 ? -20.910 11.254 35.675 1.00 96.75 354 SER A CA 1
ATOM 2931 C C . SER A 1 354 ? -20.479 12.130 34.497 1.00 96.75 354 SER A C 1
ATOM 2933 O O . SER A 1 354 ? -21.224 12.282 33.529 1.00 96.75 354 SER A O 1
ATOM 2935 N N . GLN A 1 355 ? -19.224 12.595 34.502 1.00 97.50 355 GLN A N 1
ATOM 2936 C CA . GLN A 1 355 ? -18.698 13.418 33.410 1.00 97.50 355 GLN A CA 1
ATOM 2937 C C . GLN A 1 355 ? -18.584 12.634 32.099 1.00 97.50 355 GLN A C 1
ATOM 2939 O O . GLN A 1 355 ? -18.824 13.171 31.018 1.00 97.50 355 GLN A O 1
ATOM 2944 N N . ALA A 1 356 ? -18.241 11.342 32.172 1.00 97.62 356 ALA A N 1
ATOM 2945 C CA . ALA A 1 356 ? -18.229 10.480 30.996 1.00 97.62 356 ALA A CA 1
ATOM 2946 C C . ALA A 1 356 ? -19.621 10.392 30.347 1.00 97.62 356 ALA A C 1
ATOM 2948 O O . ALA A 1 356 ? -19.713 10.478 29.123 1.00 97.62 356 ALA A O 1
ATOM 2949 N N . LYS A 1 357 ? -20.688 10.255 31.150 1.00 97.81 357 LYS A N 1
ATOM 2950 C CA . LYS A 1 357 ? -22.079 10.241 30.671 1.00 97.81 357 LYS A CA 1
ATOM 2951 C C . LYS A 1 357 ? -22.445 11.555 29.980 1.00 97.81 357 LYS A C 1
ATOM 2953 O O . LYS A 1 357 ? -22.956 11.515 28.864 1.00 97.81 357 LYS A O 1
ATOM 2958 N N . GLU A 1 358 ? -22.153 12.692 30.604 1.00 98.00 358 GLU A N 1
ATOM 2959 C CA . GLU A 1 358 ? -22.442 14.012 30.031 1.00 98.00 358 GLU A CA 1
ATOM 2960 C C . GLU A 1 358 ? -21.733 14.206 28.680 1.00 98.00 358 GLU A C 1
ATOM 2962 O O . GLU A 1 358 ? -22.367 14.510 27.670 1.00 98.00 358 GLU A O 1
ATOM 2967 N N . ASN A 1 359 ? -20.430 13.912 28.624 1.00 98.06 359 ASN A N 1
ATOM 2968 C CA . ASN A 1 359 ? -19.646 14.018 27.394 1.00 98.06 359 ASN A CA 1
ATOM 2969 C C . ASN A 1 359 ? -20.167 13.082 26.284 1.00 98.06 359 ASN A C 1
ATOM 2971 O O . ASN A 1 359 ? -20.128 13.439 25.107 1.00 98.06 359 ASN A O 1
ATOM 2975 N N . ILE A 1 360 ? -20.653 11.887 26.644 1.00 98.38 360 ILE A N 1
ATOM 2976 C CA . ILE A 1 360 ? -21.282 10.945 25.706 1.00 98.38 360 ILE A CA 1
ATOM 2977 C C . ILE A 1 360 ? -22.566 11.532 25.121 1.00 98.38 360 ILE A C 1
ATOM 2979 O O . ILE A 1 360 ? -22.747 11.479 23.904 1.00 98.38 360 ILE A O 1
ATOM 2983 N N . ILE A 1 361 ? -23.446 12.070 25.969 1.00 97.88 361 ILE A N 1
ATOM 2984 C CA . ILE A 1 361 ? -24.732 12.642 25.555 1.00 97.88 361 ILE A CA 1
ATOM 2985 C C . ILE A 1 361 ? -24.501 13.823 24.612 1.00 97.88 361 ILE A C 1
ATOM 2987 O O . ILE A 1 361 ? -25.049 13.828 23.510 1.00 97.88 361 ILE A O 1
ATOM 2991 N N . ASN A 1 362 ? -23.621 14.750 24.996 1.00 97.44 362 ASN A N 1
ATOM 2992 C CA . ASN A 1 362 ? -23.289 15.923 24.188 1.00 97.44 362 ASN A CA 1
ATOM 2993 C C . ASN A 1 362 ? -22.751 15.513 22.810 1.00 97.44 362 ASN A C 1
ATOM 2995 O O . ASN A 1 362 ? -23.253 15.978 21.788 1.00 97.44 362 ASN A O 1
ATOM 2999 N N . GLN A 1 363 ? -21.806 14.564 22.761 1.00 97.75 363 GLN A N 1
ATOM 3000 C CA . GLN A 1 363 ? -21.254 14.108 21.486 1.00 97.75 363 GLN A CA 1
ATOM 3001 C C . GLN A 1 363 ? -22.288 13.380 20.615 1.00 97.75 363 GLN A C 1
ATOM 3003 O O . GLN A 1 363 ? -22.274 13.554 19.397 1.00 97.75 363 GLN A O 1
ATOM 3008 N N . CYS A 1 364 ? -23.176 12.568 21.200 1.00 97.25 364 CYS A N 1
ATOM 3009 C CA . CYS A 1 364 ? -24.259 11.936 20.440 1.00 97.25 364 CYS A CA 1
ATOM 3010 C C . CYS A 1 364 ? -25.194 12.992 19.833 1.00 97.25 364 CYS A C 1
ATOM 3012 O O . CYS A 1 364 ? -25.608 12.841 18.685 1.00 97.25 364 CYS A O 1
ATOM 3014 N N . GLY A 1 365 ? -25.470 14.071 20.573 1.00 95.88 365 GLY A N 1
ATOM 3015 C CA . GLY A 1 365 ? -26.245 15.215 20.098 1.00 95.88 365 GLY A CA 1
ATOM 3016 C C . GLY A 1 365 ? -25.598 15.919 18.901 1.00 95.88 365 GLY A C 1
ATOM 3017 O O . GLY A 1 365 ? -26.250 16.123 17.881 1.00 95.88 365 GLY A O 1
ATOM 3018 N N . GLU A 1 366 ? -24.298 16.212 18.970 1.00 95.12 366 GLU A N 1
ATOM 3019 C CA . GLU A 1 366 ? -23.546 16.810 17.8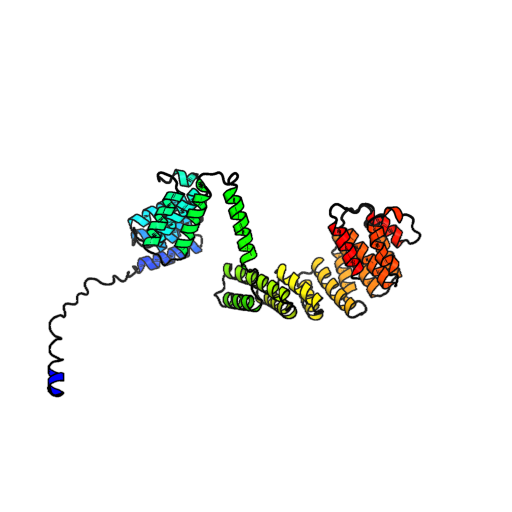50 1.00 95.12 366 GLU A CA 1
ATOM 3020 C C . GLU A 1 366 ? -23.514 15.927 16.592 1.00 95.12 366 GLU A C 1
ATOM 3022 O O . GLU A 1 366 ? -23.315 16.417 15.483 1.00 95.12 366 GLU A O 1
ATOM 3027 N N . MET A 1 367 ? -23.690 14.614 16.757 1.00 95.38 367 MET A N 1
ATOM 3028 C CA . MET A 1 367 ? -23.663 13.643 15.664 1.00 95.38 367 MET A CA 1
ATOM 3029 C C . MET A 1 367 ? -25.042 13.353 15.058 1.00 95.38 367 MET A C 1
ATOM 3031 O O . MET A 1 367 ? -25.136 12.538 14.135 1.00 95.38 367 MET A O 1
ATOM 3035 N N . MET A 1 368 ? -26.112 13.988 15.545 1.00 94.12 368 MET A N 1
ATOM 3036 C CA . MET A 1 368 ? -27.451 13.825 14.976 1.00 94.12 368 MET A CA 1
ATOM 3037 C C . MET A 1 368 ? -27.474 14.260 13.503 1.00 94.12 368 MET A C 1
ATOM 3039 O O . MET A 1 368 ? -26.971 15.320 13.139 1.00 94.12 368 MET A O 1
ATOM 3043 N N . GLY A 1 369 ? -28.051 13.421 12.639 1.00 91.25 369 GLY A N 1
ATOM 3044 C CA . GLY A 1 369 ? -28.117 13.661 11.191 1.00 91.25 369 GLY A CA 1
ATOM 3045 C C . GLY A 1 369 ? -26.868 13.243 10.402 1.00 91.25 369 GLY A C 1
ATOM 3046 O O . GLY A 1 369 ? -26.887 13.271 9.172 1.00 91.25 369 GLY A O 1
ATOM 3047 N N . ILE A 1 370 ? -25.791 12.802 11.065 1.00 92.75 370 ILE A N 1
ATOM 3048 C CA . ILE A 1 370 ? -24.651 12.182 10.379 1.00 92.75 370 ILE A CA 1
ATOM 3049 C C . ILE A 1 370 ? -25.050 10.775 9.918 1.00 92.75 370 ILE A C 1
ATOM 3051 O O . ILE A 1 370 ? -25.581 9.991 10.697 1.00 92.75 370 ILE A O 1
ATOM 3055 N N . SER A 1 371 ? -24.724 10.416 8.672 1.00 93.12 371 SER A N 1
ATOM 3056 C CA . SER A 1 371 ? -24.981 9.071 8.123 1.00 93.12 371 SER A CA 1
ATOM 3057 C C . SER A 1 371 ? -23.752 8.155 8.080 1.00 93.12 371 SER A C 1
ATOM 3059 O O . SER A 1 371 ? -23.855 6.940 7.872 1.00 93.12 371 SER A O 1
ATOM 3061 N N . ALA A 1 372 ? -22.561 8.717 8.296 1.00 92.19 372 ALA A N 1
ATOM 3062 C CA . ALA A 1 372 ? -21.292 8.015 8.176 1.00 92.19 372 ALA A CA 1
ATOM 3063 C C . ALA A 1 372 ? -21.106 6.955 9.280 1.00 92.19 372 ALA A C 1
ATOM 3065 O O . ALA A 1 372 ? -20.710 7.257 10.411 1.00 92.19 372 ALA A O 1
ATOM 3066 N N . SER A 1 373 ? -21.298 5.683 8.911 1.00 90.94 373 SER A N 1
ATOM 3067 C CA . SER A 1 373 ? -21.222 4.527 9.819 1.00 90.94 373 SER A CA 1
ATOM 3068 C C . SER A 1 373 ? -19.906 4.439 10.601 1.00 90.94 373 SER A C 1
ATOM 3070 O O . SER A 1 373 ? -19.903 4.007 11.748 1.00 90.94 373 SER A O 1
ATOM 3072 N N . HIS A 1 374 ? -18.786 4.908 10.037 1.00 90.12 374 HIS A N 1
ATOM 3073 C CA . HIS A 1 374 ? -17.491 4.906 10.720 1.00 90.12 374 HIS A CA 1
ATOM 3074 C C . HIS A 1 374 ? -17.516 5.689 12.046 1.00 90.12 374 HIS A C 1
ATOM 3076 O O . HIS A 1 374 ? -17.004 5.190 13.056 1.00 90.12 374 HIS A O 1
ATOM 3082 N N . TYR A 1 375 ? -18.045 6.913 12.04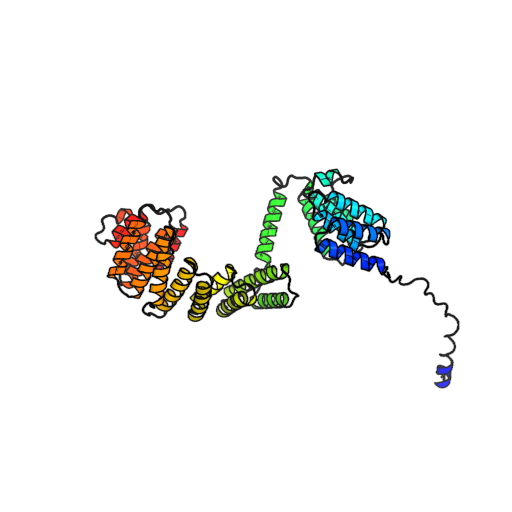9 1.00 93.56 375 TYR A N 1
ATOM 3083 C CA . TYR A 1 375 ? -18.041 7.776 13.234 1.00 93.56 375 TYR A CA 1
ATOM 3084 C C . TYR A 1 375 ? -19.051 7.270 14.262 1.00 93.56 375 TYR A C 1
ATOM 3086 O O . TYR A 1 375 ? -18.707 7.083 15.430 1.00 93.56 375 TYR A O 1
ATOM 3094 N N . ILE A 1 376 ? -20.252 6.935 13.792 1.00 95.75 376 ILE A N 1
ATOM 3095 C CA . ILE A 1 376 ? -21.353 6.411 14.604 1.00 95.75 376 ILE A CA 1
ATOM 3096 C C . ILE A 1 376 ? -20.936 5.115 15.312 1.00 95.75 376 ILE A C 1
ATOM 3098 O O . ILE A 1 376 ? -21.077 4.993 16.527 1.00 95.75 376 ILE A O 1
ATOM 3102 N N . ASP A 1 377 ? -20.306 4.174 14.600 1.00 95.88 377 ASP A N 1
ATOM 3103 C CA . ASP A 1 377 ? -19.855 2.907 15.189 1.00 95.88 377 ASP A CA 1
ATOM 3104 C C . ASP A 1 377 ? -18.759 3.109 16.241 1.00 95.88 377 ASP A C 1
ATOM 3106 O O . ASP A 1 377 ? -18.693 2.367 17.222 1.00 95.88 377 ASP A O 1
ATOM 3110 N N . ARG A 1 378 ? -17.887 4.112 16.072 1.00 96.38 378 ARG A N 1
ATOM 3111 C CA . ARG A 1 378 ? -16.895 4.461 17.101 1.00 96.38 378 ARG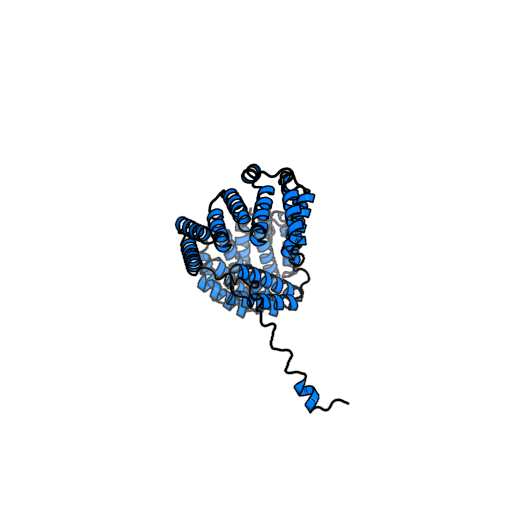 A CA 1
ATOM 3112 C C . ARG A 1 378 ? -17.567 4.964 18.367 1.00 96.38 378 ARG A C 1
ATOM 3114 O O . ARG A 1 378 ? -17.129 4.580 19.451 1.00 96.38 378 ARG A O 1
ATOM 3121 N N . MET A 1 379 ? -18.602 5.783 18.224 1.00 97.69 379 MET A N 1
ATOM 3122 C CA . MET A 1 379 ? -19.360 6.288 19.357 1.00 97.69 379 MET A CA 1
ATOM 3123 C C . MET A 1 379 ? -20.141 5.161 20.047 1.00 97.69 379 MET A C 1
ATOM 3125 O O . MET A 1 379 ? -20.010 4.994 21.258 1.00 97.69 379 MET A O 1
ATOM 3129 N N . ASN A 1 380 ? -20.804 4.282 19.285 1.00 97.69 380 ASN A N 1
ATOM 3130 C CA . ASN A 1 380 ? -21.450 3.068 19.803 1.00 97.69 380 ASN A CA 1
ATOM 3131 C C . ASN A 1 380 ? -20.478 2.214 20.648 1.00 97.69 380 ASN A C 1
ATOM 3133 O O . ASN A 1 380 ? -20.816 1.774 21.744 1.00 97.69 380 ASN A O 1
ATOM 3137 N N . ILE A 1 381 ? -19.233 2.022 20.193 1.00 97.75 381 ILE A N 1
ATOM 3138 C CA . ILE A 1 381 ? -18.211 1.283 20.959 1.00 97.75 381 ILE A CA 1
ATOM 3139 C C . ILE A 1 381 ? -17.831 2.006 22.260 1.00 97.75 381 ILE A C 1
ATOM 3141 O O . ILE A 1 381 ? -17.589 1.347 23.271 1.00 97.75 381 ILE A O 1
ATOM 3145 N N . ILE A 1 382 ? -17.747 3.339 22.254 1.00 97.88 382 ILE A N 1
ATOM 3146 C CA . ILE A 1 382 ? -17.455 4.130 23.459 1.00 97.88 382 ILE A CA 1
ATOM 3147 C C . ILE A 1 382 ? -18.594 3.994 24.477 1.00 97.88 382 ILE A C 1
ATOM 3149 O O . ILE A 1 382 ? -18.320 3.766 25.654 1.00 97.88 382 ILE A O 1
ATOM 3153 N N . VAL A 1 383 ? -19.850 4.036 24.029 1.00 98.06 383 VAL A N 1
ATOM 3154 C CA . VAL A 1 383 ? -21.017 3.816 24.897 1.00 98.06 383 VAL A CA 1
ATOM 3155 C C . VAL A 1 383 ? -21.042 2.391 25.455 1.00 98.06 383 VAL A C 1
ATOM 3157 O O . VAL A 1 383 ? -21.239 2.196 26.652 1.00 98.06 383 VAL A O 1
ATOM 3160 N N . ALA A 1 384 ? -20.731 1.380 24.640 1.00 97.94 384 ALA A N 1
ATOM 3161 C CA . ALA A 1 384 ? -20.593 0.010 25.132 1.00 97.94 384 ALA A CA 1
ATOM 3162 C C . ALA A 1 384 ? -19.472 -0.114 26.187 1.00 97.94 384 ALA A C 1
ATOM 3164 O O . ALA A 1 384 ? -19.640 -0.793 27.201 1.00 97.94 384 ALA A O 1
ATOM 3165 N N . LYS A 1 385 ? -18.337 0.580 26.006 1.00 96.56 385 LYS A N 1
ATOM 3166 C CA . LYS A 1 385 ? -17.273 0.649 27.025 1.00 96.56 385 LYS A CA 1
ATOM 3167 C C . LYS A 1 385 ? -17.750 1.302 28.322 1.00 96.56 385 LYS A C 1
ATOM 3169 O O . LYS A 1 385 ? -17.389 0.814 29.390 1.00 96.56 385 LYS A O 1
ATOM 3174 N N . TYR A 1 386 ? -18.546 2.367 28.234 1.00 97.75 386 TYR A N 1
ATOM 3175 C CA . TYR A 1 386 ? -19.158 3.012 29.395 1.00 97.75 386 TYR A CA 1
ATOM 3176 C C . TYR A 1 386 ? -20.037 2.025 30.175 1.00 97.75 386 TYR A C 1
ATOM 3178 O O . TYR A 1 386 ? -19.797 1.815 31.361 1.00 97.75 386 TYR A O 1
ATOM 3186 N N . TYR A 1 387 ? -20.959 1.328 29.501 1.00 97.56 387 TYR A N 1
ATOM 3187 C CA . TYR A 1 387 ? -21.816 0.331 30.150 1.00 97.56 387 TYR A CA 1
ATOM 3188 C C . TYR A 1 387 ? -21.032 -0.845 30.742 1.00 97.56 387 TYR A C 1
ATOM 3190 O O . TYR A 1 387 ? -21.358 -1.335 31.821 1.00 97.56 387 TYR A O 1
ATOM 3198 N N . LYS A 1 388 ? -19.945 -1.278 30.090 1.00 95.94 388 LYS A N 1
ATOM 3199 C CA . LYS A 1 388 ? -19.039 -2.270 30.684 1.00 95.94 388 LYS A CA 1
ATOM 3200 C C . LYS A 1 388 ? -18.424 -1.749 31.989 1.00 95.94 388 LYS A C 1
ATOM 3202 O O . LYS A 1 388 ? -18.356 -2.487 32.967 1.00 95.94 388 LYS A O 1
ATOM 3207 N N . LYS A 1 389 ? -17.964 -0.493 32.005 1.00 94.12 389 LYS A N 1
ATOM 3208 C CA . LYS A 1 389 ? -17.317 0.130 33.169 1.00 94.12 389 LYS A CA 1
ATOM 3209 C C . LYS A 1 389 ? -18.288 0.312 34.343 1.00 94.12 389 LYS A C 1
ATOM 3211 O O . LYS A 1 389 ? -17.863 0.169 35.481 1.00 94.12 389 LYS A O 1
ATOM 3216 N N . THR A 1 390 ? -19.573 0.555 34.075 1.00 94.94 390 THR A N 1
ATOM 3217 C CA . THR A 1 390 ? -20.633 0.637 35.098 1.00 94.94 390 THR A CA 1
ATOM 3218 C C . THR A 1 390 ? -21.146 -0.733 35.565 1.00 94.94 390 THR A C 1
ATOM 3220 O O . THR A 1 390 ? -21.996 -0.793 36.447 1.00 94.94 390 THR A O 1
ATOM 3223 N N . GLY A 1 391 ? -20.662 -1.840 34.986 1.00 94.25 391 GLY A N 1
ATOM 3224 C CA . GLY A 1 391 ? -21.119 -3.200 35.299 1.00 94.25 391 GLY A CA 1
ATOM 3225 C C . GLY A 1 391 ? -22.418 -3.622 34.595 1.00 94.25 391 GLY A C 1
ATOM 3226 O O . GLY A 1 391 ? -22.885 -4.744 34.788 1.00 94.25 391 GLY A O 1
ATOM 3227 N N . ASN A 1 392 ? -22.991 -2.777 33.734 1.00 95.12 392 ASN A N 1
ATOM 3228 C CA . ASN A 1 392 ? -24.240 -3.051 33.025 1.00 95.12 392 ASN A CA 1
ATOM 3229 C C . ASN A 1 392 ? -23.993 -3.810 31.705 1.00 95.12 392 ASN A C 1
ATOM 3231 O O . ASN A 1 392 ? -24.004 -3.257 30.603 1.00 95.12 392 ASN A O 1
ATOM 3235 N N . ASN A 1 393 ? -23.766 -5.122 31.813 1.00 94.31 393 ASN A N 1
ATOM 3236 C CA . ASN A 1 393 ? -23.518 -5.984 30.650 1.00 94.31 393 ASN A CA 1
ATOM 3237 C C . ASN A 1 393 ? -24.727 -6.129 29.714 1.00 94.31 393 ASN A C 1
ATOM 3239 O O . ASN A 1 393 ? -24.536 -6.365 28.518 1.00 94.31 393 ASN A O 1
ATOM 3243 N N . TYR A 1 394 ? -25.949 -5.995 30.238 1.00 95.12 394 TYR A N 1
ATOM 3244 C CA . TYR A 1 394 ? -27.163 -6.036 29.427 1.00 95.12 394 TYR A CA 1
ATOM 3245 C C . TYR A 1 394 ? -27.165 -4.877 28.429 1.00 95.12 394 TYR A C 1
ATOM 3247 O O . TYR A 1 394 ? -27.191 -5.106 27.219 1.00 95.12 394 TYR A O 1
ATOM 3255 N N . ASP A 1 395 ? -27.012 -3.644 28.916 1.00 95.50 395 ASP A N 1
ATOM 3256 C CA . ASP A 1 395 ? -27.036 -2.463 28.055 1.00 95.50 395 ASP A CA 1
ATOM 3257 C C . ASP A 1 395 ? -25.797 -2.345 27.170 1.00 95.50 395 ASP A C 1
ATOM 3259 O O . ASP A 1 395 ? -25.920 -1.923 26.021 1.00 95.50 395 ASP A O 1
ATOM 3263 N N . LYS A 1 396 ? -24.633 -2.838 27.623 1.00 96.50 396 LYS A N 1
ATOM 3264 C CA . LYS A 1 396 ? -23.449 -3.007 26.762 1.00 96.50 396 LYS A CA 1
ATOM 3265 C C . LYS A 1 396 ? -23.798 -3.764 25.481 1.00 96.50 396 LYS A C 1
ATOM 3267 O O . LYS A 1 396 ? -23.456 -3.318 24.388 1.00 96.50 396 LYS A O 1
ATOM 3272 N N . ASN A 1 397 ? -24.451 -4.918 25.618 1.00 94.50 397 ASN A N 1
ATOM 3273 C CA . ASN A 1 397 ? -24.825 -5.745 24.476 1.00 94.50 397 ASN A CA 1
ATOM 3274 C C . ASN A 1 397 ? -26.003 -5.134 23.708 1.00 94.50 397 ASN A C 1
ATOM 3276 O O . ASN A 1 397 ? -26.040 -5.234 22.486 1.00 94.50 397 ASN A O 1
ATOM 3280 N N . ASN A 1 398 ? -26.919 -4.448 24.396 1.00 94.94 398 ASN A N 1
ATOM 3281 C CA . ASN A 1 398 ? -28.093 -3.823 23.790 1.00 94.94 398 ASN A CA 1
ATOM 3282 C C . ASN A 1 398 ? -27.759 -2.632 22.867 1.00 94.94 398 ASN A C 1
ATOM 3284 O O . ASN A 1 398 ? -28.571 -2.281 22.015 1.00 94.94 398 ASN A O 1
ATOM 3288 N N . VAL A 1 399 ? -26.548 -2.060 22.949 1.00 97.00 399 VAL A N 1
ATOM 3289 C CA . VAL A 1 399 ? -26.052 -1.047 21.992 1.00 97.00 399 VAL A CA 1
ATOM 3290 C C . VAL A 1 399 ? -26.212 -1.503 20.537 1.00 97.00 399 VAL A C 1
ATOM 3292 O O . VAL A 1 399 ? -26.531 -0.682 19.679 1.00 97.00 399 VAL A O 1
ATOM 3295 N N . ILE A 1 400 ? -26.039 -2.799 20.235 1.00 95.44 400 ILE A N 1
ATOM 3296 C CA . ILE A 1 400 ? -26.216 -3.299 18.862 1.00 95.44 400 ILE A CA 1
ATOM 3297 C C . ILE A 1 400 ? -27.670 -3.185 18.394 1.00 95.44 400 ILE A C 1
ATOM 3299 O O . ILE A 1 400 ? -27.913 -2.843 17.242 1.00 95.44 400 ILE A O 1
ATOM 3303 N N . ASN A 1 401 ? -28.630 -3.416 19.291 1.00 94.81 401 ASN A N 1
ATOM 3304 C CA . ASN A 1 401 ? -30.050 -3.322 18.975 1.00 94.81 401 ASN A CA 1
ATOM 3305 C C . ASN A 1 401 ? -30.449 -1.866 18.741 1.00 94.81 401 ASN A C 1
ATOM 3307 O O . ASN A 1 401 ? -31.205 -1.595 17.815 1.00 94.81 401 ASN A O 1
ATOM 3311 N N . ILE A 1 402 ? -29.882 -0.931 19.511 1.00 95.56 402 ILE A N 1
ATOM 3312 C CA . ILE A 1 402 ? -30.074 0.511 19.302 1.00 95.56 402 ILE A CA 1
ATOM 3313 C C . ILE A 1 402 ? -29.479 0.939 17.953 1.00 95.56 402 ILE A C 1
ATOM 3315 O O . ILE A 1 402 ? -30.102 1.694 17.215 1.00 95.56 402 ILE A O 1
ATOM 3319 N N . ALA A 1 403 ? -28.306 0.413 17.592 1.00 94.81 403 ALA A N 1
ATOM 3320 C CA . ALA A 1 403 ? -27.652 0.723 16.323 1.00 94.81 403 ALA A CA 1
ATOM 3321 C C . ALA A 1 403 ? -28.349 0.126 15.087 1.00 94.81 403 ALA A C 1
ATOM 3323 O O . ALA A 1 403 ? -28.087 0.591 13.985 1.00 94.81 403 ALA A O 1
ATOM 3324 N N . VAL A 1 404 ? -29.177 -0.915 15.245 1.00 93.06 404 VAL A N 1
ATOM 3325 C CA . VAL A 1 404 ? -29.930 -1.560 14.150 1.00 93.06 404 VAL A CA 1
ATOM 3326 C C . VAL A 1 404 ? -31.370 -1.046 14.078 1.00 93.06 404 VAL A C 1
ATOM 3328 O O . VAL A 1 404 ? -31.881 -0.817 12.987 1.00 93.06 404 VAL A O 1
ATOM 3331 N N . ASN A 1 405 ? -32.012 -0.836 15.230 1.00 94.06 405 ASN A N 1
ATOM 3332 C CA . ASN A 1 405 ? -33.415 -0.438 15.354 1.00 94.06 405 ASN A CA 1
ATOM 3333 C C . ASN A 1 405 ? -33.569 0.821 16.233 1.00 94.06 405 ASN A C 1
ATOM 3335 O O . ASN A 1 405 ? -34.258 0.769 17.254 1.00 94.06 405 ASN A O 1
ATOM 3339 N N . PRO A 1 406 ? -32.969 1.970 15.863 1.00 95.31 406 PRO A N 1
ATOM 3340 C CA . PRO A 1 406 ? -32.922 3.158 16.722 1.00 95.31 406 PRO A CA 1
ATOM 3341 C C . PRO A 1 406 ? -34.307 3.700 17.096 1.00 95.31 406 PRO A C 1
ATOM 3343 O O . PRO A 1 406 ? -34.517 4.124 18.228 1.00 95.31 406 PRO A O 1
ATOM 3346 N N . ARG A 1 407 ? -35.292 3.616 16.191 1.00 94.88 407 ARG A N 1
ATOM 3347 C CA . ARG A 1 407 ? -36.654 4.141 16.413 1.00 94.88 407 ARG A CA 1
ATOM 3348 C C . ARG A 1 407 ? -37.336 3.575 17.660 1.00 94.88 407 ARG A C 1
ATOM 3350 O O . ARG A 1 407 ? -38.082 4.293 18.312 1.00 94.88 407 ARG A O 1
ATOM 3357 N N . SER A 1 408 ? -37.059 2.319 18.013 1.00 94.94 408 SER A N 1
ATOM 3358 C CA . SER A 1 408 ? -37.641 1.658 19.189 1.00 94.94 408 SER A CA 1
ATOM 3359 C C . SER A 1 408 ? -37.113 2.194 20.525 1.00 94.94 408 SER A C 1
ATOM 3361 O O . SER A 1 408 ? -37.634 1.825 21.572 1.00 94.94 408 SER A O 1
ATOM 3363 N N . PHE A 1 409 ? -36.075 3.033 20.500 1.00 94.25 409 PHE A N 1
ATOM 3364 C CA . PHE A 1 409 ? -35.388 3.544 21.687 1.00 94.25 409 PHE A CA 1
ATOM 3365 C C . PHE A 1 409 ? -35.480 5.072 21.833 1.00 94.25 409 PHE A C 1
ATOM 3367 O O . PHE A 1 409 ? -34.896 5.628 22.762 1.00 94.25 409 PHE A O 1
ATOM 3374 N N . ILE A 1 410 ? -36.219 5.754 20.952 1.00 91.94 410 ILE A N 1
ATOM 3375 C CA . ILE A 1 410 ? -36.502 7.191 21.077 1.00 91.94 410 ILE A CA 1
ATOM 3376 C C . ILE A 1 410 ? -37.496 7.413 22.222 1.00 91.94 410 ILE A C 1
ATOM 3378 O O . ILE A 1 410 ? -38.463 6.669 22.362 1.00 91.94 410 ILE A O 1
ATOM 3382 N N . GLY A 1 411 ? -37.260 8.441 23.039 1.00 89.25 411 GLY A N 1
ATOM 3383 C CA . GLY A 1 411 ? -38.077 8.748 24.215 1.00 89.25 411 GLY A CA 1
ATOM 3384 C C . GLY A 1 411 ? -37.816 7.820 25.404 1.00 89.25 411 GLY A C 1
ATOM 3385 O O . GLY A 1 411 ? -38.616 7.781 26.334 1.00 89.25 411 GLY A O 1
ATOM 3386 N N . ASN A 1 412 ? -36.719 7.053 25.385 1.00 91.88 412 ASN A N 1
ATOM 3387 C CA . ASN A 1 412 ? -36.327 6.216 26.517 1.00 91.88 412 ASN A CA 1
ATOM 3388 C C . ASN A 1 412 ? -35.946 7.077 27.736 1.00 91.88 412 ASN A C 1
ATOM 3390 O O . ASN A 1 412 ? -35.263 8.088 27.583 1.00 91.88 412 ASN A O 1
ATOM 3394 N N . ASN A 1 413 ? -36.321 6.635 28.942 1.00 90.81 413 ASN A N 1
ATOM 3395 C CA . ASN A 1 413 ? -35.972 7.316 30.196 1.00 90.81 413 ASN A CA 1
ATOM 3396 C C . ASN A 1 413 ? -34.454 7.352 30.459 1.00 90.81 413 ASN A C 1
ATOM 3398 O O . ASN A 1 413 ? -33.972 8.229 31.170 1.00 90.81 413 ASN A O 1
ATOM 3402 N N . ASP A 1 414 ? -33.692 6.399 29.912 1.00 92.75 414 ASP A N 1
ATOM 3403 C CA . ASP A 1 414 ? -32.231 6.461 29.918 1.00 92.75 414 ASP A CA 1
ATOM 3404 C C . ASP A 1 414 ? -31.753 7.427 28.824 1.00 92.75 414 ASP A C 1
ATOM 3406 O O . ASP A 1 414 ? -31.789 7.119 27.628 1.00 92.75 414 ASP A O 1
ATOM 3410 N N . GLU A 1 415 ? -31.263 8.589 29.255 1.00 94.25 415 GLU A N 1
ATOM 3411 C CA . GLU A 1 415 ? -30.733 9.648 28.391 1.00 94.25 415 GLU A CA 1
ATOM 3412 C C . GLU A 1 415 ? -29.645 9.156 27.429 1.00 94.25 415 GLU A C 1
ATOM 3414 O O . GLU A 1 415 ? -29.586 9.622 26.292 1.00 94.25 415 GLU A O 1
ATOM 3419 N N . ILE A 1 416 ? -28.797 8.200 27.839 1.00 95.62 416 ILE A N 1
ATOM 3420 C CA . ILE A 1 416 ? -27.769 7.649 26.947 1.00 95.62 416 ILE A CA 1
ATOM 3421 C C . ILE A 1 416 ? -28.443 6.860 25.829 1.00 95.62 416 ILE A C 1
ATOM 3423 O O . ILE A 1 416 ? -28.082 7.041 24.668 1.00 95.62 416 ILE A O 1
ATOM 3427 N N . LYS A 1 417 ? -29.429 6.011 26.146 1.00 95.94 417 LYS A N 1
ATOM 3428 C CA . LYS A 1 417 ? -30.147 5.217 25.133 1.00 95.94 417 LYS A CA 1
ATOM 3429 C C . LYS A 1 417 ? -30.902 6.115 24.168 1.00 95.94 417 LYS A C 1
ATOM 3431 O O . LYS A 1 417 ? -30.827 5.880 22.965 1.00 95.94 417 LYS A O 1
ATOM 3436 N N . ASN A 1 418 ? -31.569 7.147 24.682 1.00 96.00 418 ASN A N 1
ATOM 3437 C CA . ASN A 1 418 ? -32.282 8.112 23.854 1.00 96.00 418 ASN A CA 1
ATOM 3438 C C . ASN A 1 418 ? -31.323 8.862 22.910 1.00 96.00 418 ASN A C 1
ATOM 3440 O O . ASN A 1 418 ? -31.528 8.864 21.698 1.00 96.00 418 ASN A O 1
ATOM 3444 N N . SER A 1 419 ? -30.224 9.419 23.426 1.00 96.69 419 SER A N 1
ATOM 3445 C CA . SER A 1 419 ? -29.234 10.133 22.604 1.00 96.69 419 SER A CA 1
ATOM 3446 C C . SER A 1 419 ? -28.528 9.215 21.599 1.00 96.69 419 SER A C 1
ATOM 3448 O O . SER A 1 419 ? -28.301 9.596 20.450 1.00 96.69 419 SER A O 1
ATOM 3450 N N . LEU A 1 420 ? -28.225 7.976 21.995 1.00 96.56 420 LEU A N 1
ATOM 3451 C CA . LEU A 1 420 ? -27.649 6.957 21.119 1.00 96.56 420 LEU A CA 1
ATOM 3452 C C . LEU A 1 420 ? -28.614 6.582 19.986 1.00 96.56 420 LEU A C 1
ATOM 3454 O O . LEU A 1 420 ? -28.183 6.429 18.842 1.00 96.56 420 LEU A O 1
ATOM 3458 N N . ALA A 1 421 ? -29.908 6.448 20.288 1.00 96.88 421 ALA A N 1
ATOM 3459 C CA . ALA A 1 421 ? -30.949 6.185 19.304 1.00 96.88 421 ALA A CA 1
ATOM 3460 C C . ALA A 1 421 ? -31.044 7.320 18.279 1.00 96.88 421 ALA A C 1
ATOM 3462 O O . ALA A 1 421 ? -30.984 7.057 17.080 1.00 96.88 421 ALA A O 1
ATOM 3463 N N . LEU A 1 422 ? -31.096 8.572 18.747 1.00 96.50 422 LEU A N 1
ATOM 3464 C CA . LEU A 1 422 ? -31.145 9.761 17.891 1.00 96.50 422 LEU A CA 1
ATOM 3465 C C . LEU A 1 422 ? -29.929 9.857 16.957 1.00 96.50 422 LEU A C 1
ATOM 3467 O O . LEU A 1 422 ? -30.099 10.089 15.762 1.00 96.50 422 LEU A O 1
ATOM 3471 N N . MET A 1 423 ? -28.716 9.598 17.456 1.00 96.50 423 MET A N 1
ATOM 3472 C CA . MET A 1 423 ? -27.507 9.566 16.620 1.00 96.50 423 MET A CA 1
ATOM 3473 C C . MET A 1 423 ? -27.565 8.465 15.543 1.00 96.50 423 MET A C 1
ATOM 3475 O O . MET A 1 423 ? -27.110 8.672 14.420 1.00 96.50 423 MET A O 1
ATOM 3479 N N . ASN A 1 424 ? -28.097 7.278 15.862 1.00 96.44 424 ASN A N 1
ATOM 3480 C CA . ASN A 1 424 ? -28.127 6.144 14.928 1.00 96.44 424 ASN A CA 1
ATOM 3481 C C . ASN A 1 424 ? -29.254 6.233 13.877 1.00 96.44 424 ASN A C 1
ATOM 3483 O O . ASN A 1 424 ? -29.290 5.390 12.981 1.00 96.44 424 ASN A O 1
ATOM 3487 N N . MET A 1 425 ? -30.148 7.228 13.949 1.00 95.06 425 MET A N 1
ATOM 3488 C CA . MET A 1 425 ? -31.316 7.350 13.061 1.00 95.06 425 MET A CA 1
ATOM 3489 C C . MET A 1 425 ? -30.971 7.326 11.570 1.00 95.06 425 MET A C 1
ATOM 3491 O O . MET A 1 425 ? -31.599 6.587 10.815 1.00 95.06 425 MET A O 1
ATOM 3495 N N . GLU A 1 426 ? -29.946 8.080 11.169 1.00 93.19 426 GLU A N 1
ATOM 3496 C CA . GLU A 1 426 ? -29.536 8.242 9.765 1.00 93.19 426 GLU A CA 1
ATOM 3497 C C . GLU A 1 426 ? -28.330 7.366 9.387 1.00 93.19 426 GLU A C 1
ATOM 3499 O O . GLU A 1 426 ? -27.729 7.522 8.321 1.00 93.19 426 GLU A O 1
ATOM 3504 N N . ARG A 1 427 ? -27.934 6.430 10.261 1.00 93.12 427 ARG A N 1
ATOM 3505 C CA . ARG A 1 427 ? -26.764 5.571 10.048 1.00 93.12 427 ARG A CA 1
ATOM 3506 C C . ARG A 1 427 ? -26.902 4.777 8.743 1.00 93.12 427 ARG A C 1
ATOM 3508 O O . ARG A 1 427 ? -27.867 4.050 8.552 1.00 93.12 427 ARG A O 1
ATOM 3515 N N . SER A 1 428 ? -25.892 4.825 7.873 1.00 89.12 428 SER A N 1
ATOM 3516 C CA . SER A 1 428 ? -25.890 4.040 6.629 1.00 89.12 428 SER A CA 1
ATOM 3517 C C . SER A 1 428 ? -25.779 2.524 6.877 1.00 89.12 428 SER A C 1
ATOM 3519 O O . SER A 1 428 ? -24.920 2.053 7.635 1.00 89.12 428 SER A O 1
ATOM 3521 N N . TYR A 1 429 ? -26.612 1.752 6.168 1.00 86.31 429 TYR A N 1
ATOM 3522 C CA . TYR A 1 429 ? -26.650 0.280 6.191 1.00 86.31 429 TYR A CA 1
ATOM 3523 C C . TYR A 1 429 ? -26.204 -0.370 4.871 1.00 86.31 429 TYR A C 1
ATOM 3525 O O . TYR A 1 429 ? -26.362 -1.576 4.702 1.00 86.31 429 TYR A O 1
ATOM 3533 N N . GLU A 1 430 ? -25.607 0.395 3.951 1.00 84.06 430 GLU A N 1
ATOM 3534 C CA . GLU A 1 430 ? -25.235 -0.078 2.605 1.00 84.06 430 GLU A CA 1
ATOM 3535 C C . GLU A 1 430 ? -24.345 -1.332 2.608 1.00 84.06 430 GLU A C 1
ATOM 3537 O O . GLU A 1 430 ? -24.438 -2.167 1.712 1.00 84.06 430 GLU A O 1
ATOM 3542 N N . ASN A 1 431 ? -23.487 -1.484 3.624 1.00 83.88 431 ASN A N 1
ATOM 3543 C CA . ASN A 1 431 ? -22.573 -2.616 3.739 1.00 83.88 431 ASN A CA 1
ATOM 3544 C C . ASN A 1 431 ? -22.831 -3.414 5.031 1.00 83.88 431 ASN A C 1
ATOM 3546 O O . ASN A 1 431 ? -22.434 -2.964 6.116 1.00 83.88 431 ASN A O 1
ATOM 3550 N N . PRO A 1 432 ? -23.372 -4.647 4.937 1.00 85.31 432 PRO A N 1
ATOM 3551 C CA . PRO A 1 432 ? -23.648 -5.512 6.093 1.00 85.31 432 PRO A CA 1
ATOM 3552 C C . PRO A 1 432 ? -22.431 -5.770 6.995 1.00 85.31 432 PRO A C 1
ATOM 3554 O O . PRO A 1 432 ? -22.560 -6.002 8.198 1.00 85.31 432 PRO A O 1
ATOM 3557 N N . ILE A 1 433 ? -21.222 -5.678 6.431 1.00 89.62 433 ILE A N 1
ATOM 3558 C CA . ILE A 1 433 ? -19.965 -5.897 7.152 1.00 89.62 433 ILE A CA 1
ATOM 3559 C C . ILE A 1 433 ? -19.740 -4.890 8.293 1.00 89.62 433 ILE A C 1
ATOM 3561 O O . ILE A 1 433 ? -19.021 -5.199 9.243 1.00 89.62 433 ILE A O 1
ATOM 3565 N N . HIS A 1 434 ? -20.338 -3.693 8.240 1.00 89.19 434 HIS A N 1
ATOM 3566 C CA . HIS A 1 434 ? -20.187 -2.699 9.308 1.00 89.19 434 HIS A CA 1
ATOM 3567 C C . HIS A 1 434 ? -20.863 -3.150 10.604 1.00 89.19 434 HIS A C 1
ATOM 3569 O O . HIS A 1 434 ? -20.226 -3.119 11.654 1.00 89.19 434 HIS A O 1
ATOM 3575 N N . ILE A 1 435 ? -22.096 -3.663 10.526 1.00 90.50 435 ILE A N 1
ATOM 3576 C CA . ILE A 1 435 ? -22.821 -4.192 11.692 1.00 90.50 435 ILE A CA 1
ATOM 3577 C C . ILE A 1 435 ? -22.104 -5.414 12.275 1.00 90.50 435 ILE A C 1
ATOM 3579 O O . ILE A 1 435 ? -21.884 -5.478 13.482 1.00 90.50 435 ILE A 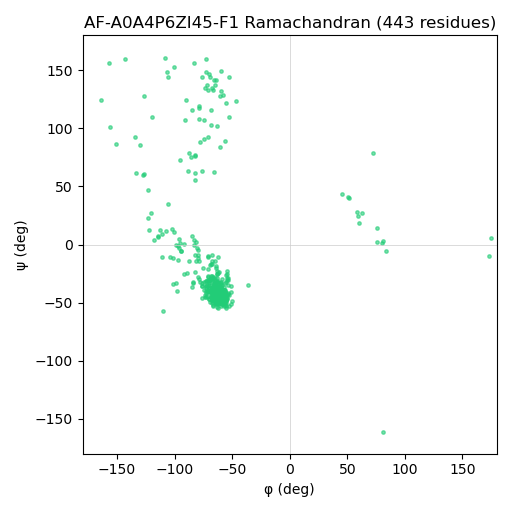O 1
ATOM 3583 N N . GLN A 1 436 ? -21.637 -6.333 11.424 1.00 91.94 436 GLN A N 1
ATOM 3584 C CA . GLN A 1 436 ? -20.862 -7.499 11.871 1.00 91.94 436 GLN A CA 1
ATOM 3585 C C . GLN A 1 436 ? -19.581 -7.084 12.614 1.00 91.94 436 GLN A C 1
ATOM 3587 O O . GLN A 1 436 ? -19.237 -7.642 13.658 1.00 91.94 436 GLN A O 1
ATOM 3592 N N . ASN A 1 437 ? -18.875 -6.070 12.103 1.00 93.12 437 ASN A N 1
ATOM 3593 C CA . ASN A 1 437 ? -17.686 -5.528 12.756 1.00 93.12 437 ASN A CA 1
ATOM 3594 C C . ASN A 1 437 ? -18.012 -4.826 14.080 1.00 93.12 437 ASN A C 1
ATOM 3596 O O . ASN A 1 437 ? -17.236 -4.958 15.029 1.00 93.12 437 ASN A O 1
ATOM 3600 N N . LEU A 1 438 ? -19.122 -4.086 14.154 1.00 94.38 438 LEU A N 1
ATOM 3601 C CA . LEU A 1 438 ? -19.584 -3.439 15.382 1.00 94.38 438 LEU A CA 1
ATOM 3602 C C . LEU A 1 438 ? -19.902 -4.485 16.457 1.00 94.38 438 LEU A C 1
ATOM 3604 O O . LEU A 1 438 ? -19.338 -4.423 17.549 1.00 94.38 438 LEU A O 1
ATOM 3608 N N . GLN A 1 439 ? -20.706 -5.494 16.114 1.00 94.69 439 GLN A N 1
ATOM 3609 C CA . GLN A 1 439 ? -21.059 -6.602 17.001 1.00 94.69 439 GLN A CA 1
ATOM 3610 C C . GLN A 1 439 ? -19.811 -7.317 17.530 1.00 94.69 439 GLN A C 1
ATOM 3612 O O . GLN A 1 439 ? -19.659 -7.492 18.739 1.00 94.69 439 GLN A O 1
ATOM 3617 N N . LYS A 1 440 ? -18.867 -7.666 16.644 1.00 95.56 440 LYS A N 1
ATOM 3618 C CA . LYS A 1 440 ? -17.608 -8.316 17.034 1.00 95.56 440 LYS A CA 1
ATOM 3619 C C . LYS A 1 440 ? -16.798 -7.469 18.019 1.00 95.56 440 LYS A C 1
ATOM 3621 O O . LYS A 1 440 ? -16.217 -8.011 18.956 1.00 95.56 440 LYS A O 1
ATOM 3626 N N . LYS A 1 441 ? -16.737 -6.150 17.809 1.00 95.44 441 LYS A N 1
ATOM 3627 C CA . LYS A 1 441 ? -16.000 -5.241 18.697 1.00 95.44 441 LYS A CA 1
ATOM 3628 C C . LYS A 1 441 ? -16.665 -5.123 20.064 1.00 95.44 441 LYS A C 1
ATOM 3630 O O . LYS A 1 441 ? -15.949 -5.221 21.054 1.00 95.44 441 LYS A O 1
ATOM 3635 N N . ILE A 1 442 ? -17.988 -4.967 20.124 1.00 95.50 442 ILE A N 1
ATOM 3636 C CA . ILE A 1 442 ? -18.738 -4.910 21.391 1.00 95.50 442 ILE A CA 1
ATOM 3637 C C . ILE A 1 442 ? -18.579 -6.220 22.171 1.00 95.50 442 ILE A C 1
ATOM 3639 O O . ILE A 1 442 ? -18.311 -6.182 23.366 1.00 95.50 442 ILE A O 1
ATOM 3643 N N . ALA A 1 443 ? -18.652 -7.369 21.495 1.00 94.19 443 ALA A N 1
ATOM 3644 C CA . ALA A 1 443 ? -18.454 -8.673 22.127 1.00 94.19 443 ALA A CA 1
ATOM 3645 C C . ALA A 1 443 ? -17.033 -8.865 22.696 1.00 94.19 443 ALA A C 1
ATOM 3647 O O . ALA A 1 443 ? -16.858 -9.594 23.665 1.00 94.19 443 ALA A O 1
ATOM 3648 N N . SER A 1 444 ? -16.024 -8.214 22.103 1.00 93.00 444 SER A N 1
ATOM 3649 C CA . SER A 1 444 ? -14.631 -8.263 22.576 1.00 93.00 444 SER A CA 1
ATOM 3650 C C . SER A 1 444 ? -14.309 -7.300 23.724 1.00 93.00 444 SER A C 1
ATOM 3652 O O . SER A 1 444 ? -13.197 -7.360 24.250 1.00 93.00 444 SER A O 1
ATOM 3654 N N . LEU A 1 445 ? -15.236 -6.394 24.070 1.00 90.88 445 LEU A N 1
ATOM 3655 C CA . LEU A 1 445 ? -15.138 -5.556 25.265 1.00 90.88 445 LEU A CA 1
ATOM 3656 C C . LEU A 1 445 ? -15.443 -6.411 26.483 1.00 90.88 445 LEU A C 1
ATOM 3658 O O . LEU A 1 445 ? -14.519 -6.510 27.308 1.00 90.88 445 LEU A O 1
#

Solvent-accessible surface area (backbone atoms only — not comparable to full-atom values): 24819 Å² total; per-residue (Å²): 137,85,53,78,72,61,58,65,64,71,70,73,78,85,80,82,83,79,86,67,78,85,74,83,79,79,77,86,70,82,72,68,53,70,66,48,57,50,37,52,53,49,20,51,49,31,44,76,72,67,41,47,70,63,15,41,52,36,27,48,54,36,40,72,77,38,63,71,50,62,68,33,58,54,49,42,43,55,56,37,68,74,41,87,93,30,66,54,60,45,45,52,53,39,55,57,41,36,74,67,36,76,81,42,64,70,54,54,54,51,41,45,49,51,52,48,53,22,44,64,70,35,57,78,49,38,76,71,52,95,64,88,77,59,61,62,59,56,43,42,54,57,47,50,61,49,35,77,77,43,75,83,47,65,71,55,56,55,49,45,56,50,44,53,53,39,57,77,47,37,51,64,83,40,59,78,90,73,34,58,64,47,52,53,50,52,52,49,51,53,49,51,62,73,49,70,65,67,90,53,50,35,70,58,32,48,52,55,36,51,62,55,66,76,44,82,91,46,75,74,48,53,54,51,45,53,52,38,51,54,50,24,38,53,24,19,50,74,71,68,39,47,70,59,29,30,51,53,26,49,47,44,32,73,76,75,44,74,80,41,69,67,41,54,49,49,31,55,55,36,24,64,74,70,67,39,44,67,64,46,39,58,51,26,50,54,47,22,75,74,61,75,39,58,69,33,40,50,53,34,41,53,43,54,50,51,46,22,65,74,69,74,39,67,72,59,72,65,49,57,54,42,49,52,56,39,61,78,63,49,86,48,74,68,50,49,51,56,49,52,59,46,52,32,52,48,26,58,52,65,65,37,60,67,62,22,50,52,50,49,38,53,51,26,57,75,39,48,78,45,36,62,46,73,62,53,49,53,51,51,48,50,54,26,52,50,27,51,74,74,67,38,59,66,60,23,59,43,46,56,51,34,63,74,46,14,79,85,32,56,87,41,91,50,59,62,54,20,30,49,8,52,22,31,65,48,46,58,70,91,55,70,65,56,60,55,51,48,51,54,52,54,74,70,105

Mean predicted aligned error: 9.75 Å

pLDDT: mean 91.27, std 13.22, range [31.67, 98.56]